Protein AF-0000000075205882 (afdb_homodimer)

Solvent-accessible surface area (backbone atoms only — not comparable to full-atom values): 38126 Å² total; per-residue (Å²): 104,59,48,80,76,69,78,82,84,51,56,82,89,38,65,53,25,56,23,41,48,49,22,54,55,38,31,71,62,32,75,57,68,87,66,86,68,63,68,81,47,63,43,62,39,57,35,61,68,44,24,36,32,30,22,16,23,34,49,38,39,42,52,74,45,40,73,38,72,63,11,28,53,48,49,22,50,55,50,48,69,36,69,78,36,65,67,54,45,30,46,50,22,45,53,52,52,51,46,51,42,52,47,35,34,62,79,61,59,52,35,69,39,44,64,72,66,60,75,77,71,81,66,74,66,68,54,47,55,50,44,53,58,38,67,62,39,82,79,64,51,77,60,59,59,47,48,65,58,35,36,50,51,35,27,38,23,42,63,39,16,18,65,71,59,56,31,29,23,40,62,40,44,76,71,61,76,47,82,80,57,93,86,46,34,44,36,54,48,34,74,38,49,70,48,37,68,60,39,53,49,56,54,58,68,33,51,74,69,48,29,62,57,60,45,45,54,32,61,42,69,55,26,61,48,57,68,62,33,39,75,92,32,47,62,31,51,45,29,33,41,28,28,35,51,53,48,50,55,39,43,39,66,40,28,34,35,40,36,72,40,85,56,90,89,44,54,29,25,38,55,44,36,63,57,74,87,39,37,66,35,59,61,31,54,62,59,43,72,66,61,56,55,30,95,79,54,73,59,63,61,52,37,64,66,57,33,32,44,50,25,31,44,28,48,26,28,40,34,20,38,46,44,61,54,48,54,48,50,49,50,52,42,50,56,39,32,49,57,48,82,77,75,52,44,68,48,45,57,46,38,70,72,43,54,68,76,79,70,75,79,122,106,58,49,80,76,71,77,83,86,50,56,83,89,38,64,52,26,56,24,41,50,47,22,53,56,38,30,72,62,32,75,57,67,86,67,85,69,66,70,82,47,64,42,63,40,56,35,60,68,44,24,37,32,29,23,16,22,34,49,39,39,42,53,74,44,38,73,36,71,66,10,28,52,48,49,21,50,55,49,47,69,36,70,78,37,65,68,53,45,30,47,50,24,43,52,50,52,51,46,51,42,51,44,35,33,61,78,61,60,49,35,69,38,46,60,72,66,60,75,74,71,76,61,72,67,66,52,46,56,50,43,52,57,40,65,62,34,81,78,59,51,75,60,57,55,46,47,65,58,36,36,52,50,33,27,38,24,41,63,40,17,18,65,71,61,56,30,29,23,40,61,42,42,75,70,61,76,46,83,79,58,93,87,46,34,43,36,55,48,30,76,38,50,71,48,40,69,62,39,54,49,56,53,57,68,31,51,74,68,49,30,63,58,59,44,45,53,32,61,41,68,55,28,60,47,58,67,62,32,40,89,79,32,46,62,32,51,46,29,30,42,28,30,37,50,54,48,50,55,40,41,38,66,38,29,33,34,40,36,73,40,84,56,90,87,44,54,30,25,38,55,44,36,62,58,73,88,38,36,67,36,58,62,31,55,61,61,42,72,66,64,57,54,31,94,78,56,76,60,62,62,52,36,66,66,58,33,32,44,52,26,30,44,27,47,26,28,40,34,19,38,46,44,60,54,50,51,49,51,50,50,52,43,50,57,39,33,52,54,51,81,77,75,52,49,67,48,46,58,46,36,70,72,42,53,67,76,80,68,74,80,123

pLDDT: mean 72.5, std 24.79, range [21.05, 98.06]

Structure (mmCIF, N/CA/C/O backbone):
data_AF-0000000075205882-model_v1
#
loop_
_entity.id
_entity.type
_entity.pdbx_description
1 polymer 'HNH nuclease domain-containing protein'
#
loop_
_atom_site.group_PDB
_atom_site.id
_atom_site.type_symbol
_atom_site.label_atom_id
_atom_site.label_alt_id
_atom_site.label_comp_id
_atom_site.label_asym_id
_atom_site.label_entity_id
_atom_site.label_seq_id
_atom_site.pdbx_PDB_ins_code
_atom_site.Cartn_x
_atom_site.Cartn_y
_atom_site.Cartn_z
_atom_site.occupancy
_atom_site.B_iso_or_equiv
_atom_site.auth_seq_id
_atom_site.auth_comp_id
_atom_site.auth_asym_id
_atom_site.auth_atom_id
_atom_site.pdbx_PDB_model_num
ATOM 1 N N . MET A 1 1 ? -10.578 14.781 16.219 1 72.88 1 MET A N 1
ATOM 2 C CA . MET A 1 1 ? -11.742 15.641 16.406 1 72.88 1 MET A CA 1
ATOM 3 C C . MET A 1 1 ? -11.312 17.094 16.609 1 72.88 1 MET A C 1
ATOM 5 O O . MET A 1 1 ? -10.281 17.359 17.219 1 72.88 1 MET A O 1
ATOM 9 N N . PRO A 1 2 ? -12.109 17.953 16.047 1 89.06 2 PRO A N 1
ATOM 10 C CA . PRO A 1 2 ? -11.789 19.375 16.234 1 89.06 2 PRO A CA 1
ATOM 11 C C . PRO A 1 2 ? -11.852 19.797 17.703 1 89.06 2 PRO A C 1
ATOM 13 O O . PRO A 1 2 ? -12.68 19.281 18.469 1 89.06 2 PRO A O 1
ATOM 16 N N . LEU A 1 3 ? -10.961 20.625 18.172 1 91.44 3 LEU A N 1
ATOM 17 C CA . LEU A 1 3 ? -10.883 21.141 19.531 1 91.44 3 LEU A CA 1
ATOM 18 C C . LEU A 1 3 ? -10.977 22.672 19.531 1 91.44 3 LEU A C 1
ATOM 20 O O . LEU A 1 3 ? -10.383 23.328 18.672 1 91.44 3 LEU A O 1
ATOM 24 N N . PRO A 1 4 ? -11.805 23.109 20.438 1 94.5 4 PRO A N 1
ATOM 25 C CA . PRO A 1 4 ? -11.812 24.562 20.562 1 94.5 4 PRO A CA 1
ATOM 26 C C . PRO A 1 4 ? -10.438 25.141 20.922 1 94.5 4 PRO A C 1
ATOM 28 O O . PRO A 1 4 ? -9.609 24.438 21.5 1 94.5 4 PRO A O 1
ATOM 31 N N . LEU A 1 5 ? -10.266 26.375 20.5 1 96.75 5 LEU A N 1
ATOM 32 C CA . LEU A 1 5 ? -9.008 27.031 20.844 1 96.75 5 LEU A CA 1
ATOM 33 C C . LEU A 1 5 ? -8.859 27.172 22.359 1 96.75 5 LEU A C 1
ATOM 35 O O . LEU A 1 5 ? -9.82 27.484 23.047 1 96.75 5 LEU A O 1
ATOM 39 N N . PRO A 1 6 ? -7.719 26.891 22.844 1 96.56 6 PRO A N 1
ATOM 40 C CA . PRO A 1 6 ? -7.477 27.141 24.266 1 96.56 6 PRO A CA 1
ATOM 41 C C . PRO A 1 6 ? -7.391 28.641 24.594 1 96.56 6 PRO A C 1
ATOM 43 O O . PRO A 1 6 ? -7.434 29.469 23.688 1 96.56 6 PRO A O 1
ATOM 46 N N . LEU A 1 7 ? -7.281 28.828 25.906 1 96 7 LEU A N 1
ATOM 47 C CA . LEU A 1 7 ? -7.023 30.203 26.312 1 96 7 LEU A CA 1
ATOM 48 C C . LEU A 1 7 ? -5.738 30.734 25.703 1 96 7 LEU A C 1
ATOM 50 O O . LEU A 1 7 ? -4.816 29.953 25.406 1 96 7 LEU A O 1
ATOM 54 N N . ASN A 1 8 ? -5.734 32.031 25.484 1 97.06 8 ASN A N 1
ATOM 55 C CA . ASN A 1 8 ? -4.605 32.656 24.797 1 97.06 8 ASN A CA 1
ATOM 56 C C . ASN A 1 8 ? -3.283 32.312 25.484 1 97.06 8 ASN A C 1
ATOM 58 O O . ASN A 1 8 ? -3.035 32.75 26.609 1 97.06 8 ASN A O 1
ATOM 62 N N . PRO A 1 9 ? -2.5 31.609 24.828 1 96.38 9 PRO A N 1
ATOM 63 C CA . PRO A 1 9 ? -1.259 31.156 25.469 1 96.38 9 PRO A CA 1
ATOM 64 C C . PRO A 1 9 ? -0.11 32.156 25.281 1 96.38 9 PRO A C 1
ATOM 66 O O . PRO A 1 9 ? 0.995 31.906 25.781 1 96.38 9 PRO A O 1
ATOM 69 N N . PHE A 1 10 ? -0.316 33.25 24.625 1 96.56 10 PHE A N 1
ATOM 70 C CA . PHE A 1 10 ? 0.759 34.188 24.281 1 96.56 10 PHE A CA 1
ATOM 71 C C . PHE A 1 10 ? 0.823 35.312 25.297 1 96.56 10 PHE A C 1
ATOM 73 O O . PHE A 1 10 ? -0.162 35.625 25.984 1 96.56 10 PHE A O 1
ATOM 80 N N . LEU A 1 11 ? 1.965 36 25.312 1 95.62 11 LEU A N 1
ATOM 81 C CA . LEU A 1 11 ? 2.17 37.125 26.219 1 95.62 11 LEU A CA 1
ATOM 82 C C . LEU A 1 11 ? 1.335 38.312 25.812 1 95.62 11 LEU A C 1
ATOM 84 O O . LEU A 1 11 ? 1.297 38.656 24.625 1 95.62 11 LEU A O 1
ATOM 88 N N . PRO A 1 12 ? 0.708 38.938 26.75 1 94.38 12 PRO A N 1
ATOM 89 C CA . PRO A 1 12 ? -0.195 40.062 26.438 1 94.38 12 PRO A CA 1
ATOM 90 C C . PRO A 1 12 ? 0.497 41.188 25.672 1 94.38 12 PRO A C 1
ATOM 92 O O . PRO A 1 12 ? -0.15 41.906 24.891 1 94.38 12 PRO A O 1
ATOM 95 N N . SER A 1 13 ? 1.735 41.375 25.781 1 93.06 13 SER A N 1
ATOM 96 C CA . SER A 1 13 ? 2.453 42.469 25.125 1 93.06 13 SER A CA 1
ATOM 97 C C . SER A 1 13 ? 2.895 42.062 23.719 1 93.06 13 SER A C 1
ATOM 99 O O . SER A 1 13 ? 3.396 42.906 22.969 1 93.06 13 SER A O 1
ATOM 101 N N . SER A 1 14 ? 2.562 40.812 23.344 1 94.44 14 SER A N 1
ATOM 102 C CA . SER A 1 14 ? 3.07 40.344 22.062 1 94.44 14 SER A CA 1
ATOM 103 C C . SER A 1 14 ? 2.041 40.531 20.953 1 94.44 14 SER A C 1
ATOM 105 O O . SER A 1 14 ? 0.839 40.594 21.219 1 94.44 14 SER A O 1
ATOM 107 N N . ASP A 1 15 ? 2.553 40.625 19.703 1 94.44 15 ASP A N 1
ATOM 108 C CA . ASP A 1 15 ? 1.686 40.688 18.531 1 94.44 15 ASP A CA 1
ATOM 109 C C . ASP A 1 15 ? 0.871 39.406 18.375 1 94.44 15 ASP A C 1
ATOM 111 O O . ASP A 1 15 ? -0.263 39.438 17.906 1 94.44 15 ASP A O 1
ATOM 115 N N . GLU A 1 16 ? 1.414 38.344 18.812 1 96.31 16 GLU A N 1
ATOM 116 C CA . GLU A 1 16 ? 0.74 37.062 18.75 1 96.31 16 GLU A CA 1
ATOM 117 C C . GLU A 1 16 ? -0.491 37.031 19.641 1 96.31 16 GLU A C 1
ATOM 119 O O . GLU A 1 16 ? -1.497 36.406 19.312 1 96.31 16 GLU A O 1
ATOM 124 N N . TYR A 1 17 ? -0.351 37.75 20.734 1 97.38 17 TYR A N 1
ATOM 125 C CA . TYR A 1 17 ? -1.474 37.812 21.672 1 97.38 17 TYR A CA 1
ATOM 126 C C . TYR A 1 17 ? -2.678 38.469 21.016 1 97.38 17 TYR A C 1
ATOM 128 O O . TYR A 1 17 ? -3.805 38 21.141 1 97.38 17 TYR A O 1
ATOM 136 N N . VAL A 1 18 ? -2.439 39.562 20.375 1 96.62 18 VAL A N 1
ATOM 137 C CA . VAL A 1 18 ? -3.498 40.312 19.734 1 96.62 18 VAL A CA 1
ATOM 138 C C . VAL A 1 18 ? -4.109 39.5 18.594 1 96.62 18 VAL A C 1
ATOM 140 O O . VAL A 1 18 ? -5.336 39.438 18.469 1 96.62 18 VAL A O 1
ATOM 143 N N . ALA A 1 19 ? -3.25 38.906 17.812 1 97.12 19 ALA A N 1
ATOM 144 C CA . ALA A 1 19 ? -3.709 38.094 16.688 1 97.12 19 ALA 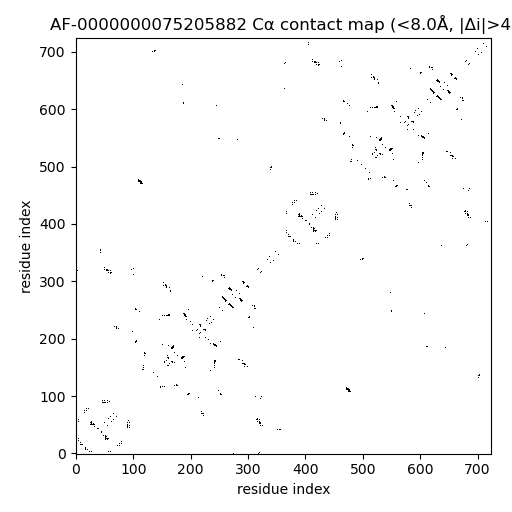A CA 1
ATOM 145 C C . ALA A 1 19 ? -4.562 36.938 17.188 1 97.12 19 ALA A C 1
ATOM 147 O O . ALA A 1 19 ? -5.633 36.656 16.625 1 97.12 19 ALA A O 1
ATOM 148 N N . TYR A 1 20 ? -4.105 36.281 18.219 1 97.75 20 TYR A N 1
ATOM 149 C CA . TYR A 1 20 ? -4.816 35.125 18.766 1 97.75 20 TYR A CA 1
ATOM 150 C C . TYR A 1 20 ? -6.164 35.531 19.344 1 97.75 20 TYR A C 1
ATOM 152 O O . TYR A 1 20 ? -7.145 34.812 19.234 1 97.75 20 TYR A O 1
ATOM 160 N N . THR A 1 21 ? -6.188 36.656 19.953 1 97.25 21 THR A N 1
ATOM 161 C CA . THR A 1 21 ? -7.449 37.156 20.469 1 97.25 21 THR A CA 1
ATOM 162 C C . THR A 1 21 ? -8.461 37.375 19.344 1 97.25 21 THR A C 1
ATOM 164 O O . THR A 1 21 ? -9.656 37.125 19.531 1 97.25 21 THR A O 1
ATOM 167 N N . SER A 1 22 ? -7.977 37.844 18.234 1 96.56 22 SER A N 1
ATOM 168 C CA . SER A 1 22 ? -8.844 37.969 17.078 1 96.56 22 SER A CA 1
ATOM 169 C C . SER A 1 22 ? -9.43 36.625 16.672 1 96.56 22 SER A C 1
ATOM 171 O O . SER A 1 22 ? -10.594 36.531 16.266 1 96.56 22 SER A O 1
ATOM 173 N N . CYS A 1 23 ? -8.625 35.594 16.75 1 97.06 23 CYS A N 1
ATOM 174 C CA . CYS A 1 23 ? -9.094 34.25 16.422 1 97.06 23 CYS A CA 1
ATOM 175 C C . CYS A 1 23 ? -10.148 33.781 17.422 1 97.06 23 CYS A C 1
ATOM 177 O O . CYS A 1 23 ? -11.156 33.219 17.031 1 97.06 23 CYS A O 1
ATOM 179 N N . LEU A 1 24 ? -9.891 34.062 18.688 1 97.06 24 LEU A N 1
ATOM 180 C CA . LEU A 1 24 ? -10.867 33.688 19.719 1 97.06 24 LEU A CA 1
ATOM 181 C C . LEU A 1 24 ? -12.195 34.406 19.469 1 97.06 24 LEU A C 1
ATOM 183 O O . LEU A 1 24 ? -13.258 33.812 19.641 1 97.06 24 LEU A O 1
ATOM 187 N N . ASN A 1 25 ? -12.117 35.625 19.125 1 95.69 25 ASN A N 1
ATOM 188 C CA . ASN A 1 25 ? -13.328 36.375 18.812 1 95.69 25 ASN A CA 1
ATOM 189 C C . ASN A 1 25 ? -14.078 35.781 17.641 1 95.69 25 ASN A C 1
ATOM 191 O O . ASN A 1 25 ? -15.312 35.688 17.672 1 95.69 25 ASN A O 1
ATOM 195 N N . LEU A 1 26 ? -13.328 35.438 16.625 1 94.81 26 LEU A N 1
ATOM 196 C CA . LEU A 1 26 ? -13.945 34.812 15.461 1 94.81 26 LEU A CA 1
ATOM 197 C C . LEU A 1 26 ? -14.609 33.5 15.836 1 94.81 26 LEU A C 1
ATOM 199 O O . LEU A 1 26 ? -15.695 33.188 15.352 1 94.81 26 LEU A O 1
ATOM 203 N N . GLU A 1 27 ? -13.969 32.688 16.641 1 95.38 27 GLU A N 1
ATOM 204 C CA . GLU A 1 27 ? -14.5 31.391 17.031 1 95.38 27 GLU A CA 1
ATOM 205 C C . GLU A 1 27 ? -15.82 31.531 17.766 1 95.38 27 GLU A C 1
ATOM 207 O O . GLU A 1 27 ? -16.703 30.672 17.641 1 95.38 27 GLU A O 1
ATOM 212 N N . SER A 1 28 ? -15.953 32.594 18.5 1 93.25 28 SER A N 1
ATOM 213 C CA . SER A 1 28 ? -17.141 32.812 19.312 1 93.25 28 SER A CA 1
ATOM 214 C C . SER A 1 28 ? -18.375 33.062 18.453 1 93.25 28 SER A C 1
ATOM 216 O O . SER A 1 28 ? -19.5 32.969 18.938 1 93.25 28 SER A O 1
ATOM 218 N N . LEU A 1 29 ? -18.141 33.344 17.141 1 90.25 29 LEU A N 1
ATOM 219 C CA . LEU A 1 29 ? -19.25 33.562 16.234 1 90.25 29 LEU A CA 1
ATOM 220 C C . LEU A 1 29 ? -19.969 32.281 15.906 1 90.25 29 LEU A C 1
ATOM 222 O O . LEU A 1 29 ? -21.109 32.281 15.422 1 90.25 29 LEU A O 1
ATOM 226 N N . GLY A 1 30 ? -19.375 31.188 16.125 1 78.38 30 GLY A N 1
ATOM 227 C CA . GLY A 1 30 ? -20.078 29.922 16.062 1 78.38 30 GLY A CA 1
ATOM 228 C C . GLY A 1 30 ? -19.922 29.234 14.719 1 78.38 30 GLY A C 1
ATOM 229 O O . GLY A 1 30 ? -18.859 29.281 14.102 1 78.38 30 GLY A O 1
ATOM 230 N N . SER A 1 31 ? -21.078 28.516 14.289 1 74.19 31 SER A N 1
ATOM 231 C CA . SER A 1 31 ? -21 27.516 13.242 1 74.19 31 SER A CA 1
ATOM 232 C C . SER A 1 31 ? -21.453 28.078 11.898 1 74.19 31 SER A C 1
ATOM 234 O O . SER A 1 31 ? -21.203 27.469 10.852 1 74.19 31 SER A O 1
ATOM 236 N N . SER A 1 32 ? -22.109 29.25 11.828 1 75.38 32 SER A N 1
ATOM 237 C CA . SER A 1 32 ? -22.609 29.703 10.531 1 75.38 32 SER A CA 1
ATOM 238 C C . SER A 1 32 ? -22.344 31.188 10.32 1 75.38 32 SER A C 1
ATOM 240 O O . SER A 1 32 ? -22.297 31.953 11.289 1 75.38 32 SER A O 1
ATOM 242 N N . TRP A 1 33 ? -21.969 31.359 9.094 1 75.88 33 TRP A N 1
ATOM 243 C CA . TRP A 1 33 ? -21.781 32.75 8.703 1 75.88 33 TRP A CA 1
ATOM 244 C C . TRP A 1 33 ? -23.125 33.469 8.617 1 75.88 33 TRP A C 1
ATOM 246 O O . TRP A 1 33 ? -24.125 32.906 8.227 1 75.88 33 TRP A O 1
ATOM 256 N N . SER A 1 34 ? -23.359 34.5 9.242 1 63.06 34 SER A N 1
ATOM 257 C CA . SER A 1 34 ? -24.594 35.281 9.125 1 63.06 34 SER A CA 1
ATOM 258 C C . SER A 1 34 ? -24.812 35.75 7.691 1 63.06 34 SER A C 1
ATOM 260 O O . SER A 1 34 ? -25.922 36.156 7.328 1 63.06 34 SER A O 1
ATOM 262 N N . MET A 1 35 ? -23.812 35.781 6.902 1 57.06 35 MET A N 1
ATOM 263 C CA . MET A 1 35 ? -23.984 36.406 5.602 1 57.06 35 MET A CA 1
ATOM 264 C C . MET A 1 35 ? -24.484 35.406 4.566 1 57.06 35 MET A C 1
ATOM 266 O O . MET A 1 35 ? -24.125 34.25 4.609 1 57.06 35 MET A O 1
ATOM 270 N N . VAL A 1 36 ? -25.625 35.719 3.816 1 48.69 36 VAL A N 1
ATOM 271 C CA . VAL A 1 36 ? -26.156 35.031 2.643 1 48.69 36 VAL A CA 1
ATOM 272 C C . VAL A 1 36 ? -25.094 34.969 1.55 1 48.69 36 VAL A C 1
ATOM 274 O O . VAL A 1 36 ? -24.641 36.031 1.064 1 48.69 36 VAL A O 1
ATOM 277 N N . VAL A 1 37 ? -24.328 34.062 1.55 1 53.22 37 VAL A N 1
ATOM 278 C CA . VAL A 1 37 ? -23.312 33.938 0.503 1 53.22 37 VAL A CA 1
ATOM 279 C C . VAL A 1 37 ? -23.984 33.469 -0.792 1 53.22 37 VAL A C 1
ATOM 281 O O . VAL A 1 37 ? -24.766 32.531 -0.788 1 53.22 37 VAL A O 1
ATOM 284 N N . ASP A 1 38 ? -24.031 34.344 -1.741 1 49.66 38 ASP A N 1
ATOM 285 C CA . ASP A 1 38 ? -24.484 33.906 -3.055 1 49.66 38 ASP A CA 1
ATOM 286 C C . ASP A 1 38 ? -23.641 32.75 -3.574 1 49.66 38 ASP A C 1
ATOM 288 O O . ASP A 1 38 ? -22.422 32.875 -3.709 1 49.66 38 ASP A O 1
ATOM 292 N N . GLU A 1 39 ? -24.188 31.734 -3.514 1 48.47 39 GLU A N 1
ATOM 293 C CA . GLU A 1 39 ? -23.609 30.438 -3.84 1 48.47 39 GLU A CA 1
ATOM 294 C C . GLU A 1 39 ? -22.969 30.453 -5.219 1 48.47 39 GLU A C 1
ATOM 296 O O . GLU A 1 39 ? -22.141 29.578 -5.531 1 48.47 39 GLU A O 1
ATOM 301 N N . LYS A 1 40 ? -23.359 31.438 -6.008 1 48.12 40 LYS A N 1
ATOM 302 C CA . LYS A 1 40 ? -22.906 31.344 -7.391 1 48.12 40 LYS A CA 1
ATOM 303 C C . LYS A 1 40 ? -21.438 31.703 -7.512 1 48.12 40 LYS A C 1
ATOM 305 O O . LYS A 1 40 ? -20.812 31.5 -8.562 1 48.12 40 LYS A O 1
ATOM 310 N N . GLU A 1 41 ? -20.906 32.5 -6.598 1 43.81 41 GLU A N 1
ATOM 311 C CA . GLU A 1 41 ? -19.5 32.844 -6.762 1 43.81 41 GLU A CA 1
ATOM 312 C C . GLU A 1 41 ? -18.594 31.797 -6.133 1 43.81 41 GLU A C 1
ATOM 314 O O . GLU A 1 41 ? -18.531 31.688 -4.906 1 43.81 41 GLU A O 1
ATOM 319 N N . SER A 1 42 ? -17.953 30.969 -6.824 1 50.03 42 SER A N 1
ATOM 320 C CA . SER A 1 42 ? -17.359 29.656 -6.625 1 50.03 42 SER A CA 1
ATOM 321 C C . SER A 1 42 ? -16.234 29.703 -5.594 1 50.03 42 SER A C 1
ATOM 323 O O . SER A 1 42 ? -16.172 28.875 -4.691 1 50.03 42 SER A O 1
ATOM 325 N N . SER A 1 43 ? -15.375 30.844 -5.672 1 47 43 SER A N 1
ATOM 326 C CA . SER A 1 43 ? -14.242 30.891 -4.754 1 47 43 SER A CA 1
ATOM 327 C C . SER A 1 43 ? -14.68 31.312 -3.355 1 47 43 SER A C 1
ATOM 329 O O . SER A 1 43 ? -14.203 30.766 -2.357 1 47 43 SER A O 1
ATOM 331 N N . ARG A 1 44 ? -15.586 32.344 -3.357 1 53.88 44 ARG A N 1
ATOM 332 C CA . ARG A 1 44 ? -16.141 32.812 -2.086 1 53.88 44 ARG A CA 1
ATOM 333 C C . ARG A 1 44 ? -16.953 31.719 -1.41 1 53.88 44 ARG A C 1
ATOM 335 O O . ARG A 1 44 ? -16.906 31.578 -0.188 1 53.88 44 ARG A O 1
ATOM 342 N N . ALA A 1 45 ? -17.531 31.016 -2.25 1 58.94 45 ALA A N 1
ATOM 343 C CA . ALA A 1 45 ? -18.359 29.938 -1.725 1 58.94 45 ALA A CA 1
ATOM 344 C C . ALA A 1 45 ? -17.484 28.875 -1.033 1 58.94 45 ALA A C 1
ATOM 346 O O . ALA A 1 45 ? -17.875 28.344 0.005 1 58.94 45 ALA A O 1
ATOM 347 N N . ALA A 1 46 ? -16.312 28.719 -1.519 1 60.22 46 ALA A N 1
ATOM 348 C CA . ALA A 1 46 ? -15.422 27.703 -0.938 1 60.22 46 ALA A CA 1
ATOM 349 C C . ALA A 1 46 ? -14.914 28.141 0.431 1 60.22 46 ALA A C 1
ATOM 351 O O . ALA A 1 46 ? -14.812 27.328 1.354 1 60.22 46 ALA A O 1
ATOM 352 N N . MET A 1 47 ? -14.695 29.484 0.488 1 64.06 47 MET A N 1
ATOM 353 C CA . MET A 1 47 ? -14.188 30.031 1.74 1 64.06 47 MET A CA 1
ATOM 354 C C . MET A 1 47 ? -15.227 29.906 2.85 1 64.06 47 MET A C 1
ATOM 356 O O . MET A 1 47 ? -14.883 29.625 3.998 1 64.06 47 MET A O 1
ATOM 360 N N . PHE A 1 48 ? -16.375 29.984 2.361 1 65.12 48 PHE A N 1
ATOM 361 C CA . PHE A 1 48 ? -17.422 30.031 3.369 1 65.12 48 PHE A CA 1
ATOM 362 C C . PHE A 1 48 ? -17.922 28.641 3.705 1 65.12 48 PHE A C 1
ATOM 364 O O . PHE A 1 48 ? -18.812 28.469 4.539 1 65.12 48 PHE A O 1
ATOM 371 N N . ARG A 1 49 ? -17.234 27.781 3.145 1 74.25 49 ARG A N 1
ATOM 372 C CA . ARG A 1 49 ? -17.516 26.406 3.578 1 74.25 49 ARG A CA 1
ATOM 373 C C . ARG A 1 49 ? -16.922 26.141 4.961 1 74.25 49 ARG A C 1
ATOM 375 O O . ARG A 1 49 ? -17.375 25.234 5.668 1 74.25 49 ARG A O 1
ATOM 382 N N . PHE A 1 50 ? -15.992 27.078 5.262 1 82.12 50 PHE A N 1
ATOM 383 C CA . PHE A 1 50 ? -15.461 27.016 6.621 1 82.12 50 PHE A CA 1
ATOM 384 C C . PHE A 1 50 ? -16.297 27.875 7.562 1 82.12 50 PHE A C 1
ATOM 386 O O . PHE A 1 50 ? -16.438 29.094 7.352 1 82.12 50 PHE A O 1
ATOM 393 N N . SER A 1 51 ? -16.859 27.25 8.523 1 88.56 51 SER A N 1
ATOM 394 C CA . SER A 1 51 ? -17.547 28.031 9.555 1 88.56 51 SER A CA 1
ATOM 395 C C . SER A 1 51 ? -16.609 28.984 10.25 1 88.56 51 SER A C 1
ATOM 397 O O . SER A 1 51 ? -15.383 28.828 10.188 1 88.56 51 SER A O 1
ATOM 399 N N . PRO A 1 52 ? -17.156 29.969 10.836 1 92.12 52 PRO A N 1
ATOM 400 C CA . PRO A 1 52 ? -16.297 30.875 11.602 1 92.12 52 PRO A CA 1
ATOM 401 C C . PRO A 1 52 ? -15.43 30.125 12.625 1 92.12 52 PRO A C 1
ATOM 403 O O . PRO A 1 52 ? -14.258 30.469 12.812 1 92.12 52 PRO A O 1
ATOM 406 N N . GLY A 1 53 ? -16.047 29.125 13.242 1 93.94 53 GLY A N 1
ATOM 407 C CA . GLY A 1 53 ? -15.297 28.328 14.195 1 93.94 53 GLY A CA 1
ATOM 408 C C . GLY A 1 53 ? -14.109 27.609 13.578 1 93.94 53 GLY A C 1
ATOM 409 O O . GLY A 1 53 ? -13.008 27.641 14.133 1 93.94 53 GLY A O 1
ATOM 410 N N . VAL A 1 54 ? -14.312 27.047 12.461 1 93.62 54 VAL A N 1
ATOM 411 C CA . VAL A 1 54 ? -13.258 26.312 11.773 1 93.62 54 VAL A CA 1
ATOM 412 C C . VAL A 1 54 ? -12.18 27.281 11.305 1 93.62 54 VAL A C 1
ATOM 414 O O . VAL A 1 54 ? -10.984 27.031 11.477 1 93.62 54 VAL A O 1
ATOM 417 N N . ALA A 1 55 ? -12.602 28.375 10.75 1 91.62 55 ALA A N 1
ATOM 418 C CA . ALA A 1 55 ? -11.656 29.375 10.273 1 91.62 55 ALA A CA 1
ATOM 419 C C . ALA A 1 55 ? -10.789 29.906 11.422 1 91.62 55 ALA A C 1
ATOM 421 O O . ALA A 1 55 ? -9.57 30.031 11.281 1 91.62 55 ALA A O 1
ATOM 422 N N . ALA A 1 56 ? -11.43 30.172 12.477 1 95.81 56 ALA A N 1
ATOM 423 C CA . ALA A 1 56 ? -10.734 30.656 13.664 1 95.81 56 ALA A CA 1
ATOM 424 C C . ALA A 1 56 ? -9.711 29.625 14.156 1 95.81 56 ALA A C 1
ATOM 426 O O . ALA A 1 56 ? -8.57 29.984 14.477 1 95.81 56 ALA A O 1
ATOM 427 N N . ARG A 1 57 ? -10.117 28.453 14.188 1 96.06 57 ARG A N 1
ATOM 428 C CA . ARG A 1 57 ? -9.266 27.391 14.711 1 96.06 57 ARG A CA 1
ATOM 429 C C . ARG A 1 57 ? -8.07 27.141 13.797 1 96.06 57 ARG A C 1
ATOM 431 O O . ARG A 1 57 ? -6.98 26.797 14.266 1 96.06 57 ARG A O 1
ATOM 438 N N . VAL A 1 58 ? -8.297 27.219 12.523 1 93.12 58 VAL A N 1
ATOM 439 C CA . VAL A 1 58 ? -7.18 27.078 11.602 1 93.12 58 VAL A CA 1
ATOM 440 C C . VAL A 1 58 ? -6.094 28.109 11.938 1 93.12 58 VAL A C 1
ATOM 442 O O . VAL A 1 58 ? -4.934 27.75 12.133 1 93.12 58 VAL A O 1
ATOM 445 N N . LEU A 1 59 ? -6.484 29.344 12.039 1 94 59 LEU A N 1
ATOM 446 C CA . LEU A 1 59 ? -5.527 30.422 12.281 1 94 59 LEU A CA 1
ATOM 447 C C . LEU A 1 59 ? -4.957 30.328 13.695 1 94 59 LEU A C 1
ATOM 449 O O . LEU A 1 59 ? -3.748 30.484 13.891 1 94 59 LEU A O 1
ATOM 453 N N . GLY A 1 60 ? -5.801 30.062 14.656 1 97.06 60 GLY A N 1
ATOM 454 C CA . GLY A 1 60 ? -5.344 29.953 16.031 1 97.06 60 GLY A CA 1
ATOM 455 C C . GLY A 1 60 ? -4.355 28.828 16.25 1 97.06 60 GLY A C 1
ATOM 456 O O . GLY A 1 60 ? -3.303 29.031 16.859 1 97.06 60 GLY A O 1
ATOM 457 N N . HIS A 1 61 ? -4.715 27.688 15.773 1 96.12 61 HIS A N 1
ATOM 458 C CA . HIS A 1 61 ? -3.805 26.547 15.906 1 96.12 61 HIS A CA 1
ATOM 459 C C . HIS A 1 61 ? -2.539 26.766 15.086 1 96.12 61 HIS A C 1
ATOM 461 O O . HIS A 1 61 ? -1.461 26.297 15.469 1 96.12 61 HIS A O 1
ATOM 467 N N . ALA A 1 62 ? -2.668 27.422 13.93 1 93.38 62 ALA A N 1
ATOM 468 C CA . ALA A 1 62 ? -1.481 27.719 13.133 1 93.38 62 ALA A CA 1
ATOM 469 C C . ALA A 1 62 ? -0.507 28.609 13.914 1 93.38 62 ALA A C 1
ATOM 471 O O . ALA A 1 62 ? 0.71 28.484 13.75 1 93.38 62 ALA A O 1
ATOM 472 N N . LEU A 1 63 ? -1.024 29.438 14.719 1 94.75 63 LEU A N 1
ATOM 473 C CA . LEU A 1 63 ? -0.168 30.266 15.578 1 94.75 63 LEU A CA 1
ATOM 474 C C . LEU A 1 63 ? 0.502 29.406 16.641 1 94.75 63 LEU A C 1
ATOM 476 O O . LEU A 1 63 ? 1.702 29.547 16.891 1 94.75 63 LEU A O 1
ATOM 480 N N . ILE A 1 64 ? -0.231 28.531 17.234 1 95.44 64 ILE A N 1
ATOM 481 C CA . ILE A 1 64 ? 0.257 27.719 18.344 1 95.44 64 ILE A CA 1
ATOM 482 C C . ILE A 1 64 ? 1.308 26.734 17.828 1 95.44 64 ILE A C 1
ATOM 484 O O . ILE A 1 64 ? 2.348 26.547 18.469 1 95.44 64 ILE A O 1
ATOM 488 N N . TYR A 1 65 ? 1.035 26.188 16.703 1 92.31 65 TYR A N 1
ATOM 489 C CA . TYR A 1 65 ? 1.867 25.078 16.234 1 92.31 65 TYR A CA 1
ATOM 490 C C . TYR A 1 65 ? 2.744 25.516 15.062 1 92.31 65 TYR A C 1
ATOM 492 O O . TYR A 1 65 ? 3.141 24.688 14.234 1 92.31 65 TYR A O 1
ATOM 500 N N . SER A 1 66 ? 2.947 26.75 14.953 1 88.81 66 SER A N 1
ATOM 501 C CA . SER A 1 66 ? 3.83 27.234 13.898 1 88.81 66 SER A CA 1
ATOM 502 C C . SER A 1 66 ? 5.188 26.547 13.953 1 88.81 66 SER A C 1
ATOM 504 O O . SER A 1 66 ? 5.773 26.391 15.023 1 88.81 66 SER A O 1
ATOM 506 N N . PRO A 1 67 ? 5.676 26.125 12.773 1 81 67 PRO A N 1
ATOM 507 C CA . PRO A 1 67 ? 6.945 25.391 12.758 1 81 67 PRO A CA 1
ATOM 508 C C . PRO A 1 67 ? 8.148 26.312 13.016 1 81 67 PRO A C 1
ATOM 510 O O . PRO A 1 67 ? 9.242 25.812 13.312 1 81 67 PRO A O 1
ATOM 513 N N . SER A 1 68 ? 8.008 27.625 12.859 1 81.25 68 SER A N 1
ATOM 514 C CA . SER A 1 68 ? 9.109 28.562 13.078 1 81.25 68 SER A CA 1
ATOM 515 C C . SER A 1 68 ? 8.633 29.844 13.734 1 81.25 68 SER A C 1
ATOM 517 O O . SER A 1 68 ? 7.461 30.203 13.617 1 81.25 68 SER A O 1
ATOM 519 N N . THR A 1 69 ? 9.594 30.469 14.352 1 85.31 69 THR A N 1
ATOM 520 C CA . THR A 1 69 ? 9.289 31.75 14.984 1 85.31 69 THR A CA 1
ATOM 521 C C . THR A 1 69 ? 8.961 32.812 13.938 1 85.31 69 THR A C 1
ATOM 523 O O . THR A 1 69 ? 8.062 33.625 14.133 1 85.31 69 THR A O 1
ATOM 526 N N . LYS A 1 70 ? 9.664 32.75 12.906 1 81.94 70 LYS A N 1
ATOM 527 C CA . LYS A 1 70 ? 9.43 33.719 11.836 1 81.94 70 LYS A CA 1
ATOM 528 C C . LYS A 1 70 ? 8.055 33.531 11.211 1 81.94 70 LYS A C 1
ATOM 530 O O . LYS A 1 70 ? 7.34 34.5 10.945 1 81.94 70 LYS A O 1
ATOM 535 N N . GLY A 1 71 ? 7.719 32.312 10.992 1 82.56 71 GLY A N 1
ATOM 536 C CA . GLY A 1 71 ? 6.402 32.031 10.453 1 82.56 71 GLY A CA 1
ATOM 537 C C . GLY A 1 71 ? 5.27 32.469 11.359 1 82.56 71 GLY A C 1
ATOM 538 O O . GLY A 1 71 ? 4.254 32.969 10.883 1 82.56 71 GLY A O 1
ATOM 539 N N . LYS A 1 72 ? 5.508 32.312 12.562 1 90.38 72 LYS A N 1
ATOM 540 C CA . LYS A 1 72 ? 4.516 32.719 13.555 1 90.38 72 LYS A CA 1
ATOM 541 C C . LYS A 1 72 ? 4.305 34.25 13.523 1 90.38 72 LYS A C 1
ATOM 543 O O . LYS A 1 72 ? 3.166 34.719 13.539 1 90.38 72 LYS A O 1
ATOM 548 N N . ALA A 1 73 ? 5.387 34.906 13.5 1 88.88 73 ALA A N 1
ATOM 549 C CA . ALA A 1 73 ? 5.328 36.375 13.477 1 88.88 73 ALA A CA 1
ATOM 550 C C . ALA A 1 73 ? 4.633 36.875 12.219 1 88.88 73 ALA A C 1
ATOM 552 O O . ALA A 1 73 ? 3.824 37.781 12.273 1 88.88 73 ALA A O 1
ATOM 553 N N . CYS A 1 74 ? 4.938 36.219 11.164 1 83.5 74 CYS A N 1
ATOM 554 C CA . CYS A 1 74 ? 4.332 36.594 9.891 1 83.5 74 CYS A CA 1
ATOM 555 C C . CYS A 1 74 ? 2.822 36.375 9.922 1 83.5 74 CYS A C 1
ATOM 557 O O . CYS A 1 74 ? 2.057 37.25 9.5 1 83.5 74 CYS A O 1
ATOM 559 N N . LEU A 1 75 ? 2.416 35.281 10.43 1 88.75 75 LEU A N 1
ATOM 560 C CA . LEU A 1 75 ? 0.992 34.969 10.516 1 88.75 75 LEU A CA 1
ATOM 561 C C . LEU A 1 75 ? 0.284 35.938 11.445 1 88.75 75 LEU A C 1
ATOM 563 O O . LEU A 1 75 ? -0.817 36.406 11.148 1 88.75 75 LEU A O 1
ATOM 567 N N . ALA A 1 76 ? 0.917 36.219 12.539 1 93.5 76 ALA A N 1
ATOM 568 C CA . ALA A 1 76 ? 0.338 37.156 13.477 1 93.5 76 ALA A CA 1
ATOM 569 C C . ALA A 1 76 ? 0.112 38.531 12.82 1 93.5 76 ALA A C 1
ATOM 571 O O . ALA A 1 76 ? -0.93 39.156 13.016 1 93.5 76 ALA A O 1
ATOM 572 N N . GLU A 1 77 ? 1.058 38.906 12.078 1 88.69 77 GLU A N 1
ATOM 573 C CA . GLU A 1 77 ? 0.949 40.156 11.367 1 88.69 77 GLU A CA 1
ATOM 574 C C . GLU A 1 77 ? -0.199 40.156 10.367 1 88.69 77 GLU A C 1
ATOM 576 O O . GLU A 1 77 ? -0.947 41.125 10.25 1 88.69 77 GLU A O 1
ATOM 581 N N . GLU A 1 78 ? -0.322 39.094 9.641 1 86 78 GLU A N 1
ATOM 582 C CA . GLU A 1 78 ? -1.383 38.969 8.641 1 86 78 GLU A CA 1
ATOM 583 C C . GLU A 1 78 ? -2.76 38.969 9.305 1 86 78 GLU A C 1
ATOM 585 O O . GLU A 1 78 ? -3.699 39.562 8.797 1 86 78 GLU A O 1
ATOM 590 N N . ILE A 1 79 ? -2.883 38.281 10.383 1 91.12 79 ILE A N 1
ATOM 591 C CA . ILE A 1 79 ? -4.148 38.25 11.109 1 91.12 79 ILE A CA 1
ATOM 592 C C . ILE A 1 79 ? -4.496 39.656 11.609 1 91.12 79 ILE A C 1
ATOM 594 O O . ILE A 1 79 ? -5.637 40.094 11.469 1 91.12 79 ILE A O 1
ATOM 598 N N . SER A 1 80 ? -3.531 40.312 12.141 1 92 80 SER A N 1
ATOM 599 C CA . SER A 1 80 ? -3.744 41.656 12.664 1 92 80 SER A CA 1
ATOM 600 C C . SER A 1 80 ? -4.129 42.625 11.547 1 92 80 SER A C 1
ATOM 602 O O . SER A 1 80 ? -4.918 43.531 11.773 1 92 80 SER A O 1
ATOM 604 N N . SER A 1 81 ? -3.559 42.375 10.438 1 86.56 81 SER A N 1
ATOM 605 C CA . SER A 1 81 ? -3.828 43.25 9.305 1 86.56 81 SER A CA 1
ATOM 606 C C . SER A 1 81 ? -5.273 43.156 8.836 1 86.56 81 SER A C 1
ATOM 608 O O . SER A 1 81 ? -5.781 44.031 8.133 1 86.56 81 SER A O 1
ATOM 610 N N . CYS A 1 82 ? -5.906 42.031 9.219 1 87.5 82 CYS A N 1
ATOM 611 C CA . CYS A 1 82 ? -7.312 41.875 8.891 1 87.5 82 CYS A CA 1
ATOM 612 C C . CYS A 1 82 ? -8.188 42.781 9.734 1 87.5 82 CYS A C 1
ATOM 614 O O . CYS A 1 82 ? -9.367 42.969 9.438 1 87.5 82 CYS A O 1
ATOM 616 N N . ASN A 1 83 ? -7.703 43.406 10.742 1 88.94 83 ASN A N 1
ATOM 617 C CA . ASN A 1 83 ? -8.359 44.375 11.594 1 88.94 83 ASN A CA 1
ATOM 618 C C . ASN A 1 83 ? -9.711 43.875 12.094 1 88.94 83 ASN A C 1
ATOM 620 O O . ASN A 1 83 ? -10.703 44.594 12.047 1 88.94 83 ASN A O 1
ATOM 624 N N . GLY A 1 84 ? -9.758 42.656 12.391 1 86.94 84 GLY A N 1
ATOM 625 C CA . GLY A 1 84 ? -10.961 42.094 12.992 1 86.94 84 GLY A CA 1
ATOM 626 C C . GLY A 1 84 ? -12.055 41.812 11.984 1 86.94 84 GLY A C 1
ATOM 627 O O . GLY A 1 84 ? -13.18 41.469 12.359 1 86.94 84 GLY A O 1
ATOM 628 N N . ASP A 1 85 ? -11.766 41.938 10.703 1 86.5 85 ASP A N 1
ATOM 629 C CA . ASP A 1 85 ? -12.742 41.625 9.664 1 86.5 85 ASP A CA 1
ATOM 630 C C . ASP A 1 85 ? -12.914 40.125 9.492 1 86.5 85 ASP A C 1
ATOM 632 O O . ASP A 1 85 ? -11.992 39.438 9.055 1 86.5 85 ASP A O 1
ATOM 636 N N . ASN A 1 86 ? -14.117 39.688 9.719 1 86.12 86 ASN A N 1
ATOM 637 C CA . ASN A 1 86 ? -14.398 38.25 9.734 1 86.12 86 ASN A CA 1
ATOM 638 C C . ASN A 1 86 ? -14.234 37.625 8.344 1 86.12 86 ASN A C 1
ATOM 640 O O . ASN A 1 86 ? -13.789 36.5 8.219 1 86.12 86 ASN A O 1
ATOM 644 N N . GLU A 1 87 ? -14.594 38.281 7.348 1 79 87 GLU A N 1
ATOM 645 C CA . GLU A 1 87 ? -14.484 37.75 5.984 1 79 87 GLU A CA 1
ATOM 646 C C . GLU A 1 87 ? -13.023 37.625 5.57 1 79 87 GLU A C 1
ATOM 648 O O . GLU A 1 87 ? -12.641 36.625 4.922 1 79 87 GLU A O 1
ATOM 653 N N . LEU A 1 88 ? -12.266 38.625 5.945 1 81.19 88 LEU A N 1
ATOM 654 C CA . LEU A 1 88 ? -10.844 38.562 5.617 1 81.19 88 LEU A CA 1
ATOM 655 C C . LEU A 1 88 ? -10.156 37.438 6.387 1 81.19 88 LEU A C 1
ATOM 657 O O . LEU A 1 88 ? -9.289 36.75 5.84 1 81.19 88 LEU A O 1
ATOM 661 N N . LEU A 1 89 ? -10.578 37.312 7.637 1 86.75 89 LEU A N 1
ATOM 662 C CA . LEU A 1 89 ? -10.016 36.219 8.438 1 86.75 89 LEU A CA 1
ATOM 663 C C . LEU A 1 89 ? -10.383 34.844 7.844 1 86.75 89 LEU A C 1
ATOM 665 O O . LEU A 1 89 ? -9.555 33.938 7.805 1 86.75 89 LEU A O 1
ATOM 669 N N . ALA A 1 90 ? -11.594 34.75 7.398 1 82.94 90 ALA A N 1
ATOM 670 C CA . ALA A 1 90 ? -12.039 33.531 6.75 1 82.94 90 ALA A CA 1
ATOM 671 C C . ALA A 1 90 ? -11.227 33.25 5.492 1 82.94 90 ALA A C 1
ATOM 673 O O . ALA A 1 90 ? -10.82 32.094 5.25 1 82.94 90 ALA A O 1
ATOM 674 N N . GLY A 1 91 ? -11.039 34.25 4.75 1 76.5 91 GLY A N 1
ATOM 675 C CA . GLY A 1 91 ? -10.219 34.094 3.557 1 76.5 91 GLY A CA 1
ATOM 676 C C . GLY A 1 91 ? -8.789 33.688 3.857 1 76.5 91 GLY A C 1
ATOM 677 O O . GLY A 1 91 ? -8.227 32.844 3.172 1 76.5 91 GLY A O 1
ATOM 678 N N . LEU A 1 92 ? -8.234 34.312 4.84 1 79.88 92 LEU A N 1
ATOM 679 C CA . LEU A 1 92 ? -6.875 33.969 5.258 1 79.88 92 LEU A CA 1
ATOM 680 C C . LEU A 1 92 ? -6.789 32.531 5.699 1 79.88 92 LEU A C 1
ATOM 682 O O . LEU A 1 92 ? -5.867 31.812 5.305 1 79.88 92 LEU A O 1
ATOM 686 N N . SER A 1 93 ? -7.738 32.156 6.492 1 85.44 93 SER A N 1
ATOM 687 C CA . SER A 1 93 ? -7.801 30.781 6.961 1 85.44 93 SER A CA 1
ATOM 688 C C . SER A 1 93 ? -7.852 29.797 5.789 1 85.44 93 SER A C 1
ATOM 690 O O . SER A 1 93 ? -7.164 28.781 5.797 1 85.44 93 SER A O 1
ATOM 692 N N . TYR A 1 94 ? -8.633 30.078 4.895 1 76 94 TYR A N 1
ATOM 693 C CA . TYR A 1 94 ? -8.781 29.234 3.707 1 76 94 TYR A CA 1
ATOM 694 C C . TYR A 1 94 ? -7.461 29.125 2.957 1 76 94 TYR A C 1
ATOM 696 O O . TYR A 1 94 ? -7.066 28.016 2.549 1 76 94 TYR A O 1
ATOM 704 N N . LEU A 1 95 ? -6.836 30.156 2.809 1 72 95 LEU A N 1
ATOM 705 C CA . LEU A 1 95 ? -5.566 30.172 2.092 1 72 95 LEU A CA 1
ATOM 706 C C . LEU A 1 95 ? -4.531 29.312 2.818 1 72 95 LEU A C 1
ATOM 708 O O . LEU A 1 95 ? -3.812 28.531 2.189 1 72 95 LEU A O 1
ATOM 712 N N . TYR A 1 96 ? -4.512 29.453 4.055 1 76.75 96 TYR A N 1
ATOM 713 C CA . TYR A 1 96 ? -3.506 28.75 4.832 1 76.75 96 TYR A CA 1
ATOM 714 C C . TYR A 1 96 ? -3.777 27.25 4.828 1 76.75 96 TYR A C 1
ATOM 716 O O . TYR A 1 96 ? -2.867 26.438 4.605 1 76.75 96 TYR A O 1
ATOM 724 N N . ILE A 1 97 ? -4.98 26.875 5.031 1 77.88 97 ILE A N 1
ATOM 725 C CA . ILE A 1 97 ? -5.281 25.453 5.121 1 77.88 97 ILE A CA 1
ATOM 726 C C . ILE A 1 97 ? -5.125 24.797 3.746 1 77.88 97 ILE A C 1
ATOM 728 O O . ILE A 1 97 ? -4.629 23.688 3.637 1 77.88 97 ILE A O 1
ATOM 732 N N . MET A 1 98 ? -5.465 25.438 2.781 1 69.44 98 MET A N 1
ATOM 733 C CA . MET A 1 98 ? -5.336 24.875 1.437 1 69.44 98 MET A CA 1
ATOM 734 C C . MET A 1 98 ? -3.869 24.734 1.049 1 69.44 98 MET A C 1
ATOM 736 O O . MET A 1 98 ? -3.486 23.734 0.439 1 69.44 98 MET A O 1
ATOM 740 N N . ALA A 1 99 ? -3.133 25.656 1.42 1 68.12 99 ALA A N 1
ATOM 741 C CA . ALA A 1 99 ? -1.7 25.578 1.145 1 68.12 99 ALA A CA 1
ATOM 742 C C . ALA A 1 99 ? -1.066 24.406 1.888 1 68.12 99 ALA A C 1
ATOM 744 O O . ALA A 1 99 ? -0.262 23.656 1.318 1 68.12 99 ALA A O 1
ATOM 745 N N . MET A 1 100 ? -1.446 24.281 3.051 1 71.38 100 MET A N 1
ATOM 746 C CA . MET A 1 100 ? -0.891 23.219 3.879 1 71.38 100 MET A CA 1
ATOM 747 C C . MET A 1 100 ? -1.304 21.844 3.35 1 71.38 100 MET A C 1
ATOM 749 O O . MET A 1 100 ? -0.487 20.922 3.297 1 71.38 100 MET A O 1
ATOM 753 N N . MET A 1 101 ? -2.469 21.719 2.965 1 69.06 101 MET A N 1
ATOM 754 C CA . MET A 1 101 ? -2.988 20.438 2.52 1 69.06 101 MET A CA 1
ATOM 755 C C . MET A 1 101 ? -2.443 20.078 1.142 1 69.06 101 MET A C 1
ATOM 757 O O . MET A 1 101 ? -2.209 18.891 0.849 1 69.06 101 MET A O 1
ATOM 761 N N . ARG A 1 102 ? -2.213 20.984 0.41 1 63.38 102 ARG A N 1
ATOM 762 C CA . ARG A 1 102 ? -1.713 20.75 -0.942 1 63.38 102 ARG A CA 1
ATOM 763 C C . ARG A 1 102 ? -0.279 20.234 -0.915 1 63.38 102 ARG A C 1
ATOM 765 O O . ARG A 1 102 ? 0.132 19.484 -1.804 1 63.38 102 ARG A O 1
ATOM 772 N N . ILE A 1 103 ? 0.355 20.641 0.03 1 65.56 103 ILE A N 1
ATOM 773 C CA . ILE A 1 103 ? 1.757 20.25 0.117 1 65.56 103 ILE A CA 1
ATOM 774 C C . ILE A 1 103 ? 1.854 18.75 0.442 1 65.56 103 ILE A C 1
ATOM 776 O O . ILE A 1 103 ? 2.752 18.062 -0.046 1 65.56 103 ILE A O 1
ATOM 780 N N . PHE A 1 104 ? 0.915 18.297 1.12 1 67.12 104 PHE A N 1
ATOM 781 C CA . PHE A 1 104 ? 1.082 16.922 1.58 1 67.12 104 PHE A CA 1
ATOM 782 C C . PHE A 1 104 ? 0.004 16.016 0.992 1 67.12 104 PHE A C 1
ATOM 784 O O . PHE A 1 104 ? 0.208 14.805 0.847 1 67.12 104 PHE A O 1
ATOM 791 N N . LYS A 1 105 ? -1.207 16.484 0.918 1 55.75 105 LYS A N 1
ATOM 792 C CA . LYS A 1 105 ? -2.307 15.609 0.511 1 55.75 105 LYS A CA 1
ATOM 793 C C . LYS A 1 105 ? -2.396 15.516 -1.009 1 55.75 105 LYS A C 1
ATOM 795 O O . LYS A 1 105 ? -2.477 16.531 -1.697 1 55.75 105 LYS A O 1
ATOM 800 N N . ASN A 1 106 ? -1.818 14.484 -1.572 1 46.75 106 ASN A N 1
ATOM 801 C CA . ASN A 1 106 ? -2.088 14.234 -2.984 1 46.75 106 ASN A CA 1
ATOM 802 C C . ASN A 1 106 ? -3.586 14.125 -3.258 1 46.75 106 ASN A C 1
ATOM 804 O O . ASN A 1 106 ? -4.258 13.25 -2.701 1 46.75 106 ASN A O 1
ATOM 808 N N . PRO A 1 107 ? -4.078 15.312 -3.719 1 41.25 107 PRO A N 1
ATOM 809 C CA . PRO A 1 107 ? -5.512 15.18 -3.998 1 41.25 107 PRO A CA 1
ATOM 810 C C . PRO A 1 107 ? -5.844 13.891 -4.75 1 41.25 107 PRO A C 1
ATOM 812 O O . PRO A 1 107 ? -7.008 13.492 -4.805 1 41.25 107 PRO A O 1
ATOM 815 N N . LYS A 1 108 ? -4.883 13.648 -5.668 1 38.12 108 LYS A N 1
ATOM 816 C CA . LYS A 1 108 ? -5.215 12.484 -6.477 1 38.12 108 LYS A CA 1
ATOM 817 C C . LYS A 1 108 ? -5.234 11.211 -5.629 1 38.12 108 LYS A C 1
ATOM 819 O O . LYS A 1 108 ? -4.246 10.891 -4.965 1 38.12 108 LYS A O 1
ATOM 824 N N . GLY A 1 109 ? -6.055 11.258 -4.66 1 36.03 109 GLY A N 1
ATOM 825 C CA . GLY A 1 109 ? -6.277 10 -3.955 1 36.03 109 GLY A CA 1
ATOM 826 C C . GLY A 1 109 ? -5.551 8.828 -4.582 1 36.03 109 GLY A C 1
ATOM 827 O O . GLY A 1 109 ? -5.891 7.672 -4.328 1 36.03 109 GLY A O 1
ATOM 828 N N . GLU A 1 110 ? -4.867 9.109 -5.66 1 33.78 110 GLU A N 1
ATOM 829 C CA . GLU A 1 110 ? -4.262 7.992 -6.383 1 33.78 110 GLU A CA 1
ATOM 830 C C . GLU A 1 110 ? -3.045 7.449 -5.641 1 33.78 110 GLU A C 1
ATOM 832 O O . GLU A 1 110 ? -2.164 8.211 -5.242 1 33.78 110 GLU A O 1
ATOM 837 N N . ILE A 1 111 ? -3.16 6.621 -4.754 1 31.31 111 ILE A N 1
ATOM 838 C CA . ILE A 1 111 ? -2.008 5.918 -4.199 1 31.31 111 ILE A CA 1
ATOM 839 C C . ILE A 1 111 ? -0.911 5.812 -5.258 1 31.31 111 ILE A C 1
ATOM 841 O O . ILE A 1 111 ? -1.149 5.316 -6.359 1 31.31 111 ILE A O 1
ATOM 845 N N . PRO A 1 112 ? 0.094 6.566 -5.164 1 30.53 112 PRO A N 1
ATOM 846 C CA . PRO A 1 112 ? 1.18 6.328 -6.117 1 30.53 112 PRO A CA 1
ATOM 847 C C . PRO A 1 112 ? 1.369 4.848 -6.441 1 30.53 112 PRO A C 1
ATOM 849 O O . PRO A 1 112 ? 1.062 3.986 -5.609 1 30.53 112 PRO A O 1
ATOM 852 N N . THR A 1 113 ? 1.274 4.449 -7.609 1 28.48 113 THR A N 1
ATOM 853 C CA . THR A 1 113 ? 1.749 3.139 -8.039 1 28.48 113 THR A CA 1
ATOM 854 C C . THR A 1 113 ? 3.033 2.762 -7.305 1 28.48 113 THR A C 1
ATOM 856 O O . THR A 1 113 ? 3.979 3.551 -7.25 1 28.48 113 THR A O 1
ATOM 859 N N . PRO A 1 114 ? 2.979 1.93 -6.332 1 28.03 114 PRO A N 1
ATOM 860 C CA . PRO A 1 114 ? 4.246 1.585 -5.688 1 28.03 114 PRO A CA 1
ATOM 861 C C . PRO A 1 114 ? 5.426 1.597 -6.656 1 28.03 114 PRO A C 1
ATOM 863 O O . PRO A 1 114 ? 5.328 1.054 -7.758 1 28.03 114 PRO A O 1
ATOM 866 N N . THR A 1 115 ? 6.23 2.555 -6.676 1 27.72 115 THR A N 1
ATOM 867 C CA . THR A 1 115 ? 7.531 2.428 -7.32 1 27.72 115 THR A CA 1
ATOM 868 C C . THR A 1 115 ? 8.148 1.065 -7.023 1 27.72 115 THR A C 1
ATOM 870 O O . THR A 1 115 ? 7.785 0.412 -6.043 1 27.72 115 THR A O 1
ATOM 873 N N . SER A 1 116 ? 9.25 0.707 -7.758 1 27.92 116 SER A N 1
ATOM 874 C CA . SER A 1 116 ? 10.133 -0.447 -7.898 1 27.92 116 SER A CA 1
ATOM 875 C C . SER A 1 116 ? 10.602 -0.95 -6.535 1 27.92 116 SER A C 1
ATOM 877 O O . SER A 1 116 ? 10.961 -0.155 -5.664 1 27.92 116 SER A O 1
ATOM 879 N N . VAL A 1 117 ? 9.969 -1.949 -6.137 1 28.5 117 VAL A N 1
ATOM 880 C CA . VAL A 1 117 ? 10.672 -2.734 -5.129 1 28.5 117 VAL A CA 1
ATOM 881 C C . VAL A 1 117 ? 12.172 -2.678 -5.387 1 28.5 117 VAL A C 1
ATOM 883 O O . VAL A 1 117 ? 12.625 -2.867 -6.523 1 28.5 117 VAL A O 1
ATOM 886 N N . HIS A 1 118 ? 12.883 -1.967 -4.543 1 28.92 1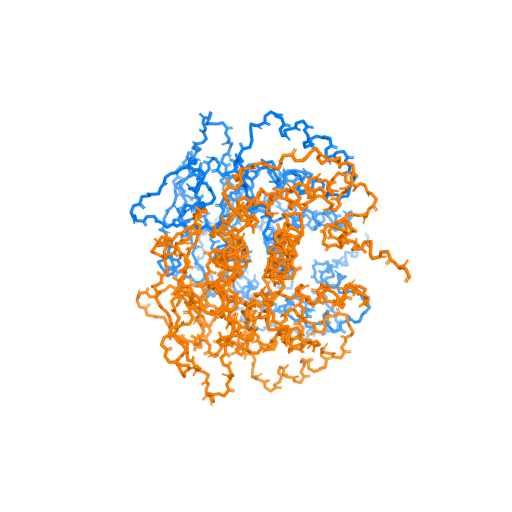18 HIS A N 1
ATOM 887 C CA . HIS A 1 118 ? 14.336 -1.859 -4.574 1 28.92 118 HIS A CA 1
ATOM 888 C C . HIS A 1 118 ? 14.992 -3.236 -4.602 1 28.92 118 HIS A C 1
ATOM 890 O O . HIS A 1 118 ? 14.844 -4.016 -3.656 1 28.92 118 HIS A O 1
ATOM 896 N N . SER A 1 119 ? 15.039 -3.902 -5.762 1 26.06 119 SER A N 1
ATOM 897 C CA . SER A 1 119 ? 15.961 -5.031 -5.758 1 26.06 119 SER A CA 1
ATOM 898 C C . SER A 1 119 ? 17.375 -4.582 -5.43 1 26.06 119 SER A C 1
ATOM 900 O O . SER A 1 119 ? 17.906 -3.66 -6.059 1 26.06 119 SER A O 1
ATOM 902 N N . PRO A 1 120 ? 18.016 -4.914 -4.301 1 26.91 120 PRO A N 1
ATOM 903 C CA . PRO A 1 120 ? 19.391 -4.641 -3.902 1 26.91 120 PRO A CA 1
ATOM 904 C C . PRO A 1 120 ? 20.406 -5.121 -4.934 1 26.91 120 PRO A C 1
ATOM 906 O O . PRO A 1 120 ? 21.609 -5.164 -4.652 1 26.91 120 PRO A O 1
ATOM 909 N N . GLN A 1 121 ? 20.25 -5.93 -5.82 1 26.06 121 GLN A N 1
ATOM 910 C CA . GLN A 1 121 ? 21.5 -6.617 -6.156 1 26.06 121 GLN A CA 1
ATOM 911 C C . GLN A 1 121 ? 22.578 -5.625 -6.582 1 26.06 121 GLN A C 1
ATOM 913 O O . GLN A 1 121 ? 23.75 -5.77 -6.207 1 26.06 121 GLN A O 1
ATOM 918 N N . SER A 1 122 ? 22.781 -5.277 -7.988 1 26.81 122 SER A N 1
ATOM 919 C CA . SER A 1 122 ? 24.125 -5.09 -8.539 1 26.81 122 SER A CA 1
ATOM 920 C C . SER A 1 122 ? 24.812 -3.891 -7.898 1 26.81 122 SER A C 1
ATOM 922 O O . SER A 1 122 ? 24.156 -3.018 -7.324 1 26.81 122 SER A O 1
ATOM 924 N N . SER A 1 123 ? 26.234 -3.877 -7.891 1 26.66 123 SER A N 1
ATOM 925 C CA . SER A 1 123 ? 27.188 -2.832 -7.562 1 26.66 123 SER A CA 1
ATOM 926 C C . SER A 1 123 ? 26.703 -1.462 -8.016 1 26.66 123 SER A C 1
ATOM 928 O O . SER A 1 123 ? 26.031 -1.348 -9.039 1 26.66 123 SER A O 1
ATOM 930 N N . LEU A 1 124 ? 26.703 -0.455 -7.141 1 27.88 124 LEU A N 1
ATOM 931 C CA . LEU A 1 124 ? 26.484 0.982 -7.266 1 27.88 124 LEU A CA 1
ATOM 932 C C . LEU A 1 124 ? 26.984 1.49 -8.617 1 27.88 124 LEU A C 1
ATOM 934 O O . LEU A 1 124 ? 26.375 2.375 -9.219 1 27.88 124 LEU A O 1
ATOM 938 N N . GLN A 1 125 ? 28.25 1.135 -8.961 1 26.45 125 GLN A N 1
ATOM 939 C CA . GLN A 1 125 ? 29 1.754 -10.047 1 26.45 125 GLN A CA 1
ATOM 940 C C . GLN A 1 125 ? 28.359 1.461 -11.398 1 26.45 125 GLN A C 1
ATOM 942 O O . GLN A 1 125 ? 28.234 2.354 -12.242 1 26.45 125 GLN A O 1
ATOM 947 N N . ALA A 1 126 ? 28.203 0.184 -11.742 1 27.89 126 ALA A N 1
ATOM 948 C CA . ALA A 1 126 ? 27.797 -0.118 -13.117 1 27.89 126 ALA A CA 1
ATOM 949 C C . ALA A 1 126 ? 26.359 0.29 -13.359 1 27.89 126 ALA A C 1
ATOM 951 O O . ALA A 1 126 ? 25.984 0.649 -14.484 1 27.89 126 ALA A O 1
ATOM 952 N N . THR A 1 127 ? 25.531 0.324 -12.367 1 28.75 127 THR A N 1
ATOM 953 C CA . THR A 1 127 ? 24.141 0.738 -12.5 1 28.75 127 THR A CA 1
ATOM 954 C C . THR A 1 127 ? 24.031 2.258 -12.586 1 28.75 127 THR A C 1
ATOM 956 O O . THR A 1 127 ? 23.047 2.789 -13.109 1 28.75 127 THR A O 1
ATOM 959 N N . ALA A 1 128 ? 24.953 3.012 -12.094 1 28.33 128 ALA A N 1
ATOM 960 C CA . ALA A 1 128 ? 25.031 4.461 -12.266 1 28.33 128 ALA A CA 1
ATOM 961 C C . ALA A 1 128 ? 25.219 4.836 -13.734 1 28.33 128 ALA A C 1
ATOM 963 O O . ALA A 1 128 ? 24.594 5.777 -14.227 1 28.33 128 ALA A O 1
ATOM 964 N N . ASP A 1 129 ? 26.203 4.211 -14.328 1 28.64 129 ASP A N 1
ATOM 965 C CA . ASP A 1 129 ? 26.5 4.547 -15.711 1 28.64 129 ASP A CA 1
ATOM 966 C C . ASP A 1 129 ? 25.344 4.203 -16.625 1 28.64 129 ASP A C 1
ATOM 968 O O . ASP A 1 129 ? 25.016 4.961 -17.547 1 28.64 129 ASP A O 1
ATOM 972 N N . ASP A 1 130 ? 24.781 3.057 -16.422 1 28.41 130 ASP A N 1
ATOM 973 C CA . ASP A 1 130 ? 23.688 2.643 -17.297 1 28.41 130 ASP A CA 1
ATOM 974 C C . ASP A 1 130 ? 22.406 3.414 -16.984 1 28.41 130 ASP A C 1
ATOM 976 O O . ASP A 1 130 ? 21.641 3.736 -17.891 1 28.41 130 ASP A O 1
ATOM 980 N N . ILE A 1 131 ? 22.172 3.789 -15.766 1 30.22 131 ILE A N 1
ATOM 981 C CA . ILE A 1 131 ? 21.141 4.77 -15.438 1 30.22 131 ILE A CA 1
ATOM 982 C C . ILE A 1 131 ? 21.453 6.098 -16.125 1 30.22 131 ILE A C 1
ATOM 984 O O . ILE A 1 131 ? 20.562 6.75 -16.672 1 30.22 131 ILE A O 1
ATOM 988 N N . ALA A 1 132 ? 22.641 6.523 -16.188 1 29.55 132 ALA A N 1
ATOM 989 C CA . ALA A 1 132 ? 23.016 7.715 -16.938 1 29.55 132 ALA A CA 1
ATOM 990 C C . ALA A 1 132 ? 22.594 7.602 -18.406 1 29.55 132 ALA A C 1
ATOM 992 O O . ALA A 1 132 ? 22.078 8.562 -18.984 1 29.55 132 ALA A O 1
ATOM 993 N N . ALA A 1 133 ? 22.891 6.484 -19.016 1 30.12 133 ALA A N 1
ATOM 994 C CA . ALA A 1 133 ? 22.516 6.32 -20.422 1 30.12 133 ALA A CA 1
ATOM 995 C C . ALA A 1 133 ? 21 6.238 -20.578 1 30.12 133 ALA A C 1
ATOM 997 O O . ALA A 1 133 ? 20.453 6.742 -21.547 1 30.12 133 ALA A O 1
ATOM 998 N N . LEU A 1 134 ? 20.375 5.555 -19.641 1 29.86 134 LEU A N 1
ATOM 999 C CA . LEU A 1 134 ? 18.922 5.449 -19.656 1 29.86 134 LEU A CA 1
ATOM 1000 C C . LEU A 1 134 ? 18.281 6.777 -19.25 1 29.86 134 LEU A C 1
ATOM 1002 O O . LEU A 1 134 ? 17.188 7.098 -19.719 1 29.86 134 LEU A O 1
ATOM 1006 N N . LEU A 1 135 ? 18.859 7.539 -18.422 1 30.27 135 LEU A N 1
ATOM 1007 C CA . LEU A 1 135 ? 18.469 8.914 -18.141 1 30.27 135 LEU A CA 1
ATOM 1008 C C . LEU A 1 135 ? 18.562 9.781 -19.391 1 30.27 135 LEU A C 1
ATOM 1010 O O . LEU A 1 135 ? 18.062 10.906 -19.406 1 30.27 135 LEU A O 1
ATOM 1014 N N . SER A 1 136 ? 19.297 9.375 -20.328 1 28.19 136 SER A N 1
ATOM 1015 C CA . SER A 1 136 ? 19.328 10.195 -21.531 1 28.19 136 SER A CA 1
ATOM 1016 C C . SER A 1 136 ? 18.047 10.031 -22.359 1 28.19 136 SER A C 1
ATOM 1018 O O . SER A 1 136 ? 17.875 10.703 -23.375 1 28.19 136 SER A O 1
ATOM 1020 N N . GLN A 1 137 ? 17.484 8.789 -22.297 1 30.27 137 GLN A N 1
ATOM 1021 C CA . GLN A 1 137 ? 16.328 8.789 -23.203 1 30.27 137 GLN A CA 1
ATOM 1022 C C . GLN A 1 137 ? 15.141 9.516 -22.578 1 30.27 137 GLN A C 1
ATOM 1024 O O . GLN A 1 137 ? 14.914 9.422 -21.375 1 30.27 137 GLN A O 1
ATOM 1029 N N . PRO A 1 138 ? 14.391 10.422 -23.25 1 31.11 138 PRO A N 1
ATOM 1030 C CA . PRO A 1 138 ? 13.477 11.508 -22.891 1 31.11 138 PRO A CA 1
ATOM 1031 C C . PRO A 1 138 ? 12.305 11.031 -22.031 1 31.11 138 PRO A C 1
ATOM 1033 O O . PRO A 1 138 ? 11.758 11.797 -21.25 1 31.11 138 PRO A O 1
ATOM 1036 N N . THR A 1 139 ? 11.578 9.82 -22.234 1 33.91 139 THR A N 1
ATOM 1037 C CA . THR A 1 139 ? 10.195 9.703 -21.781 1 33.91 139 THR A CA 1
ATOM 1038 C C . THR A 1 139 ? 10.133 9.117 -20.375 1 33.91 139 THR A C 1
ATOM 1040 O O . THR A 1 139 ? 9.055 8.953 -19.797 1 33.91 139 THR A O 1
ATOM 1043 N N . ALA A 1 140 ? 10.797 8.133 -19.859 1 37.72 140 ALA A N 1
ATOM 1044 C CA . ALA A 1 140 ? 10.82 7.855 -18.422 1 37.72 140 ALA A CA 1
ATOM 1045 C C . ALA A 1 140 ? 11.094 9.125 -17.625 1 37.72 140 ALA A C 1
ATOM 1047 O O .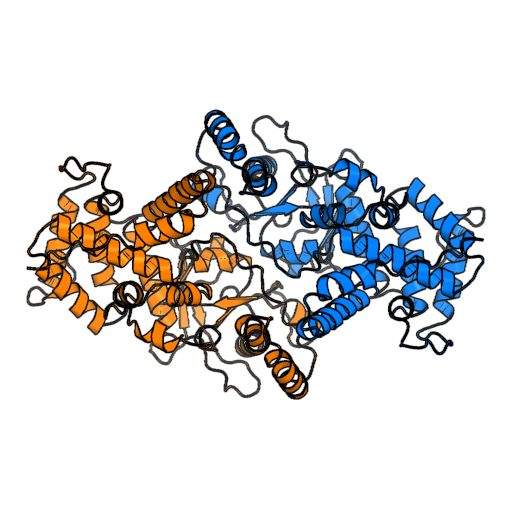 ALA A 1 140 ? 12.117 9.781 -17.828 1 37.72 140 ALA A O 1
ATOM 1048 N N . SER A 1 141 ? 10.047 9.797 -17.047 1 42.53 141 SER A N 1
ATOM 1049 C CA . SER A 1 141 ? 10.266 11.109 -16.453 1 42.53 141 SER A CA 1
ATOM 1050 C C . SER A 1 141 ? 11.484 11.109 -15.539 1 42.53 141 SER A C 1
ATOM 1052 O O . SER A 1 141 ? 11.883 10.062 -15.031 1 42.53 141 SER A O 1
ATOM 1054 N N . SER A 1 142 ? 12.461 11.938 -15.727 1 48.56 142 SER A N 1
ATOM 1055 C CA . SER A 1 142 ? 13.562 12.289 -14.828 1 48.56 142 SER A CA 1
ATOM 1056 C C . SER A 1 142 ? 13.234 11.914 -13.391 1 48.56 142 SER A C 1
ATOM 1058 O O . SER A 1 142 ? 14.117 11.469 -12.648 1 48.56 142 SER A O 1
ATOM 1060 N N . SER A 1 143 ? 11.977 11.688 -13.188 1 52.44 143 SER A N 1
ATOM 1061 C CA . SER A 1 143 ? 11.531 11.422 -11.828 1 52.44 143 SER A CA 1
ATOM 1062 C C . SER A 1 143 ? 11.617 9.93 -11.5 1 52.44 143 SER A C 1
ATOM 1064 O O . SER A 1 143 ? 12.055 9.555 -10.414 1 52.44 143 SER A O 1
ATOM 1066 N N . ASP A 1 144 ? 11.328 9.109 -12.398 1 55.5 144 ASP A N 1
ATOM 1067 C CA . ASP A 1 144 ? 11.352 7.668 -12.156 1 55.5 144 ASP A CA 1
ATOM 1068 C C . ASP A 1 144 ? 12.781 7.152 -12.031 1 55.5 144 ASP A C 1
ATOM 1070 O O . ASP A 1 144 ? 13.062 6.277 -11.211 1 55.5 144 ASP A O 1
ATOM 1074 N N . ALA A 1 145 ? 13.625 7.684 -12.766 1 54.56 145 ALA A N 1
ATOM 1075 C CA . ALA A 1 145 ? 15.031 7.289 -12.711 1 54.56 145 ALA A CA 1
ATOM 1076 C C . ALA A 1 145 ? 15.648 7.641 -11.359 1 54.56 145 ALA A C 1
ATOM 1078 O O . ALA A 1 145 ? 16.406 6.852 -10.789 1 54.56 145 ALA A O 1
ATOM 1079 N N . LYS A 1 146 ? 15.289 8.734 -10.961 1 58 146 LYS A N 1
ATOM 1080 C CA . LYS A 1 146 ? 15.828 9.172 -9.672 1 58 146 LYS A CA 1
ATOM 1081 C C . LYS A 1 146 ? 15.281 8.312 -8.531 1 58 146 LYS A C 1
ATOM 1083 O O . LYS A 1 146 ? 16.016 7.961 -7.609 1 58 146 LYS A O 1
ATOM 1088 N N . LYS A 1 147 ? 14.141 7.938 -8.688 1 64.12 147 LYS A N 1
ATOM 1089 C CA . LYS A 1 147 ? 13.555 7.047 -7.688 1 64.12 147 LYS A CA 1
ATOM 1090 C C . LYS A 1 147 ? 14.305 5.719 -7.629 1 64.12 147 LYS A C 1
ATOM 1092 O O . LYS A 1 147 ? 14.5 5.16 -6.547 1 64.12 147 LYS A O 1
ATOM 1097 N N . LEU A 1 148 ? 14.758 5.398 -8.75 1 64.38 148 LEU A N 1
ATOM 1098 C CA . LEU A 1 148 ? 15.438 4.113 -8.844 1 64.38 148 LEU A CA 1
ATOM 1099 C C . LEU A 1 148 ? 16.797 4.164 -8.133 1 64.38 148 LEU A C 1
ATOM 1101 O O . LEU A 1 148 ? 17.266 3.152 -7.605 1 64.38 148 LEU A O 1
ATOM 1105 N N . VAL A 1 149 ? 17.266 5.367 -8.078 1 67.25 149 VAL A N 1
ATOM 1106 C CA . VAL A 1 149 ? 18.578 5.516 -7.445 1 67.25 149 VAL A CA 1
ATOM 1107 C C . VAL A 1 149 ? 18.406 5.801 -5.953 1 67.25 149 VAL A C 1
ATOM 1109 O O . VAL A 1 149 ? 19.172 5.301 -5.125 1 67.25 149 VAL A O 1
ATOM 1112 N N . GLU A 1 150 ? 17.422 6.426 -5.641 1 77.12 150 GLU A N 1
ATOM 1113 C CA . GLU A 1 150 ? 17.25 6.91 -4.273 1 77.12 150 GLU A CA 1
ATOM 1114 C C . GLU A 1 150 ? 16.625 5.84 -3.379 1 77.12 150 GLU A C 1
ATOM 1116 O O . GLU A 1 150 ? 16.922 5.781 -2.182 1 77.12 150 GLU A O 1
ATOM 1121 N N . ALA A 1 151 ? 15.945 4.992 -3.918 1 84.62 151 ALA A N 1
ATOM 1122 C CA . ALA A 1 151 ? 15.227 3.998 -3.121 1 84.62 151 ALA A CA 1
ATOM 1123 C C . ALA A 1 151 ? 16.203 3.045 -2.432 1 84.62 151 ALA A C 1
ATOM 1125 O O . ALA A 1 151 ? 16.125 2.836 -1.219 1 84.62 151 ALA A O 1
ATOM 1126 N N . PRO A 1 152 ? 17.172 2.588 -3.158 1 85.62 152 PRO A N 1
ATOM 1127 C CA . PRO A 1 152 ? 18.125 1.717 -2.471 1 85.62 152 PRO A CA 1
ATOM 1128 C C . PRO A 1 152 ? 18.938 2.453 -1.404 1 85.62 152 PRO A C 1
ATOM 1130 O O . PRO A 1 152 ? 19.297 1.866 -0.379 1 85.62 152 PRO A O 1
ATOM 1133 N N . GLN A 1 153 ? 19.203 3.695 -1.646 1 88.19 153 GLN A N 1
ATOM 1134 C CA . GLN A 1 153 ? 19.938 4.484 -0.669 1 88.19 153 GLN A CA 1
ATOM 1135 C C . GLN A 1 153 ? 19.125 4.695 0.603 1 88.19 153 GLN A C 1
ATOM 1137 O O . GLN A 1 153 ? 19.641 4.566 1.711 1 88.19 153 GLN A O 1
ATOM 1142 N N . ALA A 1 154 ? 17.922 5.012 0.404 1 93.75 154 ALA A N 1
ATOM 1143 C CA . ALA A 1 154 ? 17.047 5.195 1.558 1 93.75 154 ALA A CA 1
ATOM 1144 C C . ALA A 1 154 ? 16.906 3.895 2.346 1 93.75 154 ALA A C 1
ATOM 1146 O O . ALA A 1 154 ? 16.891 3.91 3.58 1 93.75 154 ALA A O 1
ATOM 1147 N N . LEU A 1 155 ? 16.812 2.879 1.611 1 94.12 155 LEU A N 1
ATOM 1148 C CA . LEU A 1 155 ? 16.688 1.571 2.244 1 94.12 155 LEU A CA 1
ATOM 1149 C C . LEU A 1 155 ? 17.906 1.261 3.102 1 94.12 155 LEU A C 1
ATOM 1151 O O . LEU A 1 155 ? 17.781 0.835 4.25 1 94.12 155 LEU A O 1
ATOM 1155 N N . ALA A 1 156 ? 19.016 1.479 2.57 1 94.62 156 ALA A N 1
ATOM 1156 C CA . ALA A 1 156 ? 20.25 1.238 3.312 1 94.62 156 ALA A CA 1
ATOM 1157 C C . ALA A 1 156 ? 20.375 2.182 4.508 1 94.62 156 ALA A C 1
ATOM 1159 O O . ALA A 1 156 ? 20.734 1.759 5.605 1 94.62 156 ALA A O 1
ATOM 1160 N N . ARG A 1 157 ? 20.062 3.383 4.281 1 96.19 157 ARG A N 1
ATOM 1161 C CA . ARG A 1 157 ? 20.109 4.387 5.34 1 96.19 157 ARG A CA 1
ATOM 1162 C C . ARG A 1 157 ? 19.188 3.992 6.5 1 96.19 157 ARG A C 1
ATOM 1164 O O . ARG A 1 157 ? 19.562 4.129 7.664 1 96.19 157 ARG A O 1
ATOM 1171 N N . ASP A 1 158 ? 18.047 3.461 6.145 1 97.31 158 ASP A N 1
ATOM 1172 C CA . ASP A 1 158 ? 17.016 3.17 7.125 1 97.31 158 ASP A CA 1
ATOM 1173 C C . ASP A 1 158 ? 17.125 1.735 7.633 1 97.31 158 ASP A C 1
ATOM 1175 O O . ASP A 1 158 ? 16.141 1.167 8.117 1 97.31 158 ASP A O 1
ATOM 1179 N N . ASN A 1 159 ? 18.203 1.112 7.43 1 97 159 ASN A N 1
ATOM 1180 C CA . ASN A 1 159 ? 18.516 -0.228 7.91 1 97 159 ASN A CA 1
ATOM 1181 C C . ASN A 1 159 ? 17.562 -1.271 7.332 1 97 159 ASN A C 1
ATOM 1183 O O . ASN A 1 159 ? 17.188 -2.219 8.023 1 97 159 ASN A O 1
ATOM 1187 N N . TYR A 1 160 ? 17.031 -0.997 6.156 1 96.31 160 TYR A N 1
ATOM 1188 C CA . TYR A 1 160 ? 16.172 -1.9 5.402 1 96.31 160 TYR A CA 1
ATOM 1189 C C . TYR A 1 160 ? 14.859 -2.139 6.133 1 96.31 160 TYR A C 1
ATOM 1191 O O . TYR A 1 160 ? 14.336 -3.256 6.141 1 96.31 160 TYR A O 1
ATOM 1199 N N . ARG A 1 161 ? 14.445 -1.088 6.789 1 97.56 161 ARG A N 1
ATOM 1200 C CA . ARG A 1 161 ? 13.234 -1.183 7.594 1 97.56 161 ARG A CA 1
ATOM 1201 C C . ARG A 1 161 ? 12.328 0.022 7.359 1 97.56 161 ARG A C 1
ATOM 1203 O O . ARG A 1 161 ? 12.805 1.108 7.023 1 97.56 161 ARG A O 1
ATOM 1210 N N . CYS A 1 162 ? 11.047 -0.238 7.438 1 97.56 162 CYS A N 1
ATOM 1211 C CA . CYS A 1 162 ? 10.133 0.891 7.566 1 97.56 162 CYS A CA 1
ATOM 1212 C C . CYS A 1 162 ? 10.5 1.76 8.766 1 97.56 162 CYS A C 1
ATOM 1214 O O . CYS A 1 162 ? 10.602 1.265 9.883 1 97.56 162 CYS A O 1
ATOM 1216 N N . ILE A 1 163 ? 10.586 3.023 8.594 1 97.75 163 ILE A N 1
ATOM 1217 C CA . ILE A 1 163 ? 11.086 3.859 9.68 1 97.75 163 ILE A CA 1
ATOM 1218 C C . ILE A 1 163 ? 10.016 4.008 10.758 1 97.75 163 ILE A C 1
ATOM 1220 O O . ILE A 1 163 ? 10.312 4.387 11.891 1 97.75 163 ILE A O 1
ATOM 1224 N N . LEU A 1 164 ? 8.773 3.764 10.438 1 97.56 164 LEU A N 1
ATOM 1225 C CA . LEU A 1 164 ? 7.672 3.939 11.375 1 97.56 164 LEU A CA 1
ATOM 1226 C C . LEU A 1 164 ? 7.477 2.688 12.227 1 97.56 164 LEU A C 1
ATOM 1228 O O . LEU A 1 164 ? 7.492 2.756 13.453 1 97.56 164 LEU A O 1
ATOM 1232 N N . SER A 1 165 ? 7.352 1.578 11.586 1 96.25 165 SER A N 1
ATOM 1233 C CA . SER A 1 165 ? 6.98 0.357 12.297 1 96.25 165 SER A CA 1
ATOM 1234 C C . SER A 1 165 ? 8.211 -0.458 12.68 1 96.25 165 SER A C 1
ATOM 1236 O O . SER A 1 165 ? 8.148 -1.304 13.57 1 96.25 165 SER A O 1
ATOM 1238 N N . GLY A 1 166 ? 9.281 -0.281 11.914 1 96.5 166 GLY A N 1
ATOM 1239 C CA . GLY A 1 166 ? 10.461 -1.109 12.117 1 96.5 166 GLY A CA 1
ATOM 1240 C C . GLY A 1 166 ? 10.391 -2.436 11.383 1 96.5 166 GLY A C 1
ATOM 1241 O O . GLY A 1 166 ? 11.312 -3.248 11.477 1 96.5 166 GLY A O 1
ATOM 1242 N N . ASN A 1 167 ? 9.344 -2.701 10.656 1 96.56 167 ASN A N 1
ATOM 1243 C CA . ASN A 1 167 ? 9.242 -3.941 9.891 1 96.56 167 ASN A CA 1
ATOM 1244 C C . ASN A 1 167 ? 10.328 -4.031 8.82 1 96.56 167 ASN A C 1
ATOM 1246 O O . ASN A 1 167 ? 10.656 -3.033 8.18 1 96.56 167 ASN A O 1
ATOM 1250 N N . VAL A 1 168 ? 10.75 -5.199 8.57 1 97.62 168 VAL A N 1
ATOM 1251 C CA . VAL A 1 168 ? 11.906 -5.434 7.715 1 97.62 168 VAL A CA 1
ATOM 1252 C C . VAL A 1 168 ? 11.453 -5.57 6.262 1 97.62 168 VAL A C 1
ATOM 1254 O O . VAL A 1 168 ? 10.453 -6.238 5.977 1 97.62 168 VAL A O 1
ATOM 1257 N N . ASP A 1 169 ? 12.164 -4.934 5.391 1 96.31 169 ASP A N 1
ATOM 1258 C CA . ASP A 1 169 ? 11.898 -5.051 3.959 1 96.31 169 ASP A CA 1
ATOM 1259 C C . ASP A 1 169 ? 12.07 -6.492 3.484 1 96.31 169 ASP A C 1
ATOM 1261 O O . ASP A 1 169 ? 13.141 -7.078 3.635 1 96.31 169 ASP A O 1
ATOM 1265 N N . THR A 1 170 ? 11.094 -6.988 2.887 1 93.94 170 THR A N 1
ATOM 1266 C CA . THR A 1 170 ? 11.047 -8.398 2.508 1 93.94 170 THR A CA 1
ATOM 1267 C C . THR A 1 170 ? 12.172 -8.734 1.538 1 93.94 170 THR A C 1
ATOM 1269 O O . THR A 1 170 ? 12.867 -9.734 1.715 1 93.94 170 THR A O 1
ATOM 1272 N N . ASN A 1 171 ? 12.336 -7.934 0.53 1 89.19 171 ASN A N 1
ATOM 1273 C CA . ASN A 1 171 ? 13.352 -8.211 -0.482 1 89.19 171 ASN A CA 1
ATOM 1274 C C . ASN A 1 171 ? 14.758 -8.18 0.107 1 89.19 171 ASN A C 1
ATOM 1276 O O . ASN A 1 171 ? 15.602 -9 -0.244 1 89.19 171 ASN A O 1
ATOM 1280 N N . SER A 1 172 ? 15.008 -7.258 0.993 1 92.44 172 SER A N 1
ATOM 1281 C CA . SER A 1 172 ? 16.312 -7.168 1.649 1 92.44 172 SER A CA 1
ATOM 1282 C C . SER A 1 172 ? 16.578 -8.391 2.514 1 92.44 172 SER A C 1
ATOM 1284 O O . SER A 1 172 ? 17.703 -8.883 2.566 1 92.44 172 SER A O 1
ATOM 1286 N N . PHE A 1 173 ? 15.602 -8.859 3.166 1 95.25 173 PHE A N 1
ATOM 1287 C CA . PHE A 1 173 ? 15.719 -10.07 3.971 1 95.25 173 PHE A CA 1
ATOM 1288 C C . PHE A 1 173 ? 15.992 -11.281 3.09 1 95.25 173 PHE A C 1
ATOM 1290 O O . PHE A 1 173 ? 16.922 -12.047 3.354 1 95.25 173 PHE A O 1
ATOM 1297 N N . ASP A 1 174 ? 15.227 -11.367 2.035 1 89.19 174 ASP A N 1
ATOM 1298 C CA . ASP A 1 174 ? 15.312 -12.523 1.151 1 89.19 174 ASP A CA 1
ATOM 1299 C C . ASP A 1 174 ? 16.688 -12.594 0.47 1 89.19 174 ASP A C 1
ATOM 1301 O O . ASP A 1 174 ? 17.188 -13.68 0.193 1 89.19 174 ASP A O 1
ATOM 1305 N N . THR A 1 175 ? 17.25 -11.445 0.228 1 88.06 175 THR A N 1
ATOM 1306 C CA . THR A 1 175 ? 18.516 -11.406 -0.498 1 88.06 175 THR A CA 1
ATOM 1307 C C . THR A 1 175 ? 19.688 -11.398 0.47 1 88.06 175 THR A C 1
ATOM 1309 O O . THR A 1 175 ? 20.844 -11.32 0.048 1 88.06 175 THR A O 1
ATOM 1312 N N . GLY A 1 176 ? 19.422 -11.359 1.716 1 91.81 176 GLY A N 1
ATOM 1313 C CA . GLY A 1 176 ? 20.469 -11.5 2.715 1 91.81 176 GLY A CA 1
ATOM 1314 C C . GLY A 1 176 ? 21.109 -10.18 3.092 1 91.81 176 GLY A C 1
ATOM 1315 O O . GLY A 1 176 ? 22.172 -10.156 3.732 1 91.81 176 GLY A O 1
ATOM 1316 N N . LEU A 1 177 ? 20.516 -9.117 2.711 1 92.25 177 LEU A N 1
ATOM 1317 C CA . LEU A 1 177 ? 21.078 -7.812 3.025 1 92.25 177 LEU A CA 1
ATOM 1318 C C . LEU A 1 177 ? 20.859 -7.461 4.492 1 92.25 177 LEU A C 1
ATOM 1320 O O . LEU A 1 177 ? 21.531 -6.582 5.035 1 92.25 177 LEU A O 1
ATOM 1324 N N . THR A 1 178 ? 19.906 -8.055 5.043 1 94.31 178 THR A N 1
ATOM 1325 C CA . THR A 1 178 ? 19.609 -7.84 6.457 1 94.31 178 THR A CA 1
ATOM 1326 C C . THR A 1 178 ? 19.016 -9.102 7.082 1 94.31 178 THR A C 1
ATOM 1328 O O . THR A 1 178 ? 18.812 -10.109 6.395 1 94.31 178 THR A O 1
ATOM 1331 N N . THR A 1 179 ? 18.844 -9.039 8.398 1 94.31 179 THR A N 1
ATOM 1332 C CA . THR A 1 179 ? 18.266 -10.156 9.133 1 94.31 179 THR A CA 1
ATOM 1333 C C . THR A 1 179 ? 16.984 -9.727 9.867 1 94.31 179 THR A C 1
ATOM 1335 O O . THR A 1 179 ? 16.688 -8.531 9.938 1 94.31 179 THR A O 1
ATOM 1338 N N . VAL A 1 180 ? 16.266 -10.773 10.156 1 92.62 180 VAL A N 1
ATOM 1339 C CA . VAL A 1 180 ? 15.039 -10.531 10.898 1 92.62 180 VAL A CA 1
ATOM 1340 C C . VAL A 1 180 ? 15.117 -11.211 12.258 1 92.62 180 VAL A C 1
ATOM 1342 O O . VAL A 1 180 ? 15.523 -12.375 12.367 1 92.62 180 VAL A O 1
ATOM 1345 N N . ASN A 1 181 ? 14.758 -10.461 13.25 1 89.44 181 ASN A N 1
ATOM 1346 C CA . ASN A 1 181 ? 14.695 -11.062 14.578 1 89.44 181 ASN A CA 1
ATOM 1347 C C . ASN A 1 181 ? 13.32 -11.672 14.852 1 89.44 181 ASN A C 1
ATOM 1349 O O . ASN A 1 181 ? 12.398 -11.516 14.047 1 89.44 181 ASN A O 1
ATOM 1353 N N . GLU A 1 182 ? 13.109 -12.328 15.953 1 85.5 182 GLU A N 1
ATOM 1354 C CA . GLU A 1 182 ? 11.922 -13.117 16.281 1 85.5 182 GLU A CA 1
ATOM 1355 C C . GLU A 1 182 ? 10.688 -12.227 16.406 1 85.5 182 GLU A C 1
ATOM 1357 O O . GLU A 1 182 ? 9.578 -12.664 16.109 1 85.5 182 GLU A O 1
ATOM 1362 N N . THR A 1 183 ? 10.883 -11.016 16.766 1 86.19 183 THR A N 1
ATOM 1363 C CA . THR A 1 183 ? 9.734 -10.156 17.047 1 86.19 183 THR A CA 1
ATOM 1364 C C . THR A 1 183 ? 9.438 -9.25 15.852 1 86.19 183 THR A C 1
ATOM 1366 O O . THR A 1 183 ? 8.391 -8.594 15.805 1 86.19 183 THR A O 1
ATOM 1369 N N . GLU A 1 184 ? 10.367 -9.305 14.93 1 91.69 184 GLU A N 1
ATOM 1370 C CA . GLU A 1 184 ? 10.203 -8.406 13.789 1 91.69 184 GLU A CA 1
ATOM 1371 C C . GLU A 1 184 ? 9.344 -9.047 12.703 1 91.69 184 GLU A C 1
ATOM 1373 O O . GLU A 1 184 ? 9.32 -10.273 12.562 1 91.69 184 GLU A O 1
ATOM 1378 N N . LYS A 1 185 ? 8.672 -8.203 12.055 1 95.5 185 LYS A N 1
ATOM 1379 C CA . LYS A 1 185 ? 7.859 -8.641 10.914 1 95.5 185 LYS A CA 1
ATOM 1380 C C . LYS A 1 185 ? 8.484 -8.195 9.594 1 95.5 185 LYS A C 1
ATOM 1382 O O . LYS A 1 185 ? 9.352 -7.316 9.578 1 95.5 185 LYS A O 1
ATOM 1387 N N . ILE A 1 186 ? 8.055 -8.852 8.539 1 96.06 186 ILE A N 1
ATOM 1388 C CA . ILE A 1 186 ? 8.547 -8.477 7.219 1 96.06 186 ILE A CA 1
ATOM 1389 C C . ILE A 1 186 ? 7.422 -7.84 6.41 1 96.06 186 ILE A C 1
ATOM 1391 O O . ILE A 1 186 ? 6.246 -8.133 6.637 1 96.06 186 ILE A O 1
ATOM 1395 N N . THR A 1 187 ? 7.75 -6.949 5.562 1 95.38 187 THR A N 1
ATOM 1396 C CA . THR A 1 187 ? 6.812 -6.254 4.691 1 95.38 187 THR A CA 1
ATOM 1397 C C . THR A 1 187 ? 7.523 -5.703 3.457 1 95.38 187 THR A C 1
ATOM 1399 O O . THR A 1 187 ? 8.734 -5.48 3.48 1 95.38 187 THR A O 1
ATOM 1402 N N . ASP A 1 188 ? 6.711 -5.598 2.391 1 91.88 188 ASP A N 1
ATOM 1403 C CA . ASP A 1 188 ? 7.246 -4.805 1.288 1 91.88 188 ASP A CA 1
ATOM 1404 C C . ASP A 1 188 ? 7.348 -3.328 1.669 1 91.88 188 ASP A C 1
ATOM 1406 O O . ASP A 1 188 ? 6.469 -2.799 2.352 1 91.88 188 ASP A O 1
ATOM 1410 N N . THR A 1 189 ? 8.484 -2.781 1.296 1 93.25 189 THR A N 1
ATOM 1411 C CA . THR A 1 189 ? 8.609 -1.355 1.575 1 93.25 189 THR A CA 1
ATOM 1412 C C . THR A 1 189 ? 8.672 -0.555 0.277 1 93.25 189 THR A C 1
ATOM 1414 O O . THR A 1 189 ? 8.805 -1.129 -0.806 1 93.25 189 THR A O 1
ATOM 1417 N N . GLN A 1 190 ? 8.461 0.726 0.407 1 89.12 190 GLN A N 1
ATOM 1418 C CA . GLN A 1 190 ? 8.539 1.67 -0.703 1 89.12 190 GLN A CA 1
ATOM 1419 C C . GLN A 1 190 ? 9.172 2.986 -0.263 1 89.12 190 GLN A C 1
ATOM 1421 O O . GLN A 1 190 ? 9.328 3.238 0.934 1 89.12 190 GLN A O 1
ATOM 1426 N N . LEU A 1 191 ? 9.57 3.674 -1.33 1 89.12 191 LEU A N 1
ATOM 1427 C CA . LEU A 1 191 ? 10.125 5 -1.063 1 89.12 191 LEU A CA 1
ATOM 1428 C C . LEU A 1 191 ? 9.008 6.004 -0.781 1 89.12 191 LEU A C 1
ATOM 1430 O O . LEU A 1 191 ? 8.148 6.238 -1.635 1 89.12 191 LEU A O 1
ATOM 1434 N N . GLY A 1 192 ? 8.992 6.469 0.419 1 89.88 192 GLY A N 1
ATOM 1435 C CA . GLY A 1 192 ? 8.07 7.531 0.781 1 89.88 192 GLY A CA 1
ATOM 1436 C C . GLY A 1 192 ? 8.688 8.914 0.698 1 89.88 192 GLY A C 1
ATOM 1437 O O . GLY A 1 192 ? 9.914 9.055 0.704 1 89.88 192 GLY A O 1
ATOM 1438 N N . HIS A 1 193 ? 7.848 9.859 0.568 1 87.81 193 HIS A N 1
ATOM 1439 C CA . HIS A 1 193 ? 8.25 11.266 0.559 1 87.81 193 HIS A CA 1
ATOM 1440 C C . HIS A 1 193 ? 7.52 12.055 1.636 1 87.81 193 HIS A C 1
ATOM 1442 O O . HIS A 1 193 ? 6.332 11.836 1.876 1 87.81 193 HIS A O 1
ATOM 1448 N N . ILE A 1 194 ? 8.273 12.875 2.232 1 89 194 ILE A N 1
ATOM 1449 C CA . ILE A 1 194 ? 7.602 13.781 3.156 1 89 194 ILE A CA 1
ATOM 1450 C C . ILE A 1 194 ? 6.699 14.734 2.377 1 89 194 ILE A C 1
ATOM 1452 O O . ILE A 1 194 ? 5.508 14.852 2.666 1 89 194 ILE A O 1
ATOM 1456 N N . PHE A 1 195 ? 7.355 15.359 1.412 1 79.31 195 PHE A N 1
ATOM 1457 C CA . PHE A 1 195 ? 6.598 16.156 0.455 1 79.31 195 PHE A CA 1
ATOM 1458 C C . PHE A 1 195 ? 6.367 15.383 -0.836 1 79.31 195 PHE A C 1
ATOM 1460 O O . PHE A 1 195 ? 7.316 14.883 -1.443 1 79.31 195 PHE A O 1
ATOM 1467 N N . ASP A 1 196 ? 5.09 15.195 -1.17 1 70.12 196 ASP A N 1
ATOM 1468 C CA . ASP A 1 196 ? 4.715 14.336 -2.285 1 70.12 196 ASP A CA 1
ATOM 1469 C C . ASP A 1 196 ? 5.285 14.859 -3.602 1 70.12 196 ASP A C 1
ATOM 1471 O O . ASP A 1 196 ? 5.527 16.062 -3.744 1 70.12 196 ASP A O 1
ATOM 1475 N N . GLU A 1 197 ? 5.543 13.93 -4.535 1 60.78 197 GLU A N 1
ATOM 1476 C CA . GLU A 1 197 ? 6.109 14.227 -5.848 1 60.78 197 GLU A CA 1
ATOM 1477 C C . GLU A 1 197 ? 5.215 15.18 -6.637 1 60.78 197 GLU A C 1
ATOM 1479 O O . GLU A 1 197 ? 5.699 15.961 -7.453 1 60.78 197 GLU A O 1
ATOM 1484 N N . LEU A 1 198 ? 4.008 14.969 -6.387 1 52.19 198 LEU A N 1
ATOM 1485 C CA . LEU A 1 198 ? 3.057 15.758 -7.16 1 52.19 198 LEU A CA 1
ATOM 1486 C C . LEU A 1 198 ? 3.176 17.25 -6.824 1 52.19 198 LEU A C 1
ATOM 1488 O O . LEU A 1 198 ? 2.664 18.094 -7.559 1 52.19 198 LEU A O 1
ATOM 1492 N N . MET A 1 199 ? 3.783 17.406 -5.637 1 50.78 199 MET A N 1
ATOM 1493 C CA . MET A 1 199 ? 4.016 18.812 -5.305 1 50.78 199 MET A CA 1
ATOM 1494 C C . MET A 1 199 ? 4.812 19.5 -6.406 1 50.78 199 MET A C 1
ATOM 1496 O O . MET A 1 199 ? 4.602 20.688 -6.676 1 50.78 199 MET A O 1
ATOM 1500 N N . SER A 1 200 ? 5.582 18.578 -7.035 1 47.25 200 SER A N 1
ATOM 1501 C CA . SER A 1 200 ? 6.398 19.172 -8.086 1 47.25 200 SER A CA 1
ATOM 1502 C C . SER A 1 200 ? 5.527 19.719 -9.219 1 47.25 200 SER A C 1
ATOM 1504 O O . SER A 1 200 ? 5.82 20.766 -9.789 1 47.25 200 SER A O 1
ATOM 1506 N N . ASP A 1 201 ? 4.484 18.844 -9.523 1 45.19 201 ASP A N 1
ATOM 1507 C CA . ASP A 1 201 ? 3.619 19.297 -10.609 1 45.19 201 ASP A CA 1
ATOM 1508 C C . ASP A 1 201 ? 2.822 20.531 -10.195 1 45.19 201 ASP A C 1
ATOM 1510 O O . ASP A 1 201 ? 2.498 21.375 -11.031 1 45.19 201 ASP A O 1
ATOM 1514 N N . CYS A 1 202 ? 2.383 20.422 -9.047 1 41.12 202 CYS A N 1
ATOM 1515 C CA . CYS A 1 202 ? 1.653 21.578 -8.547 1 41.12 202 CYS A CA 1
ATOM 1516 C C . CYS A 1 202 ? 2.527 22.828 -8.578 1 41.12 202 CYS A C 1
ATOM 1518 O O . CYS A 1 202 ? 2.035 23.922 -8.836 1 41.12 202 CYS A O 1
ATOM 1520 N N . ILE A 1 203 ? 3.721 22.516 -8.289 1 41.97 203 ILE A N 1
ATOM 1521 C CA . ILE A 1 203 ? 4.629 23.656 -8.305 1 41.97 203 ILE A CA 1
ATOM 1522 C C . ILE A 1 203 ? 4.812 24.156 -9.734 1 41.97 203 ILE A C 1
ATOM 1524 O O . ILE A 1 203 ? 4.863 25.359 -9.977 1 41.97 203 ILE A O 1
ATOM 1528 N N . VAL A 1 204 ? 4.828 23.125 -10.664 1 37.19 204 VAL A N 1
ATOM 1529 C CA . VAL A 1 204 ? 5.141 23.531 -12.031 1 37.19 204 VAL A CA 1
ATOM 1530 C C . VAL A 1 204 ? 3.902 24.141 -12.672 1 37.19 204 VAL A C 1
ATOM 1532 O O . VAL A 1 204 ? 4.008 25.141 -13.406 1 37.19 204 VAL A O 1
ATOM 1535 N N . GLY A 1 205 ? 2.906 23.375 -12.68 1 36.16 205 GLY A N 1
ATOM 1536 C CA . GLY A 1 205 ? 1.784 23.891 -13.445 1 36.16 205 GLY A CA 1
ATOM 1537 C C . GLY A 1 205 ? 1.213 25.172 -12.875 1 36.16 205 GLY A C 1
ATOM 1538 O O . GLY A 1 205 ? 0.19 25.672 -13.359 1 36.16 205 GLY A O 1
ATOM 1539 N N . MET A 1 206 ? 1.445 25.438 -11.719 1 33.75 206 MET A N 1
ATOM 1540 C CA . MET A 1 206 ? 0.939 26.734 -11.281 1 33.75 206 MET A CA 1
ATOM 1541 C C . MET A 1 206 ? 1.534 27.875 -12.117 1 33.75 206 MET A C 1
ATOM 1543 O O . MET A 1 206 ? 2.754 27.953 -12.273 1 33.75 206 MET A O 1
ATOM 1547 N N . THR A 1 207 ? 0.804 28.312 -13.031 1 33.25 207 THR A N 1
ATOM 1548 C CA . THR A 1 207 ? 1.207 29.516 -13.758 1 33.25 207 THR A CA 1
ATOM 1549 C C . THR A 1 207 ? 2.025 30.438 -12.859 1 33.25 207 THR A C 1
ATOM 1551 O O . THR A 1 207 ? 1.963 30.344 -11.633 1 33.25 207 THR A O 1
ATOM 1554 N N . ASP A 1 208 ? 2.82 31.344 -13.516 1 36.34 208 ASP A N 1
ATOM 1555 C CA . ASP A 1 208 ? 3.727 32.344 -12.938 1 36.34 208 ASP A CA 1
ATOM 1556 C C . ASP A 1 208 ? 3.096 33.031 -11.727 1 36.34 208 ASP A C 1
ATOM 1558 O O . ASP A 1 208 ? 3.744 33.188 -10.688 1 36.34 208 ASP A O 1
ATOM 1562 N N . ALA A 1 209 ? 2.006 33.625 -11.898 1 36.12 209 ALA A N 1
ATOM 1563 C CA . ALA A 1 209 ? 1.364 34.469 -10.891 1 36.12 209 ALA A CA 1
ATOM 1564 C C . ALA A 1 209 ? 0.82 33.625 -9.742 1 36.12 209 ALA A C 1
ATOM 1566 O O . ALA A 1 209 ? 0.918 34 -8.578 1 36.12 209 ALA A O 1
ATOM 1567 N N . ALA A 1 210 ? 0.211 32.5 -10.023 1 35.31 210 ALA A N 1
ATOM 1568 C CA . ALA A 1 210 ? -0.31 31.562 -9.023 1 35.31 210 ALA A CA 1
ATOM 1569 C C . ALA A 1 210 ? 0.824 30.828 -8.32 1 35.31 210 ALA A C 1
ATOM 1571 O O . ALA A 1 210 ? 0.733 30.516 -7.133 1 35.31 210 ALA A O 1
ATOM 1572 N N . HIS A 1 211 ? 1.802 30.422 -9 1 40.41 211 HIS A N 1
ATOM 1573 C CA . HIS A 1 211 ? 3.068 30.016 -8.414 1 40.41 211 HIS A CA 1
ATOM 1574 C C . HIS A 1 211 ? 3.533 30.984 -7.34 1 40.41 211 HIS A C 1
ATOM 1576 O O . HIS A 1 211 ? 3.975 30.578 -6.266 1 40.41 211 HIS A O 1
ATOM 1582 N N . GLU A 1 212 ? 3.502 32.219 -7.836 1 38.53 212 GLU A N 1
ATOM 1583 C CA . GLU A 1 212 ? 3.949 33.25 -6.938 1 38.53 212 GLU A CA 1
ATOM 1584 C C . GLU A 1 212 ? 3.098 33.312 -5.676 1 38.53 212 GLU A C 1
ATOM 1586 O O . GLU A 1 212 ? 3.611 33.562 -4.582 1 38.53 212 GLU A O 1
ATOM 1591 N N . LYS A 1 213 ? 1.859 33.125 -5.906 1 38.12 213 LYS A N 1
ATOM 1592 C CA . LYS A 1 213 ? 0.94 33.219 -4.773 1 38.12 213 LYS A CA 1
ATOM 1593 C C . LYS A 1 213 ? 0.732 31.859 -4.125 1 38.12 213 LYS A C 1
ATOM 1595 O O . LYS A 1 213 ? 0.544 31.766 -2.908 1 38.12 213 LYS A O 1
ATOM 1600 N N . ALA A 1 214 ? 0.556 30.828 -4.91 1 39.94 214 ALA A N 1
ATOM 1601 C CA . ALA A 1 214 ? 0.384 29.469 -4.422 1 39.94 214 ALA A CA 1
ATOM 1602 C C . ALA A 1 214 ? 1.624 28.984 -3.668 1 39.94 214 ALA A C 1
ATOM 1604 O O . ALA A 1 214 ? 1.541 28.094 -2.824 1 39.94 214 ALA A O 1
ATOM 1605 N N . CYS A 1 215 ? 2.742 29.203 -4.402 1 39.38 215 CYS A N 1
ATOM 1606 C CA . CYS A 1 215 ? 3.902 28.969 -3.545 1 39.38 215 CYS A CA 1
ATOM 1607 C C . CYS A 1 215 ? 3.697 29.609 -2.174 1 39.38 215 CYS A C 1
ATOM 1609 O O . CYS A 1 215 ? 3.918 30.812 -1.999 1 39.38 215 CYS A O 1
ATOM 1611 N N . LEU A 1 216 ? 2.637 29.391 -1.659 1 39.78 216 LEU A N 1
ATOM 1612 C CA . LEU A 1 216 ? 2.615 29.766 -0.25 1 39.78 216 LEU A CA 1
ATOM 1613 C C . LEU A 1 216 ? 4.031 29.844 0.315 1 39.78 216 LEU A C 1
ATOM 1615 O O . LEU A 1 216 ? 4.477 28.906 0.998 1 39.78 216 LEU A O 1
ATOM 1619 N N . SER A 1 217 ? 4.922 30.141 -0.546 1 43.16 217 SER A N 1
ATOM 1620 C CA . SER A 1 217 ? 6.137 30.625 0.09 1 43.16 217 SER A CA 1
ATOM 1621 C C . SER A 1 217 ? 5.82 31.438 1.343 1 43.16 217 SER A C 1
ATOM 1623 O O . SER A 1 217 ? 5.871 32.656 1.32 1 43.16 217 SER A O 1
ATOM 1625 N N . SER A 1 218 ? 4.746 31.109 1.961 1 51.53 218 SER A N 1
ATOM 1626 C CA . SER A 1 218 ? 4.453 31.922 3.139 1 51.53 218 SER A CA 1
ATOM 1627 C C . SER A 1 218 ? 5.488 31.688 4.234 1 51.53 218 SER A C 1
ATOM 1629 O O . SER A 1 218 ? 5.922 30.562 4.465 1 51.53 218 SER A O 1
ATOM 1631 N N . PRO A 1 219 ? 6.16 32.75 4.434 1 55.38 219 PRO A N 1
ATOM 1632 C CA . PRO A 1 219 ? 7.043 32.75 5.605 1 55.38 219 PRO A CA 1
ATOM 1633 C C . PRO A 1 219 ? 6.551 31.781 6.699 1 55.38 219 PRO A C 1
ATOM 1635 O O . PRO A 1 219 ? 7.344 31.344 7.531 1 55.38 219 PRO A O 1
ATOM 1638 N N . TYR A 1 220 ? 5.344 31.625 6.551 1 59.34 220 TYR A N 1
ATOM 1639 C CA . TYR A 1 220 ? 4.82 30.734 7.586 1 59.34 220 TYR A CA 1
ATOM 1640 C C . TYR A 1 220 ? 5.297 29.312 7.379 1 59.34 220 TYR A C 1
ATOM 1642 O O . TYR A 1 220 ? 5.73 28.641 8.328 1 59.34 220 TYR A O 1
ATOM 1650 N N . ILE A 1 221 ? 4.973 28.703 6.117 1 56.88 221 ILE A N 1
ATOM 1651 C CA . ILE A 1 221 ? 5.34 27.312 5.852 1 56.88 221 ILE A CA 1
ATOM 1652 C C . ILE A 1 221 ? 6.805 27.25 5.43 1 56.88 221 ILE A C 1
ATOM 1654 O O . ILE A 1 221 ? 7.379 26.156 5.332 1 56.88 221 ILE A O 1
ATOM 1658 N N . TYR A 1 222 ? 7.684 28.047 5.938 1 50.22 222 TYR A N 1
ATOM 1659 C CA . TYR A 1 222 ? 9.062 28.094 5.465 1 50.22 222 TYR A CA 1
ATOM 1660 C C . TYR A 1 222 ? 9.18 27.484 4.074 1 50.22 222 TYR A C 1
ATOM 1662 O O . TYR A 1 222 ? 9.492 26.297 3.932 1 50.22 222 TYR A O 1
ATOM 1670 N N . ILE A 1 223 ? 8.508 27.953 2.957 1 49.47 223 ILE A N 1
ATOM 1671 C CA . ILE A 1 223 ? 8.383 27.797 1.512 1 49.47 223 ILE A CA 1
ATOM 1672 C C . ILE A 1 223 ? 9.734 27.438 0.912 1 49.47 223 ILE A C 1
ATOM 1674 O O . ILE A 1 223 ? 9.805 26.812 -0.156 1 49.47 223 ILE A O 1
ATOM 1678 N N . SER A 1 224 ? 10.727 27.734 1.628 1 55.44 224 SER A N 1
ATOM 1679 C CA . SER A 1 224 ? 12.039 27.375 1.11 1 55.44 224 SER A CA 1
ATOM 1680 C C . SER A 1 224 ? 12.102 25.891 0.754 1 55.44 224 SER A C 1
ATOM 1682 O O . SER A 1 224 ? 12.992 25.453 0.022 1 55.44 224 SER A O 1
ATOM 1684 N N . VAL A 1 225 ? 10.992 25.328 1.089 1 58.34 225 VAL A N 1
ATOM 1685 C CA . VAL A 1 225 ? 11 23.906 0.812 1 58.34 225 VAL A CA 1
ATOM 1686 C C . VAL A 1 225 ? 10.75 23.656 -0.675 1 58.34 225 VAL A C 1
ATOM 1688 O O . VAL A 1 225 ? 11.391 22.797 -1.287 1 58.34 225 VAL A O 1
ATOM 1691 N N . VAL A 1 226 ? 9.914 24.531 -1.208 1 55.59 226 VAL A N 1
ATOM 1692 C CA . VAL A 1 226 ? 9.648 24.391 -2.635 1 55.59 226 VAL A CA 1
ATOM 1693 C C . VAL A 1 226 ? 10.93 24.641 -3.43 1 55.59 226 VAL A C 1
ATOM 1695 O O . VAL A 1 226 ? 11.211 23.953 -4.402 1 55.59 226 VAL A O 1
ATOM 1698 N N . GLU A 1 227 ? 11.555 25.641 -2.887 1 59.91 227 GLU A N 1
ATOM 1699 C CA . GLU A 1 227 ? 12.828 25.938 -3.535 1 59.91 227 GLU A CA 1
ATOM 1700 C C . GLU A 1 227 ? 13.859 24.844 -3.262 1 59.91 227 GLU A C 1
ATOM 1702 O O . GLU A 1 227 ? 14.641 24.484 -4.145 1 59.91 227 GLU A O 1
ATOM 1707 N N . GLU A 1 228 ? 13.68 24.438 -2.059 1 68.19 228 GLU A N 1
ATOM 1708 C CA . GLU A 1 228 ? 14.641 23.406 -1.656 1 68.19 228 GLU A CA 1
ATOM 1709 C C . GLU A 1 228 ? 14.398 22.109 -2.41 1 68.19 228 GLU A C 1
ATOM 1711 O O . GLU A 1 228 ? 15.336 21.344 -2.668 1 68.19 228 GLU A O 1
ATOM 1716 N N . LEU A 1 229 ? 13.102 21.969 -2.732 1 68.94 229 LEU A N 1
ATOM 1717 C CA . LEU A 1 229 ? 12.758 20.688 -3.307 1 68.94 229 LEU A CA 1
ATOM 1718 C C . LEU A 1 229 ? 12.492 20.797 -4.805 1 68.94 229 LEU A C 1
ATOM 1720 O O . LEU A 1 229 ? 11.977 19.875 -5.426 1 68.94 229 LEU A O 1
ATOM 1724 N N . ASN A 1 230 ? 12.844 22.016 -5.172 1 59.31 230 ASN A N 1
ATOM 1725 C CA . ASN A 1 230 ? 12.617 22.25 -6.594 1 59.31 230 ASN A CA 1
ATOM 1726 C C . ASN A 1 230 ? 13.484 21.344 -7.457 1 59.31 230 ASN A C 1
ATOM 1728 O O . ASN A 1 230 ? 14.578 20.938 -7.047 1 59.31 230 ASN A O 1
ATOM 1732 N N . GLN A 1 231 ? 13.023 21.125 -8.531 1 52.81 231 GLN A N 1
ATOM 1733 C CA . GLN A 1 231 ? 13.805 20.422 -9.547 1 52.81 231 GLN A CA 1
ATOM 1734 C C . GLN A 1 231 ? 14.398 19.141 -8.984 1 52.81 231 GLN A C 1
ATOM 1736 O O . GLN A 1 231 ? 15.305 19.172 -8.148 1 52.81 231 GLN A O 1
ATOM 1741 N N . ASN A 1 232 ? 14.258 17.984 -9.438 1 58.81 232 ASN A N 1
ATOM 1742 C CA . ASN A 1 232 ? 14.836 16.656 -9.242 1 58.81 232 ASN A CA 1
ATOM 1743 C C . ASN A 1 232 ? 15.18 16.406 -7.781 1 58.81 232 ASN A C 1
ATOM 1745 O O . ASN A 1 232 ? 15.641 15.312 -7.426 1 58.81 232 ASN A O 1
ATOM 1749 N N . LYS A 1 233 ? 14.844 17.594 -6.809 1 72.25 233 LYS A N 1
ATOM 1750 C CA . LYS A 1 233 ? 15.266 17.391 -5.43 1 72.25 233 LYS A CA 1
ATOM 1751 C C . LYS A 1 233 ? 14.141 16.781 -4.59 1 72.25 233 LYS A C 1
ATOM 1753 O O . LYS A 1 233 ? 14.305 16.578 -3.387 1 72.25 233 LYS A O 1
ATOM 1758 N N . ILE A 1 234 ? 13.102 16.547 -5.172 1 77.94 234 ILE A N 1
ATOM 1759 C CA . ILE A 1 234 ? 11.977 15.938 -4.461 1 77.94 234 ILE A CA 1
ATOM 1760 C C . ILE A 1 234 ? 12.367 14.539 -3.973 1 77.94 234 ILE A C 1
ATOM 1762 O O . ILE A 1 234 ? 11.82 14.055 -2.98 1 77.94 234 ILE A O 1
ATOM 1766 N N . HIS A 1 235 ? 13.414 14.031 -4.57 1 81.38 235 HIS A N 1
ATOM 1767 C CA . HIS A 1 235 ? 13.812 12.664 -4.246 1 81.38 235 HIS A CA 1
ATOM 1768 C C . HIS A 1 235 ? 15.094 12.641 -3.422 1 81.38 235 HIS A C 1
ATOM 1770 O O . HIS A 1 235 ? 15.719 11.594 -3.268 1 81.38 235 HIS A O 1
ATOM 1776 N N . CYS A 1 236 ? 15.391 13.812 -2.928 1 84.69 236 CYS A N 1
ATOM 1777 C CA . CYS A 1 236 ? 16.609 13.844 -2.123 1 84.69 236 CYS A CA 1
ATOM 1778 C C . CYS A 1 236 ? 16.406 13.086 -0.813 1 84.69 236 CYS A C 1
ATOM 1780 O O . CYS A 1 236 ? 15.281 12.82 -0.406 1 84.69 236 CYS A O 1
ATOM 1782 N N . ALA A 1 237 ? 17.531 12.758 -0.163 1 89.88 237 ALA A N 1
ATOM 1783 C CA . ALA A 1 237 ? 17.531 11.938 1.046 1 89.88 237 ALA A CA 1
ATOM 1784 C C . ALA A 1 237 ? 16.766 12.633 2.176 1 89.88 237 ALA A C 1
ATOM 1786 O O . ALA A 1 237 ? 16.141 11.969 3 1 89.88 237 ALA A O 1
ATOM 1787 N N . GLN A 1 238 ? 16.781 13.914 2.16 1 91.31 238 GLN A N 1
ATOM 1788 C CA . GLN A 1 238 ? 16.156 14.68 3.232 1 91.31 238 GLN A CA 1
ATOM 1789 C C . GLN A 1 238 ? 14.633 14.648 3.117 1 91.31 238 GLN A C 1
ATOM 1791 O O . GLN A 1 238 ? 13.93 14.977 4.074 1 91.31 238 GLN A O 1
ATOM 1796 N N . ASN A 1 239 ? 14.141 14.25 1.913 1 90.06 239 ASN A N 1
ATOM 1797 C CA . ASN A 1 239 ? 12.703 14.234 1.688 1 90.06 239 ASN A CA 1
ATOM 1798 C C . ASN A 1 239 ? 12.172 12.812 1.536 1 90.06 239 ASN A C 1
ATOM 1800 O O . ASN A 1 239 ? 10.984 12.617 1.254 1 90.06 239 ASN A O 1
ATOM 1804 N N . THR A 1 240 ? 13.023 11.883 1.644 1 91.94 240 THR A N 1
ATOM 1805 C CA . THR A 1 240 ? 12.586 10.516 1.39 1 91.94 240 THR A CA 1
ATOM 1806 C C . THR A 1 240 ? 12.859 9.625 2.6 1 91.94 240 THR A C 1
ATOM 1808 O O . THR A 1 240 ? 13.703 9.945 3.436 1 91.94 240 THR A O 1
ATOM 1811 N N . PHE A 1 241 ? 12.117 8.57 2.689 1 94.88 241 PHE A N 1
ATOM 1812 C CA . PHE A 1 241 ? 12.289 7.578 3.744 1 94.88 241 PHE A CA 1
ATOM 1813 C C . PHE A 1 241 ? 11.664 6.246 3.344 1 94.88 241 PHE A C 1
ATOM 1815 O O . PHE A 1 241 ? 10.867 6.188 2.406 1 94.88 241 PHE A O 1
ATOM 1822 N N . THR A 1 242 ? 12.094 5.207 3.998 1 96.12 242 THR A N 1
ATOM 1823 C CA . THR A 1 242 ? 11.555 3.877 3.732 1 96.12 242 THR A CA 1
ATOM 1824 C C . THR A 1 242 ? 10.281 3.639 4.543 1 96.12 242 THR A C 1
ATOM 1826 O O . THR A 1 242 ? 10.281 3.785 5.766 1 96.12 242 THR A O 1
ATOM 1829 N N . VAL A 1 243 ? 9.211 3.297 3.771 1 95.88 243 VAL A N 1
ATOM 1830 C CA . VAL A 1 243 ? 7.941 3.137 4.473 1 95.88 243 VAL A CA 1
ATOM 1831 C C . VAL A 1 243 ? 7.18 1.941 3.902 1 95.88 243 VAL A C 1
ATOM 1833 O O . VAL A 1 243 ? 7.309 1.625 2.719 1 95.88 243 VAL A O 1
ATOM 1836 N N . SER A 1 244 ? 6.469 1.286 4.844 1 94.94 244 SER A N 1
ATOM 1837 C CA . SER A 1 244 ? 5.574 0.221 4.402 1 94.94 244 SER A CA 1
ATOM 1838 C C . SER A 1 244 ? 4.305 0.789 3.775 1 94.94 244 SER A C 1
ATOM 1840 O O . SER A 1 244 ? 3.838 1.859 4.168 1 94.94 244 SER A O 1
ATOM 1842 N N . PRO A 1 245 ? 3.66 0.073 2.877 1 90.94 245 PRO A N 1
ATOM 1843 C CA . PRO A 1 245 ? 2.512 0.591 2.129 1 90.94 245 PRO A CA 1
ATOM 1844 C C . PRO A 1 245 ? 1.344 0.977 3.033 1 90.94 245 PRO A C 1
ATOM 1846 O O . PRO A 1 245 ? 0.609 1.92 2.73 1 90.94 245 PRO A O 1
ATOM 1849 N N . GLU A 1 246 ? 1.151 0.307 4.074 1 92.5 246 GLU A N 1
ATOM 1850 C CA . GLU A 1 246 ? -0.004 0.549 4.934 1 92.5 246 GLU A CA 1
ATOM 1851 C C . GLU A 1 246 ? 0.082 1.917 5.605 1 92.5 246 GLU A C 1
ATOM 1853 O O . GLU A 1 246 ? -0.924 2.443 6.082 1 92.5 246 GLU A O 1
ATOM 1858 N N . PHE A 1 247 ? 1.264 2.502 5.59 1 94.38 247 PHE A N 1
ATOM 1859 C CA . PHE A 1 247 ? 1.422 3.777 6.277 1 94.38 247 PHE A CA 1
ATOM 1860 C C . PHE A 1 247 ? 1.535 4.922 5.281 1 94.38 247 PHE A C 1
ATOM 1862 O O . PHE A 1 247 ? 1.504 6.094 5.664 1 94.38 247 PHE A O 1
ATOM 1869 N N . HIS A 1 248 ? 1.693 4.613 4.074 1 87.81 248 HIS A N 1
ATOM 1870 C CA . HIS A 1 248 ? 1.791 5.652 3.057 1 87.81 248 HIS A CA 1
ATOM 1871 C C . HIS A 1 248 ? 0.541 6.527 3.043 1 87.81 248 HIS A C 1
ATOM 1873 O O . HIS A 1 248 ? 0.638 7.758 3.023 1 87.81 248 HIS A O 1
ATOM 1879 N N . GLY A 1 249 ? -0.54 5.914 3.074 1 83.81 249 GLY A N 1
ATOM 1880 C CA . GLY A 1 249 ? -1.804 6.637 3.082 1 83.81 249 GLY A CA 1
ATOM 1881 C C . GLY A 1 249 ? -1.99 7.5 4.312 1 83.81 249 GLY A C 1
ATOM 1882 O O . GLY A 1 249 ? -2.105 8.727 4.207 1 83.81 249 GLY A O 1
ATOM 1883 N N . PRO A 1 250 ? -1.919 6.801 5.422 1 91.25 250 PRO A N 1
ATOM 1884 C CA . PRO A 1 250 ? -2.098 7.559 6.66 1 91.25 250 PRO A CA 1
ATOM 1885 C C . PRO A 1 250 ? -1.105 8.711 6.801 1 91.25 250 PRO A C 1
ATOM 1887 O O . PRO A 1 250 ? -1.462 9.781 7.301 1 91.25 250 PRO A O 1
ATOM 1890 N N . PHE A 1 251 ? 0.101 8.555 6.355 1 92.44 251 PHE A N 1
ATOM 1891 C CA . PHE A 1 251 ? 1.09 9.625 6.422 1 92.44 251 PHE A CA 1
ATOM 1892 C C . PHE A 1 251 ? 0.752 10.734 5.434 1 92.44 251 PHE A C 1
ATOM 1894 O O . PHE A 1 251 ? 0.784 11.914 5.785 1 92.44 251 PHE A O 1
ATOM 1901 N N . GLY A 1 252 ? 0.358 10.375 4.32 1 85.19 252 GLY A N 1
ATOM 1902 C CA . GLY A 1 252 ? 0.025 11.344 3.285 1 85.19 252 GLY A CA 1
ATOM 1903 C C . GLY A 1 252 ? -1.244 12.117 3.582 1 85.19 252 GLY A C 1
ATOM 1904 O O . GLY A 1 252 ? -1.394 13.258 3.148 1 85.19 252 GLY A O 1
ATOM 1905 N N . ARG A 1 253 ? -2.059 11.5 4.367 1 82.75 253 ARG A N 1
ATOM 1906 C CA . ARG A 1 253 ? -3.326 12.133 4.707 1 82.75 253 ARG A CA 1
ATOM 1907 C C . ARG A 1 253 ? -3.246 12.82 6.07 1 82.75 253 ARG A C 1
ATOM 1909 O O . ARG A 1 253 ? -4.27 13.195 6.645 1 82.75 253 ARG A O 1
ATOM 1916 N N . LEU A 1 254 ? -2.074 12.82 6.57 1 89.75 254 LEU A N 1
ATOM 1917 C CA . LEU A 1 254 ? -1.773 13.531 7.809 1 89.75 254 LEU A CA 1
ATOM 1918 C C . LEU A 1 254 ? -2.436 12.852 9 1 89.75 254 LEU A C 1
ATOM 1920 O O . LEU A 1 254 ? -2.744 13.508 10 1 89.75 254 LEU A O 1
ATOM 1924 N N . ARG A 1 255 ? -2.686 11.602 8.898 1 92.5 255 ARG A N 1
ATOM 1925 C CA . ARG A 1 255 ? -3.256 10.852 10.016 1 92.5 255 ARG A CA 1
ATOM 1926 C C . ARG A 1 255 ? -2.164 10.352 10.953 1 92.5 255 ARG A C 1
ATOM 1928 O O . ARG A 1 255 ? -2.445 9.953 12.078 1 92.5 255 ARG A O 1
ATOM 1935 N N . ILE A 1 256 ? -1.026 10.289 10.375 1 95.69 256 ILE A N 1
ATOM 1936 C CA . ILE A 1 256 ? 0.183 9.969 11.125 1 95.69 256 ILE A CA 1
ATOM 1937 C C . ILE A 1 256 ? 1.236 11.047 10.891 1 95.69 256 ILE A C 1
ATOM 1939 O O . ILE A 1 256 ? 1.423 11.508 9.766 1 95.69 256 ILE A O 1
ATOM 1943 N N . SER A 1 257 ? 1.844 11.508 11.914 1 96.06 257 SER A N 1
ATOM 1944 C CA . SER A 1 257 ? 2.908 12.492 11.773 1 96.06 257 SER A CA 1
ATOM 1945 C C . SER A 1 257 ? 4.047 12.227 12.75 1 96.06 257 SER A C 1
ATOM 1947 O O . SER A 1 257 ? 3.875 11.492 13.727 1 96.06 257 SER A O 1
ATOM 1949 N N . LEU A 1 258 ? 5.211 12.758 12.438 1 96.88 258 LEU A N 1
ATOM 1950 C CA . LEU A 1 258 ? 6.398 12.648 13.281 1 96.88 258 LEU A CA 1
ATOM 1951 C C . LEU A 1 258 ? 6.75 13.992 13.906 1 96.88 258 LEU A C 1
ATOM 1953 O O . LEU A 1 258 ? 7.188 14.914 13.203 1 96.88 258 LEU A O 1
ATOM 1957 N N . GLN A 1 259 ? 6.594 14.086 15.148 1 96.25 259 GLN A N 1
ATOM 1958 C CA . GLN A 1 259 ? 6.93 15.289 15.898 1 96.25 259 GLN A CA 1
ATOM 1959 C C . GLN A 1 259 ? 8.344 15.211 16.469 1 96.25 259 GLN A C 1
ATOM 1961 O O . GLN A 1 259 ? 8.633 14.352 17.297 1 96.25 259 GLN A O 1
ATOM 1966 N N . PRO A 1 260 ? 9.188 16.125 16.016 1 94.69 260 PRO A N 1
ATOM 1967 C CA . PRO A 1 260 ? 10.523 16.094 16.609 1 94.69 260 PRO A CA 1
ATOM 1968 C C . PRO A 1 260 ? 10.5 16.328 18.125 1 94.69 260 PRO A C 1
ATOM 1970 O O . PRO A 1 260 ? 9.766 17.203 18.609 1 94.69 260 PRO A O 1
ATOM 1973 N N . ILE A 1 261 ? 11.227 15.492 18.75 1 94.81 261 ILE A N 1
ATOM 1974 C CA . ILE A 1 261 ? 11.32 15.672 20.203 1 94.81 261 ILE A CA 1
ATOM 1975 C C . ILE A 1 261 ? 12.789 15.773 20.609 1 94.81 261 ILE A C 1
ATOM 1977 O O . ILE A 1 261 ? 13.664 15.234 19.938 1 94.81 261 ILE A O 1
ATOM 1981 N N . GLY A 1 262 ? 13.016 16.422 21.797 1 87.25 262 GLY A N 1
ATOM 1982 C CA . GLY A 1 262 ? 14.359 16.578 22.312 1 87.25 262 GLY A CA 1
ATOM 1983 C C . GLY A 1 262 ? 15.172 17.625 21.578 1 87.25 262 GLY A C 1
ATOM 1984 O O . GLY A 1 262 ? 14.617 18.531 20.984 1 87.25 262 GLY A O 1
ATOM 1985 N N . HIS A 1 263 ? 16.453 17.406 21.734 1 83.88 263 HIS A N 1
ATOM 1986 C CA . HIS A 1 263 ? 17.375 18.391 21.172 1 83.88 263 HIS A CA 1
ATOM 1987 C C . HIS A 1 263 ? 17.438 18.281 19.641 1 83.88 263 HIS A C 1
ATOM 1989 O O . HIS A 1 263 ? 17.188 17.219 19.078 1 83.88 263 HIS A O 1
ATOM 1995 N N . GLU A 1 264 ? 17.828 19.297 19.016 1 78.56 264 GLU A N 1
ATOM 1996 C CA . GLU A 1 264 ? 17.859 19.422 17.562 1 78.56 264 GLU A CA 1
ATOM 1997 C C . GLU A 1 264 ? 18.797 18.391 16.953 1 78.56 264 GLU A C 1
ATOM 1999 O O . GLU A 1 264 ? 18.625 18 15.797 1 78.56 264 GLU A O 1
ATOM 2004 N N . ASP A 1 265 ? 19.641 17.922 17.75 1 79.25 265 ASP A N 1
ATOM 2005 C CA . ASP A 1 265 ? 20.656 17.016 17.203 1 79.25 265 ASP A CA 1
ATOM 2006 C C . ASP A 1 265 ? 20.188 15.562 17.281 1 79.25 265 ASP A C 1
ATOM 2008 O O . ASP A 1 265 ? 20.859 14.656 16.781 1 79.25 265 ASP A O 1
ATOM 2012 N N . ARG A 1 266 ? 19.031 15.562 17.922 1 86.25 266 ARG A N 1
ATOM 2013 C CA . ARG A 1 266 ? 18.516 14.203 18.031 1 86.25 266 ARG A CA 1
ATOM 2014 C C . ARG A 1 266 ? 17.453 13.938 16.969 1 86.25 266 ARG A C 1
ATOM 2016 O O . ARG A 1 266 ? 16.641 14.805 16.672 1 86.25 266 ARG A O 1
ATOM 2023 N N . ASN A 1 267 ? 17.547 12.898 16.297 1 94.88 267 ASN A N 1
ATOM 2024 C CA . ASN A 1 267 ? 16.562 12.484 15.297 1 94.88 267 ASN A CA 1
ATOM 2025 C C . ASN A 1 267 ? 15.57 11.477 15.859 1 94.88 267 ASN A C 1
ATOM 2027 O O . ASN A 1 267 ? 15.422 10.383 15.32 1 94.88 267 ASN A O 1
ATOM 2031 N N . THR A 1 268 ? 14.969 11.977 16.953 1 97.19 268 THR A N 1
ATOM 2032 C CA . THR A 1 268 ? 13.914 11.211 17.609 1 97.19 268 THR A CA 1
ATOM 2033 C C . THR A 1 268 ? 12.562 11.906 17.453 1 97.19 268 THR A C 1
ATOM 2035 O O . THR A 1 268 ? 12.477 13.133 17.562 1 97.19 268 THR A O 1
ATOM 2038 N N . TYR A 1 269 ? 11.602 11.094 17.25 1 97.88 269 TYR A N 1
ATOM 2039 C CA . TYR A 1 269 ? 10.289 11.633 16.906 1 97.88 269 TYR A CA 1
ATOM 2040 C C . TYR A 1 269 ? 9.188 10.906 17.672 1 97.88 269 TYR A C 1
ATOM 2042 O O . TYR A 1 269 ? 9.234 9.688 17.828 1 97.88 269 TYR A O 1
ATOM 2050 N N . GLN A 1 270 ? 8.297 11.727 18.156 1 97.69 270 GLN A N 1
ATOM 2051 C CA . GLN A 1 270 ? 7.031 11.172 18.625 1 97.69 270 GLN A CA 1
ATOM 2052 C C . GLN A 1 270 ? 6.078 10.906 17.469 1 97.69 270 GLN A C 1
ATOM 2054 O O . GLN A 1 270 ? 5.863 11.773 16.609 1 97.69 270 GLN A O 1
ATOM 2059 N N . ILE A 1 271 ? 5.551 9.695 17.453 1 98 271 ILE A N 1
ATOM 2060 C CA . ILE A 1 271 ? 4.547 9.391 16.438 1 98 271 ILE A CA 1
ATOM 2061 C C . ILE A 1 271 ? 3.17 9.844 16.922 1 98 271 ILE A C 1
ATOM 2063 O O . ILE A 1 271 ? 2.689 9.383 17.969 1 98 271 ILE A O 1
ATOM 2067 N N . ASN A 1 272 ? 2.613 10.742 16.156 1 97.31 272 ASN A N 1
ATOM 2068 C CA . ASN A 1 272 ? 1.253 11.188 16.453 1 97.31 272 ASN A CA 1
ATOM 2069 C C . ASN A 1 272 ? 0.246 10.57 15.484 1 97.31 272 ASN A C 1
ATOM 2071 O O . ASN A 1 272 ? 0.555 10.367 14.312 1 97.31 272 ASN A O 1
ATOM 2075 N N . THR A 1 273 ? -0.875 10.25 16.047 1 96 273 THR A N 1
ATOM 2076 C CA . THR A 1 273 ? -1.97 9.734 15.227 1 96 273 THR A CA 1
ATOM 2077 C C . THR A 1 273 ? -3.205 10.617 15.352 1 96 273 THR A C 1
ATOM 2079 O O . THR A 1 273 ? -3.381 11.305 16.359 1 96 273 THR A O 1
ATOM 2082 N N . TYR A 1 274 ? -4.031 10.633 14.328 1 92.56 274 TYR A N 1
ATOM 2083 C CA . TYR A 1 274 ? -5.281 11.383 14.305 1 92.56 274 TYR A CA 1
ATOM 2084 C C . TYR A 1 274 ? -6.43 10.516 13.805 1 92.56 274 TYR A C 1
ATOM 2086 O O . TYR A 1 274 ? -6.492 10.188 12.617 1 92.56 274 TYR A O 1
ATOM 2094 N N . PRO A 1 275 ? -7.215 10.094 14.734 1 91.81 275 PRO A N 1
ATOM 2095 C CA . PRO A 1 275 ? -7.383 10.469 16.141 1 91.81 275 PRO A CA 1
ATOM 2096 C C . PRO A 1 275 ? -6.168 10.117 17 1 91.81 275 PRO A C 1
ATOM 2098 O O . PRO A 1 275 ? -5.355 9.281 16.609 1 91.81 275 PRO A O 1
ATOM 2101 N N . PRO A 1 276 ? -6.164 10.734 18.234 1 92.94 276 PRO A N 1
ATOM 2102 C CA . PRO A 1 276 ? -4.961 10.57 19.047 1 92.94 276 PRO A CA 1
ATOM 2103 C C . PRO A 1 276 ? -4.859 9.188 19.688 1 92.94 276 PRO A C 1
ATOM 2105 O O . PRO A 1 276 ? -5.879 8.531 19.906 1 92.94 276 PRO A O 1
ATOM 2108 N N . ASN A 1 277 ? -3.617 8.742 20 1 92.56 277 ASN A N 1
ATOM 2109 C CA . ASN A 1 277 ? -3.264 7.578 20.797 1 92.56 277 ASN A CA 1
ATOM 2110 C C . ASN A 1 277 ? -3.699 6.277 20.125 1 92.56 277 ASN A C 1
ATOM 2112 O O . ASN A 1 277 ? -4.238 5.383 20.781 1 92.56 277 ASN A O 1
ATOM 2116 N N . ARG A 1 278 ? -3.498 6.219 18.891 1 93.69 278 ARG A N 1
ATOM 2117 C CA . ARG A 1 278 ? -3.854 5.016 18.141 1 93.69 278 ARG A CA 1
ATOM 2118 C C . ARG A 1 278 ? -2.607 4.285 17.656 1 93.69 278 ARG A C 1
ATOM 2120 O O . ARG A 1 278 ? -2.691 3.42 16.781 1 93.69 278 ARG A O 1
ATOM 2127 N N . HIS A 1 279 ? -1.515 4.641 18.188 1 93.62 279 HIS A N 1
ATOM 2128 C CA . HIS A 1 279 ? -0.273 4.027 17.734 1 93.62 279 HIS A CA 1
ATOM 2129 C C . HIS A 1 279 ? -0.311 2.514 17.891 1 93.62 279 HIS A C 1
ATOM 2131 O O . HIS A 1 279 ? 0.045 1.777 16.969 1 93.62 279 HIS A O 1
ATOM 2137 N N . ALA A 1 280 ? -0.79 2.062 18.984 1 91.62 280 ALA A N 1
ATOM 2138 C CA . ALA A 1 280 ? -0.846 0.627 19.25 1 91.62 280 ALA A CA 1
ATOM 2139 C C . ALA A 1 280 ? -1.791 -0.072 18.281 1 91.62 280 ALA A C 1
ATOM 2141 O O . ALA A 1 280 ? -1.52 -1.19 17.844 1 91.62 280 ALA A O 1
ATOM 2142 N N . MET A 1 281 ? -2.836 0.62 17.984 1 94.06 281 MET A N 1
ATOM 2143 C CA . MET A 1 281 ? -3.811 0.05 17.062 1 94.06 281 MET A CA 1
ATOM 2144 C C . MET A 1 281 ? -3.221 -0.084 15.664 1 94.06 281 MET A C 1
ATOM 2146 O O . MET A 1 281 ? -3.602 -0.979 14.906 1 94.06 281 MET A O 1
ATOM 2150 N N . TYR A 1 282 ? -2.289 0.8 15.312 1 94.81 282 TYR A N 1
ATOM 2151 C CA . TYR A 1 282 ? -1.605 0.744 14.031 1 94.81 282 TYR A CA 1
ATOM 2152 C C . TYR A 1 282 ? -0.436 -0.232 14.07 1 94.81 282 TYR A C 1
ATOM 2154 O O . TYR A 1 282 ? 0.182 -0.518 13.047 1 94.81 282 TYR A O 1
ATOM 2162 N N . GLY A 1 283 ? -0.09 -0.754 15.258 1 93 283 GLY A N 1
ATOM 2163 C CA . GLY A 1 283 ? 1.115 -1.552 15.414 1 93 283 GLY A CA 1
ATOM 2164 C C . GLY A 1 283 ? 2.387 -0.724 15.391 1 93 283 GLY A C 1
ATOM 2165 O O . GLY A 1 283 ? 3.428 -1.188 14.922 1 93 283 GLY A O 1
ATOM 2166 N N . LEU A 1 284 ? 2.24 0.527 15.797 1 96.56 284 LEU A N 1
ATOM 2167 C CA . LEU A 1 284 ? 3.365 1.454 15.781 1 96.56 284 LEU A CA 1
ATOM 2168 C C . LEU A 1 284 ? 3.875 1.711 17.188 1 96.56 284 LEU A C 1
ATOM 2170 O O . LEU A 1 284 ? 3.102 1.674 18.156 1 96.56 284 LEU A O 1
ATOM 2174 N N . PRO A 1 285 ? 5.184 1.956 17.281 1 96.62 285 PRO A N 1
ATOM 2175 C CA . PRO A 1 285 ? 5.684 2.451 18.578 1 96.62 285 PRO A CA 1
ATOM 2176 C C . PRO A 1 285 ? 5.273 3.896 18.844 1 96.62 285 PRO A C 1
ATOM 2178 O O . PRO A 1 285 ? 4.738 4.57 17.953 1 96.62 285 PRO A O 1
ATOM 2181 N N . GLU A 1 286 ? 5.52 4.297 20.062 1 96.94 286 GLU A N 1
ATOM 2182 C CA . GLU A 1 286 ? 5.195 5.672 20.422 1 96.94 286 GLU A CA 1
ATOM 2183 C C . GLU A 1 286 ? 6.234 6.645 19.875 1 96.94 286 GLU A C 1
ATOM 2185 O O . GLU A 1 286 ? 5.91 7.797 19.578 1 96.94 286 GLU A O 1
ATOM 2190 N N . ARG A 1 287 ? 7.453 6.129 19.844 1 96.69 287 ARG A N 1
ATOM 2191 C CA . ARG A 1 287 ? 8.57 6.965 19.406 1 96.69 287 ARG A CA 1
ATOM 2192 C C . ARG A 1 287 ? 9.484 6.203 18.453 1 96.69 287 ARG A C 1
ATOM 2194 O O . ARG A 1 287 ? 9.531 4.973 18.484 1 96.69 287 ARG A O 1
ATOM 2201 N N . VAL A 1 288 ? 10.156 6.953 17.672 1 97.19 288 VAL A N 1
ATOM 2202 C CA . VAL A 1 288 ? 11.148 6.355 16.781 1 97.19 288 VAL A CA 1
ATOM 2203 C C . VAL A 1 288 ? 12.391 7.242 16.734 1 97.19 288 VAL A C 1
ATOM 2205 O O . VAL A 1 288 ? 12.297 8.469 16.828 1 97.19 288 VAL A O 1
ATOM 2208 N N . SER A 1 289 ? 13.516 6.641 16.609 1 97.06 289 SER A N 1
ATOM 2209 C CA . SER A 1 289 ? 14.789 7.328 16.406 1 97.06 289 SER A CA 1
ATOM 2210 C C . SER A 1 289 ? 15.422 6.918 15.078 1 97.06 289 SER A C 1
ATOM 2212 O O . SER A 1 289 ? 15.5 5.73 14.758 1 97.06 289 SER A O 1
ATOM 2214 N N . LEU A 1 290 ? 15.789 7.871 14.328 1 97.25 290 LEU A N 1
ATOM 2215 C CA . LEU A 1 290 ? 16.391 7.602 13.023 1 97.25 290 LEU A CA 1
ATOM 2216 C C . LEU A 1 290 ? 17.906 7.758 13.07 1 97.25 290 LEU A C 1
ATOM 2218 O O . LEU A 1 290 ? 18.406 8.711 13.656 1 97.25 290 LEU A O 1
ATOM 2222 N N . THR A 1 291 ? 18.594 6.809 12.547 1 95.19 291 THR A N 1
ATOM 2223 C CA . THR A 1 291 ? 20.047 6.82 12.391 1 95.19 291 THR A CA 1
ATOM 2224 C C . THR A 1 291 ? 20.438 6.281 11.023 1 95.19 291 THR A C 1
ATOM 2226 O O . THR A 1 291 ? 19.781 5.395 10.477 1 95.19 291 THR A O 1
ATOM 2229 N N . ASP A 1 292 ? 21.484 6.887 10.547 1 95.06 292 ASP A N 1
ATOM 2230 C CA . ASP A 1 292 ? 22 6.379 9.281 1 95.06 292 ASP A CA 1
ATOM 2231 C C . ASP A 1 292 ? 22.688 5.027 9.469 1 95.06 292 ASP A C 1
ATOM 2233 O O . ASP A 1 292 ? 23.766 4.949 10.047 1 95.06 292 ASP A O 1
ATOM 2237 N N . ALA A 1 293 ? 22.125 4.02 8.898 1 94 293 ALA A N 1
ATOM 2238 C CA . ALA A 1 293 ? 22.672 2.672 9.055 1 94 293 ALA A CA 1
ATOM 2239 C C . ALA A 1 293 ? 23.484 2.258 7.832 1 94 293 ALA A C 1
ATOM 2241 O O . ALA A 1 293 ? 23.906 1.106 7.727 1 94 293 ALA A O 1
ATOM 2242 N N . SER A 1 294 ? 23.609 3.16 6.922 1 91.12 294 SER A N 1
ATOM 2243 C CA . SER A 1 294 ? 24.375 2.816 5.723 1 91.12 294 SER A CA 1
ATOM 2244 C C . SER A 1 294 ? 25.828 2.52 6.059 1 91.12 294 SER A C 1
ATOM 2246 O O . SER A 1 294 ? 26.312 2.887 7.133 1 91.12 294 SER A O 1
ATOM 2248 N N . ALA A 1 295 ? 26.5 1.827 5.141 1 87.06 295 ALA A N 1
ATOM 2249 C CA . ALA A 1 295 ? 27.875 1.39 5.363 1 87.06 295 ALA A CA 1
ATOM 2250 C C . ALA A 1 295 ? 28.797 2.58 5.613 1 87.06 295 ALA A C 1
ATOM 2252 O O . ALA A 1 295 ? 29.672 2.521 6.473 1 87.06 295 ALA A O 1
ATOM 2253 N N . ASN A 1 296 ? 28.562 3.684 4.945 1 87 296 ASN A N 1
ATOM 2254 C CA . ASN A 1 296 ? 29.469 4.828 5.059 1 87 296 ASN A CA 1
ATOM 2255 C C . ASN A 1 296 ? 28.906 5.883 6.016 1 87 296 ASN A C 1
ATOM 2257 O O . ASN A 1 296 ? 29.609 6.832 6.371 1 87 296 ASN A O 1
ATOM 2261 N N . GLY A 1 297 ? 27.781 5.719 6.402 1 86.62 297 GLY A N 1
ATOM 2262 C CA . GLY A 1 297 ? 27.156 6.645 7.34 1 86.62 297 GLY A CA 1
ATOM 2263 C C . GLY A 1 297 ? 27.078 8.062 6.809 1 86.62 297 GLY A C 1
ATOM 2264 O O . GLY A 1 297 ? 27.25 9.023 7.562 1 86.62 297 GLY A O 1
ATOM 2265 N N . GLN A 1 298 ? 26.906 8.211 5.531 1 89.12 298 GLN A N 1
ATOM 2266 C CA . GLN A 1 298 ? 27.016 9.539 4.953 1 89.12 298 GLN A CA 1
ATOM 2267 C C . GLN A 1 298 ? 25.734 9.945 4.242 1 89.12 298 GLN A C 1
ATOM 2269 O O . GLN A 1 298 ? 25.688 10.977 3.562 1 89.12 298 GLN A O 1
ATOM 2274 N N . ILE A 1 299 ? 24.75 9.109 4.375 1 92.31 299 ILE A N 1
ATOM 2275 C CA . ILE A 1 299 ? 23.484 9.477 3.754 1 92.31 299 ILE A CA 1
ATOM 2276 C C . ILE A 1 299 ? 22.672 10.344 4.711 1 92.31 299 ILE A C 1
ATOM 2278 O O . ILE A 1 299 ? 22.375 9.93 5.832 1 92.31 299 ILE A O 1
ATOM 2282 N N . PRO A 1 300 ? 22.359 11.523 4.305 1 92.88 300 PRO A N 1
ATOM 2283 C CA . PRO A 1 300 ? 21.578 12.398 5.184 1 92.88 300 PRO A CA 1
ATOM 2284 C C . PRO A 1 300 ? 20.234 11.781 5.598 1 92.88 300 PRO A C 1
ATOM 2286 O O . PRO A 1 300 ? 19.594 11.094 4.797 1 92.88 300 PRO A O 1
ATOM 2289 N N . LEU A 1 301 ? 19.875 12.055 6.805 1 95.88 301 LEU A N 1
ATOM 2290 C CA . LEU A 1 301 ? 18.562 11.633 7.289 1 95.88 301 LEU A CA 1
ATOM 2291 C C . LEU A 1 301 ? 17.469 12.555 6.766 1 95.88 301 LEU A C 1
ATOM 2293 O O . LEU A 1 301 ? 17.766 13.664 6.305 1 95.88 301 LEU A O 1
ATOM 2297 N N . PRO A 1 302 ? 16.203 12.062 6.758 1 94.44 302 PRO A N 1
ATOM 2298 C CA . PRO A 1 302 ? 15.109 12.992 6.465 1 94.44 302 PRO A CA 1
ATOM 2299 C C . PRO A 1 302 ? 15.156 14.25 7.332 1 94.44 302 PRO A C 1
ATOM 2301 O O . PRO A 1 302 ? 15.484 14.172 8.516 1 94.44 302 PRO A O 1
ATOM 2304 N N . SER A 1 303 ? 14.805 15.305 6.734 1 90.88 303 SER A N 1
ATOM 2305 C CA . SER A 1 303 ? 14.945 16.594 7.414 1 90.88 303 SER A CA 1
ATOM 2306 C C . SER A 1 303 ? 14.008 16.688 8.609 1 90.88 303 SER A C 1
ATOM 2308 O O . SER A 1 303 ? 12.797 16.469 8.477 1 90.88 303 SER A O 1
ATOM 2310 N N . ARG A 1 304 ? 14.633 17.062 9.711 1 91.88 304 ARG A N 1
ATOM 2311 C CA . ARG A 1 304 ? 13.867 17.312 10.93 1 91.88 304 ARG A CA 1
ATOM 2312 C C . ARG A 1 304 ? 12.844 18.422 10.727 1 91.88 304 ARG A C 1
ATOM 2314 O O . ARG A 1 304 ? 11.711 18.328 11.203 1 91.88 304 ARG A O 1
ATOM 2321 N N . ARG A 1 305 ? 13.219 19.375 10.039 1 86.56 305 ARG A N 1
ATOM 2322 C CA . ARG A 1 305 ? 12.359 20.516 9.75 1 86.56 305 ARG A CA 1
ATOM 2323 C C . ARG A 1 305 ? 11.164 20.109 8.906 1 86.56 305 ARG A C 1
ATOM 2325 O O . ARG A 1 305 ? 10.047 20.594 9.109 1 86.56 305 ARG A O 1
ATOM 2332 N N . TYR A 1 306 ? 11.398 19.203 7.957 1 87 306 TYR A N 1
ATOM 2333 C CA . TYR A 1 306 ? 10.312 18.734 7.102 1 87 306 TYR A CA 1
ATOM 2334 C C . TYR A 1 306 ? 9.281 17.969 7.91 1 87 306 TYR A C 1
ATOM 2336 O O . TYR A 1 306 ? 8.07 18.172 7.738 1 87 306 TYR A O 1
ATOM 2344 N N . PHE A 1 307 ? 9.789 17.172 8.781 1 92.44 307 PHE A N 1
ATOM 2345 C CA . PHE A 1 307 ? 8.875 16.422 9.648 1 92.44 307 PHE A CA 1
ATOM 2346 C C . PHE A 1 307 ? 8.109 17.375 10.562 1 92.44 307 PHE A C 1
ATOM 2348 O O . PHE A 1 307 ? 6.918 17.172 10.812 1 92.44 307 PHE A O 1
ATOM 2355 N N . GLN A 1 308 ? 8.773 18.359 10.984 1 89.75 308 GLN A N 1
ATOM 2356 C CA . GLN A 1 308 ? 8.141 19.328 11.859 1 89.75 308 GLN A CA 1
ATOM 2357 C C . GLN A 1 308 ? 6.992 20.047 11.141 1 89.75 308 GLN A C 1
ATOM 2359 O O . GLN A 1 308 ? 5.93 20.266 11.727 1 89.75 308 GLN A O 1
ATOM 2364 N N . LEU A 1 309 ? 7.242 20.375 9.977 1 86.38 309 LEU A N 1
ATOM 2365 C CA . LEU A 1 309 ? 6.211 21.031 9.18 1 86.38 309 LEU A CA 1
ATOM 2366 C C . LEU A 1 309 ? 5.035 20.094 8.93 1 86.38 309 LEU A C 1
ATOM 2368 O O . LEU A 1 309 ? 3.875 20.5 9.055 1 86.38 309 LEU A O 1
ATOM 2372 N N . HIS A 1 310 ? 5.344 18.938 8.547 1 90.12 310 HIS A N 1
ATOM 2373 C CA . HIS A 1 310 ? 4.305 17.938 8.336 1 90.12 310 HIS A CA 1
ATOM 2374 C C . HIS A 1 310 ? 3.455 17.75 9.586 1 90.12 310 HIS A C 1
ATOM 2376 O O . HIS A 1 310 ? 2.227 17.703 9.508 1 90.12 310 HIS A O 1
ATOM 2382 N N . ASP A 1 311 ? 4.09 17.703 10.664 1 93.38 311 ASP A N 1
ATOM 2383 C CA . ASP A 1 311 ? 3.404 17.531 11.938 1 93.38 311 ASP A CA 1
ATOM 2384 C C . ASP A 1 311 ? 2.516 18.734 12.258 1 93.38 311 ASP A C 1
ATOM 2386 O O . ASP A 1 311 ? 1.386 18.562 12.719 1 93.38 311 ASP A O 1
ATOM 2390 N N . ALA A 1 312 ? 3.016 19.844 12.062 1 90.5 312 ALA A N 1
ATOM 2391 C CA . ALA A 1 312 ? 2.236 21.047 12.289 1 90.5 312 ALA A CA 1
ATOM 2392 C C . ALA A 1 312 ? 0.969 21.047 11.438 1 90.5 312 ALA A C 1
ATOM 2394 O O . ALA A 1 312 ? -0.118 21.359 11.93 1 90.5 312 ALA A O 1
ATOM 2395 N N . CYS A 1 313 ? 1.132 20.672 10.234 1 88.56 313 CYS A N 1
ATOM 2396 C CA . CYS A 1 313 ? -0.006 20.641 9.32 1 88.56 313 CYS A CA 1
ATOM 2397 C C . CYS A 1 313 ? -1.04 19.625 9.773 1 88.56 313 CYS A C 1
ATOM 2399 O O . CYS A 1 313 ? -2.244 19.875 9.688 1 88.56 313 CYS A O 1
ATOM 2401 N N . ALA A 1 314 ? -0.545 18.531 10.211 1 92.75 314 ALA A N 1
ATOM 2402 C CA . ALA A 1 314 ? -1.45 17.5 10.719 1 92.75 314 ALA A CA 1
ATOM 2403 C C . ALA A 1 314 ? -2.25 18 11.914 1 92.75 314 ALA A C 1
ATOM 2405 O O . ALA A 1 314 ? -3.475 17.859 11.953 1 92.75 314 ALA A O 1
ATOM 2406 N N . LYS A 1 315 ? -1.604 18.656 12.805 1 94 315 LYS A N 1
ATOM 2407 C CA . LYS A 1 315 ? -2.26 19.203 13.984 1 94 315 LYS A CA 1
ATOM 2408 C C . LYS A 1 315 ? -3.303 20.25 13.609 1 94 315 LYS A C 1
ATOM 2410 O O . LYS A 1 315 ? -4.449 20.188 14.055 1 94 315 LYS A O 1
ATOM 2415 N N . ILE A 1 316 ? -2.906 21.125 12.805 1 92.19 316 ILE A N 1
ATOM 2416 C CA . ILE A 1 316 ? -3.799 22.203 12.406 1 92.19 316 ILE A CA 1
ATOM 2417 C C . ILE A 1 316 ? -5.02 21.625 11.688 1 92.19 316 ILE A C 1
ATOM 2419 O O . ILE A 1 316 ? -6.156 22 11.992 1 92.19 316 ILE A O 1
ATOM 2423 N N . SER A 1 317 ? -4.754 20.75 10.789 1 90.62 317 SER A N 1
ATOM 2424 C CA . SER A 1 317 ? -5.82 20.156 9.992 1 90.62 317 SER A CA 1
ATOM 2425 C C . SER A 1 317 ? -6.832 19.438 10.875 1 90.62 317 SER A C 1
ATOM 2427 O O . SER A 1 317 ? -8.047 19.609 10.711 1 90.62 317 SER A O 1
ATOM 2429 N N . HIS A 1 318 ? -6.383 18.766 11.812 1 93 318 HIS A N 1
ATOM 2430 C CA . HIS A 1 318 ? -7.273 17.922 12.602 1 93 318 HIS A CA 1
ATOM 2431 C C . HIS A 1 318 ? -7.867 18.688 13.773 1 93 318 HIS A C 1
ATOM 2433 O O . HIS A 1 318 ? -9.062 18.578 14.055 1 93 318 HIS A O 1
ATOM 2439 N N . LEU A 1 319 ? -7.117 19.484 14.398 1 94.25 319 LEU A N 1
ATOM 2440 C CA . LEU A 1 319 ? -7.609 20.203 15.562 1 94.25 319 LEU A CA 1
ATOM 2441 C C . LEU A 1 319 ? -8.617 21.281 15.148 1 94.25 319 LEU A C 1
ATOM 2443 O O . LEU A 1 319 ? -9.523 21.609 15.914 1 94.25 319 LEU A O 1
ATOM 2447 N N . SER A 1 320 ? -8.461 21.797 13.992 1 94.12 320 SER A N 1
ATOM 2448 C CA . SER A 1 320 ? -9.383 22.828 13.516 1 94.12 320 SER A CA 1
ATOM 2449 C C . SER A 1 320 ? -10.648 22.219 12.93 1 94.12 320 SER A C 1
ATOM 2451 O O . SER A 1 320 ? -11.672 22.891 12.812 1 94.12 320 SER A O 1
ATOM 2453 N N . GLY A 1 321 ? -10.523 20.984 12.469 1 91.38 321 GLY A N 1
ATOM 2454 C CA . GLY A 1 321 ? -11.609 20.344 11.727 1 91.38 321 GLY A CA 1
ATOM 2455 C C . GLY A 1 321 ? -11.594 20.672 10.25 1 91.38 321 GLY A C 1
ATOM 2456 O O . GLY A 1 321 ? -12.453 20.203 9.5 1 91.38 321 GLY A O 1
ATOM 2457 N N . ALA A 1 322 ? -10.68 21.438 9.875 1 87.75 322 ALA A N 1
ATOM 2458 C CA . ALA A 1 322 ? -10.617 21.891 8.484 1 87.75 322 ALA A CA 1
ATOM 2459 C C . ALA A 1 322 ? -10.328 20.734 7.539 1 87.75 322 ALA A C 1
ATOM 2461 O O . ALA A 1 322 ? -10.781 20.734 6.391 1 87.75 322 ALA A O 1
ATOM 2462 N N . GLY A 1 323 ? -9.531 19.781 8.023 1 82.62 323 GLY A N 1
ATOM 2463 C CA . GLY A 1 323 ? -9.203 18.641 7.199 1 82.62 323 GLY A CA 1
ATOM 2464 C C . GLY A 1 323 ? -10.43 17.922 6.664 1 82.62 323 GLY A C 1
ATOM 2465 O O . GLY A 1 323 ? -10.477 17.562 5.488 1 82.62 323 GLY A O 1
ATOM 2466 N N . GLU A 1 324 ? -11.336 17.734 7.473 1 81.12 324 GLU A N 1
ATOM 2467 C CA . GLU A 1 324 ? -12.57 17.062 7.066 1 81.12 324 GLU A CA 1
ATOM 2468 C C . GLU A 1 324 ? -13.32 17.891 6.02 1 81.12 324 GLU A C 1
ATOM 2470 O O . GLU A 1 324 ? -13.906 17.328 5.086 1 81.12 324 GLU A O 1
ATOM 2475 N N . VAL A 1 325 ? -13.312 19.141 6.238 1 77.69 325 VAL A N 1
ATOM 2476 C CA . VAL A 1 325 ? -14 20.031 5.312 1 77.69 325 VAL A CA 1
ATOM 2477 C C . VAL A 1 325 ? -13.336 19.969 3.939 1 77.69 325 VAL A C 1
ATOM 2479 O O . VAL A 1 325 ? -14.023 19.891 2.916 1 77.69 325 VAL A O 1
ATOM 2482 N N . VAL A 1 326 ? -12.117 19.969 4.02 1 73.5 326 VAL A N 1
ATOM 2483 C CA . VAL A 1 326 ? -11.359 19.922 2.77 1 73.5 326 VAL A CA 1
ATOM 2484 C C . VAL A 1 326 ? -11.602 18.594 2.062 1 73.5 326 VAL A C 1
ATOM 2486 O O . VAL A 1 326 ? -11.789 18.562 0.843 1 73.5 326 VAL A O 1
ATOM 2489 N N . GLU A 1 327 ? -11.477 17.5 2.797 1 70.19 327 GLU A N 1
ATOM 2490 C CA . GLU A 1 327 ? -11.734 16.188 2.217 1 70.19 327 GLU A CA 1
ATOM 2491 C C . GLU A 1 327 ? -13.117 16.125 1.569 1 70.19 327 GLU A C 1
ATOM 2493 O O . GLU A 1 327 ? -13.281 15.547 0.498 1 70.19 327 GLU A O 1
ATOM 2498 N N . GLN A 1 328 ? -14.031 16.703 2.201 1 68.5 328 GLN A N 1
ATOM 2499 C CA . GLN A 1 328 ? -15.383 16.766 1.642 1 68.5 328 GLN A CA 1
ATOM 2500 C C . GLN A 1 328 ? -15.406 17.594 0.356 1 68.5 328 GLN A C 1
ATOM 2502 O O . GLN A 1 328 ? -16.094 17.234 -0.599 1 68.5 328 GLN A O 1
ATOM 2507 N N . LEU A 1 329 ? -14.742 18.641 0.423 1 63.09 329 LEU A N 1
ATOM 2508 C CA . LEU A 1 329 ? -14.641 19.484 -0.762 1 63.09 329 LEU A CA 1
ATOM 2509 C C . LEU A 1 329 ? -14.07 18.703 -1.94 1 63.09 329 LEU A C 1
ATOM 2511 O O . LEU A 1 329 ? -14.562 18.828 -3.064 1 63.09 329 LEU A O 1
ATOM 2515 N N . PHE A 1 330 ? -13.086 17.922 -1.657 1 60.38 330 PHE A N 1
ATOM 2516 C CA . PHE A 1 330 ? -12.453 17.141 -2.711 1 60.38 330 PHE A CA 1
ATOM 2517 C C . PHE A 1 330 ? -13.398 16.047 -3.209 1 60.38 330 PHE A C 1
ATOM 2519 O O . PHE A 1 330 ? -13.445 15.766 -4.41 1 60.38 330 PHE A O 1
ATOM 2526 N N . ARG A 1 331 ? -14.039 15.438 -2.332 1 59.38 331 ARG A N 1
ATOM 2527 C CA . ARG A 1 331 ? -15.031 14.43 -2.709 1 59.38 331 ARG A CA 1
ATOM 2528 C C . ARG A 1 331 ? -16.125 15.039 -3.584 1 59.38 331 ARG A C 1
ATOM 2530 O O . ARG A 1 331 ? -16.547 14.43 -4.566 1 59.38 331 ARG A O 1
ATOM 2537 N N . ASP A 1 332 ? -16.531 16.203 -3.143 1 56.47 332 ASP A N 1
ATOM 2538 C CA . ASP A 1 332 ? -17.562 16.906 -3.898 1 56.47 332 ASP A CA 1
ATOM 2539 C C . ASP A 1 332 ? -17.078 17.234 -5.309 1 56.47 332 ASP A C 1
ATOM 2541 O O . ASP A 1 332 ? -17.844 17.141 -6.27 1 56.47 332 ASP A O 1
ATOM 2545 N N . LEU A 1 333 ? -15.828 17.594 -5.359 1 51.81 333 LEU A N 1
ATOM 2546 C CA . LEU A 1 333 ? -15.227 17.938 -6.645 1 51.81 333 LEU A CA 1
ATOM 2547 C C . LEU A 1 333 ? -15.102 16.703 -7.535 1 51.81 333 LEU A C 1
ATOM 2549 O O . LEU A 1 333 ? -15.328 16.781 -8.742 1 51.81 333 LEU A O 1
ATOM 2553 N N . GLU A 1 334 ? -14.562 15.656 -6.891 1 50.25 334 GLU A N 1
ATOM 2554 C CA . GLU A 1 334 ? -14.469 14.406 -7.633 1 50.25 334 GLU A CA 1
ATOM 2555 C C . GLU A 1 334 ? -15.836 13.969 -8.156 1 50.25 334 GLU A C 1
ATOM 2557 O O . GLU A 1 334 ? -15.953 13.477 -9.273 1 50.25 334 GLU A O 1
ATOM 2562 N N . ASP A 1 335 ? -16.703 14.234 -7.281 1 48.34 335 ASP A N 1
ATOM 2563 C CA . ASP A 1 335 ? -18.062 13.906 -7.676 1 48.34 335 ASP A CA 1
ATOM 2564 C C . ASP A 1 335 ? -18.531 14.797 -8.828 1 48.34 335 ASP A C 1
ATOM 2566 O O . ASP A 1 335 ? -19.25 14.344 -9.719 1 48.34 335 ASP A O 1
ATOM 2570 N N . LEU A 1 336 ? -17.953 16.047 -8.648 1 42.97 336 LEU A N 1
ATOM 2571 C CA . LEU A 1 336 ? -18.281 16.984 -9.711 1 42.97 336 LEU A CA 1
ATOM 2572 C C . LEU A 1 336 ? -17.516 16.656 -10.984 1 42.97 336 LEU A C 1
ATOM 2574 O O . LEU A 1 336 ? -18.047 16.812 -12.086 1 42.97 336 LEU A O 1
ATOM 2578 N N . LYS A 1 337 ? -16.234 16.422 -10.836 1 43.06 337 LYS A N 1
ATOM 2579 C CA . LYS A 1 337 ? -15.422 16.062 -12 1 43.06 337 LYS A CA 1
ATOM 2580 C C . LYS A 1 337 ? -16.016 14.859 -12.734 1 43.06 337 LYS A C 1
ATOM 2582 O O . LYS A 1 337 ? -15.977 14.797 -13.961 1 43.06 337 LYS A O 1
ATOM 2587 N N . VAL A 1 338 ? -16.156 13.906 -11.969 1 40.97 338 VAL A N 1
ATOM 2588 C CA . VAL A 1 338 ? -16.828 12.773 -12.609 1 40.97 338 VAL A CA 1
ATOM 2589 C C . VAL A 1 338 ? -18.094 13.258 -13.328 1 40.97 338 VAL A C 1
ATOM 2591 O O . VAL A 1 338 ? -18.5 12.664 -14.32 1 40.97 338 VAL A O 1
ATOM 2594 N N . LEU A 1 339 ? -18.469 14.453 -12.844 1 35.91 339 LEU A N 1
ATOM 2595 C CA . LEU A 1 339 ? -19.656 15.016 -13.484 1 35.91 339 LEU A CA 1
ATOM 2596 C C . LEU A 1 339 ? -19.266 15.914 -14.656 1 35.91 339 LEU A C 1
ATOM 2598 O O . LEU A 1 339 ? -20.078 16.172 -15.547 1 35.91 339 LEU A O 1
ATOM 2602 N N . ALA A 1 340 ? -18.109 16.641 -14.469 1 34.72 340 ALA A N 1
ATOM 2603 C CA . ALA A 1 340 ? -17.812 17.609 -15.523 1 34.72 340 ALA A CA 1
ATOM 2604 C C . ALA A 1 340 ? -17.219 16.938 -16.75 1 34.72 340 ALA A C 1
ATOM 2606 O O . ALA A 1 340 ? -16.25 16.188 -16.625 1 34.72 340 ALA A O 1
ATOM 2607 N N . GLU A 1 341 ? -17.906 16.625 -17.812 1 34.53 341 GLU A N 1
ATOM 2608 C CA . GLU A 1 341 ? -17.594 16.125 -19.141 1 34.53 341 GLU A CA 1
ATOM 2609 C C . GLU A 1 341 ? -16.25 16.641 -19.625 1 34.53 341 GLU A C 1
ATOM 2611 O O . GLU A 1 341 ? -15.523 15.938 -20.328 1 34.53 341 GLU A O 1
ATOM 2616 N N . ASP A 1 342 ? -16.094 18 -19.797 1 31.56 342 ASP A N 1
ATOM 2617 C CA . ASP A 1 342 ? -15.156 18.75 -20.641 1 31.56 342 ASP A CA 1
ATOM 2618 C C . ASP A 1 342 ? -13.797 18.891 -19.953 1 31.56 342 ASP A C 1
ATOM 2620 O O . ASP A 1 342 ? -12.977 19.703 -20.375 1 31.56 342 ASP A O 1
ATOM 2624 N N . GLY A 1 343 ? -13.055 17.938 -19.547 1 34.41 343 GLY A N 1
ATOM 2625 C CA . GLY A 1 343 ? -11.664 18.016 -19.109 1 34.41 343 GLY A CA 1
ATOM 2626 C C . GLY A 1 343 ? -11.414 19.094 -18.078 1 34.41 343 GLY A C 1
ATOM 2627 O O . GLY A 1 343 ? -10.266 19.375 -17.734 1 34.41 343 GLY A O 1
ATOM 2628 N N . GLY A 1 344 ? -12.312 19.984 -17.797 1 32.19 344 GLY A N 1
ATOM 2629 C CA . GLY A 1 344 ? -12.266 21.203 -17 1 32.19 344 GLY A CA 1
ATOM 2630 C C . GLY A 1 344 ? -12.031 20.938 -15.516 1 32.19 344 GLY A C 1
ATOM 2631 O O . GLY A 1 344 ? -11.961 21.859 -14.719 1 32.19 344 GLY A O 1
ATOM 2632 N N . SER A 1 345 ? -12.07 19.781 -15.141 1 35.59 345 SER A N 1
ATOM 2633 C CA . SER A 1 345 ? -11.984 19.516 -13.703 1 35.59 345 SER A CA 1
ATOM 2634 C C . SER A 1 345 ? -10.578 19.766 -13.172 1 35.59 345 SER A C 1
ATOM 2636 O O . SER A 1 345 ? -10.383 19.906 -11.961 1 35.59 345 SER A O 1
ATOM 2638 N N . SER A 1 346 ? -9.578 19.531 -13.938 1 36.88 346 SER A N 1
ATOM 2639 C CA . SER A 1 346 ? -8.266 20.016 -13.539 1 36.88 346 SER A CA 1
ATOM 2640 C C . SER A 1 346 ? -8.312 21.484 -13.125 1 36.88 346 SER A C 1
ATOM 2642 O O . SER A 1 346 ? -7.617 21.891 -12.195 1 36.88 346 SER A O 1
ATOM 2644 N N . ASP A 1 347 ? -9.133 22.188 -13.875 1 34.19 347 ASP A N 1
ATOM 2645 C CA . ASP A 1 347 ? -9.266 23.641 -13.672 1 34.19 347 ASP A CA 1
ATOM 2646 C C . ASP A 1 347 ? -10 23.938 -12.367 1 34.19 347 ASP A C 1
ATOM 2648 O O . ASP A 1 347 ? -9.656 24.906 -11.672 1 34.19 347 ASP A O 1
ATOM 2652 N N . LEU A 1 348 ? -10.977 23.234 -12.094 1 33.97 348 LEU A N 1
ATOM 2653 C CA . LEU A 1 348 ? -11.742 23.531 -10.891 1 33.97 348 LEU A CA 1
ATOM 2654 C C . LEU A 1 348 ? -10.906 23.281 -9.641 1 33.97 348 LEU A C 1
ATOM 2656 O O . LEU A 1 348 ? -10.969 24.062 -8.68 1 33.97 348 LEU A O 1
ATOM 2660 N N . LEU A 1 349 ? -10.141 22.25 -9.664 1 35.84 349 LEU A N 1
ATOM 2661 C CA . LEU A 1 349 ? -9.188 22.094 -8.57 1 35.84 349 LEU A CA 1
ATOM 2662 C C . LEU A 1 349 ? -8.203 23.266 -8.531 1 35.84 349 LEU A C 1
ATOM 2664 O O . LEU A 1 349 ? -7.875 23.766 -7.457 1 35.84 349 LEU A O 1
ATOM 2668 N N . SER A 1 350 ? -7.785 23.594 -9.758 1 36.56 350 SER A N 1
ATOM 2669 C CA . SER A 1 350 ? -7 24.812 -9.859 1 36.56 350 SER A CA 1
ATOM 2670 C C . SER A 1 350 ? -7.801 26.031 -9.375 1 36.56 350 SER A C 1
ATOM 2672 O O . SER A 1 350 ? -7.262 26.906 -8.703 1 36.56 350 SER A O 1
ATOM 2674 N N . LEU A 1 351 ? -9.016 26.141 -9.789 1 34.59 351 LEU A N 1
ATOM 2675 C CA . LEU A 1 351 ? -9.875 27.25 -9.398 1 34.59 351 LEU A CA 1
ATOM 2676 C C . LEU A 1 351 ? -10.172 27.219 -7.906 1 34.59 351 LEU A C 1
ATOM 2678 O O . LEU A 1 351 ? -10.172 28.25 -7.242 1 34.59 351 LEU A O 1
ATOM 2682 N N . ALA A 1 352 ? -10.664 26.172 -7.391 1 35.69 352 ALA A N 1
ATOM 2683 C CA . ALA A 1 352 ? -10.93 26.047 -5.961 1 35.69 352 ALA A CA 1
ATOM 2684 C C . ALA A 1 352 ? -9.695 26.422 -5.141 1 35.69 352 ALA A C 1
ATOM 2686 O O . ALA A 1 352 ? -9.812 26.969 -4.039 1 35.69 352 ALA A O 1
ATOM 2687 N N . LEU A 1 353 ? -8.617 26.094 -5.617 1 36.16 353 LEU A N 1
ATOM 2688 C CA . LEU A 1 353 ? -7.34 26.469 -5.02 1 36.16 353 LEU A CA 1
ATOM 2689 C C . LEU A 1 353 ? -6.957 27.891 -5.395 1 36.16 353 LEU A C 1
ATOM 2691 O O . LEU A 1 353 ? -6.289 28.594 -4.625 1 36.16 353 LEU A O 1
ATOM 2695 N N . LEU A 1 354 ? -7.332 28.375 -6.676 1 32.91 354 LEU A N 1
ATOM 2696 C CA . LEU A 1 354 ? -6.941 29.688 -7.188 1 32.91 354 LEU A CA 1
ATOM 2697 C C . LEU A 1 354 ? -8.062 30.703 -6.984 1 32.91 354 LEU A C 1
ATOM 2699 O O . LEU A 1 354 ? -8.07 31.75 -7.625 1 32.91 354 LEU A O 1
ATOM 2703 N N . SER A 1 355 ? -9.078 30.625 -6.297 1 31.55 355 SER A N 1
ATOM 2704 C CA . SER A 1 355 ? -9.875 31.844 -6.379 1 31.55 355 SER A CA 1
ATOM 2705 C C . SER A 1 355 ? -8.992 33.094 -6.352 1 31.55 355 SER A C 1
ATOM 2707 O O . SER A 1 355 ? -8.195 33.25 -5.43 1 31.55 355 SER A O 1
ATOM 2709 N N . ARG A 1 356 ? -8.789 33.781 -7.461 1 30.39 356 ARG A N 1
ATOM 2710 C CA . ARG A 1 356 ? -8.195 35.062 -7.77 1 30.39 356 ARG A CA 1
ATOM 2711 C C . ARG A 1 356 ? -8.633 36.125 -6.766 1 30.39 356 ARG A C 1
ATOM 2713 O O . ARG A 1 356 ? -9.828 36.375 -6.594 1 30.39 356 ARG A O 1
ATOM 2720 N N . PRO A 1 357 ? -7.871 36.406 -5.793 1 28.7 357 PRO A N 1
ATOM 2721 C CA . PRO A 1 357 ? -8.273 37.719 -5.254 1 28.7 357 PRO A CA 1
ATOM 2722 C C . PRO A 1 357 ? -8.43 38.781 -6.34 1 28.7 357 PRO A C 1
ATOM 2724 O O . PRO A 1 357 ? -7.562 38.906 -7.207 1 28.7 357 PRO A O 1
ATOM 2727 N N . MET A 1 358 ? -9.578 39.062 -6.805 1 26.66 358 MET A N 1
ATOM 2728 C CA . MET A 1 358 ? -9.812 40.344 -7.492 1 26.66 358 MET A CA 1
ATOM 2729 C C . MET A 1 358 ? -9.055 41.469 -6.812 1 26.66 358 MET A C 1
ATOM 2731 O O . MET A 1 358 ? -9.492 41.969 -5.781 1 26.66 358 MET A O 1
ATOM 2735 N N . VAL A 1 359 ? -7.762 41.5 -6.691 1 27.19 359 VAL A N 1
ATOM 2736 C CA . VAL A 1 359 ? -7.156 42.781 -6.379 1 27.19 359 VAL A CA 1
ATOM 2737 C C . VAL A 1 359 ? -7.605 43.812 -7.398 1 27.19 359 VAL A C 1
ATOM 2739 O O . VAL A 1 359 ? -7.441 43.625 -8.602 1 27.19 359 VAL A O 1
ATOM 2742 N N . GLN A 1 360 ? -8.586 44.594 -7.059 1 23.88 360 GLN A N 1
ATOM 2743 C CA . GLN A 1 360 ? -8.852 45.906 -7.656 1 23.88 360 GLN A CA 1
ATOM 2744 C C . GLN A 1 360 ? -7.562 46.688 -7.84 1 23.88 360 GLN A C 1
ATOM 2746 O O . GLN A 1 360 ? -6.852 46.969 -6.871 1 23.88 360 GLN A O 1
ATOM 2751 N N . HIS A 1 361 ? -6.871 46.469 -8.906 1 22.7 361 HIS A N 1
ATOM 2752 C CA . HIS A 1 361 ? -5.988 47.562 -9.352 1 22.7 361 HIS A CA 1
ATOM 2753 C C . HIS A 1 361 ? -6.707 48.906 -9.336 1 22.7 361 HIS A C 1
ATOM 2755 O O . HIS A 1 361 ? -7.719 49.062 -10.023 1 22.7 361 HIS A O 1
ATOM 2761 N N . ASP A 1 362 ? -6.715 49.562 -8.148 1 21.05 362 ASP A N 1
ATOM 2762 C CA . ASP A 1 362 ? -6.625 51 -8.359 1 21.05 362 ASP A CA 1
ATOM 2763 C C . ASP A 1 362 ? -5.242 51.406 -8.875 1 21.05 362 ASP A C 1
ATOM 2765 O O . ASP A 1 362 ? -4.234 50.812 -8.469 1 21.05 362 ASP A O 1
ATOM 2769 N N . MET B 1 1 ? 12.023 -21.281 -3.092 1 72.62 1 MET B N 1
ATOM 2770 C CA . MET B 1 1 ? 13.125 -21.891 -3.834 1 72.62 1 MET B CA 1
ATOM 2771 C C . MET B 1 1 ? 12.609 -23.016 -4.742 1 72.62 1 MET B C 1
ATOM 2773 O O . MET B 1 1 ? 11.672 -23.734 -4.383 1 72.62 1 MET B O 1
ATOM 2777 N N . PRO B 1 2 ? 13.219 -23.078 -5.887 1 89.19 2 PRO B N 1
ATOM 2778 C CA . PRO B 1 2 ? 12.805 -24.156 -6.789 1 89.19 2 PRO B CA 1
ATOM 2779 C C . PRO B 1 2 ? 13.07 -25.531 -6.211 1 89.19 2 PRO B C 1
ATOM 2781 O O . PRO B 1 2 ? 14.055 -25.734 -5.5 1 89.19 2 PRO B O 1
ATOM 2784 N N . LEU B 1 3 ? 12.195 -26.469 -6.406 1 91.25 3 LEU B N 1
ATOM 2785 C CA . LEU B 1 3 ? 12.297 -27.844 -5.941 1 91.25 3 LEU B CA 1
ATOM 2786 C C . LEU B 1 3 ? 12.266 -28.812 -7.117 1 91.25 3 LEU B C 1
ATOM 2788 O O . LEU B 1 3 ? 11.484 -28.641 -8.055 1 91.25 3 LEU B O 1
ATOM 2792 N N . PRO B 1 4 ? 13.195 -29.734 -7.035 1 94.5 4 PRO B N 1
ATOM 2793 C CA . PRO B 1 4 ? 13.109 -30.766 -8.07 1 94.5 4 PRO B CA 1
ATOM 2794 C C . PRO B 1 4 ? 11.773 -31.5 -8.055 1 94.5 4 PRO B C 1
ATOM 2796 O O . PRO B 1 4 ? 11.109 -31.562 -7.02 1 94.5 4 PRO B O 1
ATOM 2799 N N . LEU B 1 5 ? 11.438 -32 -9.219 1 96.75 5 LEU B N 1
ATOM 2800 C CA . LEU B 1 5 ? 10.211 -32.781 -9.305 1 96.75 5 LEU B CA 1
ATOM 2801 C C . LEU B 1 5 ? 10.297 -34.031 -8.438 1 96.75 5 LEU B C 1
ATOM 2803 O O . LEU B 1 5 ? 11.336 -34.688 -8.406 1 96.75 5 LEU B O 1
ATOM 2807 N N . PRO B 1 6 ? 9.297 -34.312 -7.723 1 96.5 6 PRO B N 1
ATOM 2808 C CA . PRO B 1 6 ? 9.273 -35.594 -6.988 1 96.5 6 PRO B CA 1
ATOM 2809 C C . PRO B 1 6 ? 9.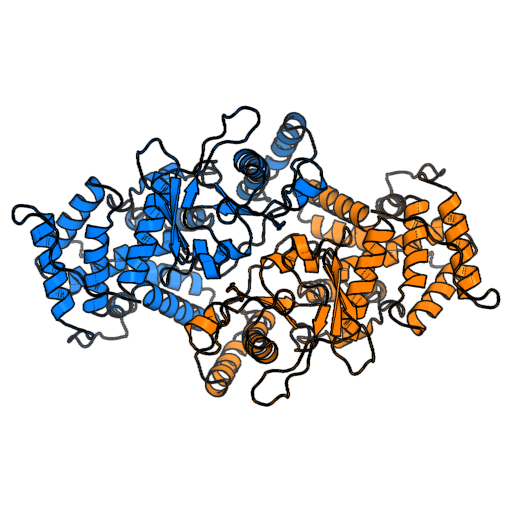125 -36.781 -7.906 1 96.5 6 PRO B C 1
ATOM 2811 O O . PRO B 1 6 ? 8.953 -36.625 -9.117 1 96.5 6 PRO B O 1
ATOM 2814 N N . LEU B 1 7 ? 9.211 -37.938 -7.215 1 95.94 7 LEU B N 1
ATOM 2815 C CA . LEU B 1 7 ? 8.914 -39.156 -7.961 1 95.94 7 LEU B CA 1
ATOM 2816 C C . LEU B 1 7 ? 7.504 -39.125 -8.539 1 95.94 7 LEU B C 1
ATOM 2818 O O . LEU B 1 7 ? 6.621 -38.469 -7.977 1 95.94 7 LEU B O 1
ATOM 2822 N N . ASN B 1 8 ? 7.363 -39.812 -9.68 1 97 8 ASN B N 1
ATOM 2823 C CA . ASN B 1 8 ? 6.09 -39.75 -10.391 1 97 8 ASN B CA 1
ATOM 2824 C C . ASN B 1 8 ? 4.93 -40.156 -9.484 1 97 8 ASN B C 1
ATOM 2826 O O . ASN B 1 8 ? 4.836 -41.312 -9.047 1 97 8 ASN B O 1
ATOM 2830 N N . PRO B 1 9 ? 4.102 -39.25 -9.219 1 96.31 9 PRO B N 1
ATOM 2831 C CA . PRO B 1 9 ? 3.021 -39.531 -8.266 1 96.31 9 PRO B CA 1
ATOM 2832 C C . PRO B 1 9 ? 1.783 -40.125 -8.938 1 96.31 9 PRO B C 1
ATOM 2834 O O . PRO B 1 9 ? 0.794 -40.438 -8.266 1 96.31 9 PRO B O 1
ATOM 2837 N N . PHE B 1 10 ? 1.785 -40.312 -10.242 1 96.56 10 PHE B N 1
ATOM 2838 C CA . PHE B 1 10 ? 0.599 -40.719 -10.977 1 96.56 10 PHE B CA 1
ATOM 2839 C C . PHE B 1 10 ? 0.607 -42.25 -11.211 1 96.56 10 PHE B C 1
ATOM 2841 O O . PHE B 1 10 ? 1.664 -42.875 -11.172 1 96.56 10 PHE B O 1
ATOM 2848 N N . LEU B 1 11 ? -0.568 -42.75 -11.508 1 95.5 11 LEU B N 1
ATOM 2849 C CA . LEU B 1 11 ? -0.712 -44.188 -11.766 1 95.5 11 LEU B CA 1
ATOM 2850 C C . LEU B 1 11 ? -0.056 -44.562 -13.086 1 95.5 11 LEU B C 1
ATOM 2852 O O . LEU B 1 11 ? -0.239 -43.906 -14.094 1 95.5 11 LEU B O 1
ATOM 2856 N N . PRO B 1 12 ? 0.656 -45.656 -13.094 1 94.38 12 PRO B N 1
ATOM 2857 C CA . PRO B 1 12 ? 1.405 -46.062 -14.281 1 94.38 12 PRO B CA 1
ATOM 2858 C C . PRO B 1 12 ? 0.512 -46.25 -15.508 1 94.38 12 PRO B C 1
ATOM 2860 O O . PRO B 1 12 ? 0.97 -46.062 -16.641 1 94.38 12 PRO B O 1
ATOM 2863 N N . SER B 1 13 ? -0.696 -46.562 -15.391 1 93 13 SER B N 1
ATOM 2864 C CA . SER B 1 13 ? -1.591 -46.812 -16.516 1 93 13 SER B CA 1
ATOM 2865 C C . SER B 1 13 ? -2.227 -45.5 -17.016 1 93 13 SER B C 1
ATOM 2867 O O . SER B 1 13 ? -2.902 -45.5 -18.047 1 93 13 SER B O 1
ATOM 2869 N N . SER B 1 14 ? -1.877 -44.406 -16.359 1 94.44 14 SER B N 1
ATOM 2870 C CA . SER B 1 14 ? -2.551 -43.156 -16.688 1 94.44 14 SER B CA 1
ATOM 2871 C C . SER B 1 14 ? -1.739 -42.34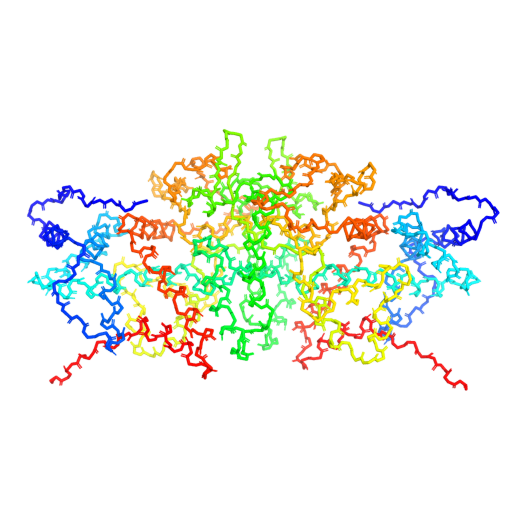4 -17.703 1 94.44 14 SER B C 1
ATOM 2873 O O . SER B 1 14 ? -0.518 -42.5 -17.781 1 94.44 14 SER B O 1
ATOM 2875 N N . ASP B 1 15 ? -2.451 -41.5 -18.469 1 94.44 15 ASP B N 1
ATOM 2876 C CA . ASP B 1 15 ? -1.798 -40.562 -19.391 1 94.44 15 ASP B CA 1
ATOM 2877 C C . ASP B 1 15 ? -0.915 -39.562 -18.641 1 94.44 15 ASP B C 1
ATOM 2879 O O . ASP B 1 15 ? 0.118 -39.125 -19.156 1 94.44 15 ASP B O 1
ATOM 2883 N N . GLU B 1 16 ? -1.29 -39.25 -17.469 1 96.44 16 GLU B N 1
ATOM 2884 C CA . GLU B 1 16 ? -0.532 -38.344 -16.641 1 96.44 16 GLU B CA 1
ATOM 2885 C C . GLU B 1 16 ? 0.828 -38.906 -16.266 1 96.44 16 GLU B C 1
ATOM 2887 O O . GLU B 1 16 ? 1.813 -38.188 -16.156 1 96.44 16 GLU B O 1
ATOM 2892 N N . TYR B 1 17 ? 0.812 -40.188 -16.078 1 97.38 17 TYR B N 1
ATOM 2893 C CA . TYR B 1 17 ? 2.062 -40.875 -15.742 1 97.38 17 TYR B CA 1
ATOM 2894 C C . TYR B 1 17 ? 3.084 -40.719 -16.859 1 97.38 17 TYR B C 1
ATOM 2896 O O . TYR B 1 17 ? 4.25 -40.406 -16.609 1 97.38 17 TYR B O 1
ATOM 2904 N N . VAL B 1 18 ? 2.654 -40.938 -18.047 1 96.62 18 VAL B N 1
ATOM 2905 C CA . VAL B 1 18 ? 3.525 -40.875 -19.219 1 96.62 18 VAL B CA 1
ATOM 2906 C C . VAL B 1 18 ? 4.008 -39.438 -19.406 1 96.62 18 VAL B C 1
ATOM 2908 O O . VAL B 1 18 ? 5.195 -39.188 -19.641 1 96.62 18 VAL B O 1
ATOM 2911 N N . ALA B 1 19 ? 3.088 -38.5 -19.312 1 97.19 19 ALA B N 1
ATOM 2912 C CA . ALA B 1 19 ? 3.424 -37.094 -19.453 1 97.19 19 ALA B CA 1
ATOM 2913 C C . ALA B 1 19 ? 4.438 -36.656 -18.406 1 97.19 19 ALA B C 1
ATOM 2915 O O . ALA B 1 19 ? 5.414 -35.969 -18.719 1 97.19 19 ALA B O 1
ATOM 2916 N N . TYR B 1 20 ? 4.207 -37.062 -17.188 1 97.81 20 TYR B N 1
ATOM 2917 C CA . TYR B 1 20 ? 5.082 -36.688 -16.078 1 97.81 20 TYR B CA 1
ATOM 2918 C C . TYR B 1 20 ? 6.473 -37.312 -16.266 1 97.81 20 TYR B C 1
ATOM 2920 O O . TYR B 1 20 ? 7.477 -36.656 -15.93 1 97.81 20 TYR B O 1
ATOM 2928 N N . THR B 1 21 ? 6.504 -38.5 -16.734 1 97.31 21 THR B N 1
ATOM 2929 C CA . THR B 1 21 ? 7.789 -39.125 -17.016 1 97.31 21 THR B CA 1
ATOM 2930 C C . THR B 1 21 ? 8.578 -38.312 -18.047 1 97.31 21 THR B C 1
ATOM 2932 O O . THR B 1 21 ? 9.805 -38.219 -17.953 1 97.31 21 THR B O 1
ATOM 2935 N N . SER B 1 22 ? 7.879 -37.812 -19.016 1 96.56 22 SER B N 1
ATOM 2936 C CA . SER B 1 22 ? 8.531 -36.938 -19.984 1 96.56 22 SER B CA 1
ATOM 2937 C C . SER B 1 22 ? 9.148 -35.719 -19.297 1 96.56 22 SER B C 1
ATOM 2939 O O . SER B 1 22 ? 10.234 -35.25 -19.688 1 96.56 22 SER B O 1
ATOM 2941 N N . CYS B 1 23 ? 8.461 -35.188 -18.359 1 97.06 23 CYS B N 1
ATOM 2942 C CA . CYS B 1 23 ? 8.977 -34.031 -17.609 1 97.06 23 CYS B CA 1
ATOM 2943 C C . CYS B 1 23 ? 10.219 -34.406 -16.812 1 97.06 23 CYS B C 1
ATOM 2945 O O . CYS B 1 23 ? 11.195 -33.656 -16.766 1 97.06 23 CYS B O 1
ATOM 2947 N N . LEU B 1 24 ? 10.156 -35.562 -16.172 1 97.06 24 LEU B N 1
ATOM 2948 C CA . LEU B 1 24 ? 11.312 -36.062 -15.422 1 97.06 24 LEU B CA 1
ATOM 2949 C C . LEU B 1 24 ? 12.523 -36.219 -16.328 1 97.06 24 LEU B C 1
ATOM 2951 O O . LEU B 1 24 ? 13.641 -35.875 -15.945 1 97.06 24 LEU B O 1
ATOM 2955 N N . ASN B 1 25 ? 12.281 -36.75 -17.469 1 95.69 25 ASN B N 1
ATOM 2956 C CA . ASN B 1 25 ? 13.352 -36.906 -18.438 1 95.69 25 ASN B CA 1
ATOM 2957 C C . ASN B 1 25 ? 13.953 -35.562 -18.844 1 95.69 25 ASN B C 1
ATOM 2959 O O . ASN B 1 25 ? 15.172 -35.438 -18.953 1 95.69 25 ASN B O 1
ATOM 2963 N N . LEU B 1 26 ? 13.07 -34.625 -19.078 1 94.88 26 LEU B N 1
ATOM 2964 C CA . LEU B 1 26 ? 13.539 -33.312 -19.438 1 94.88 26 LEU B CA 1
ATOM 2965 C C . LEU B 1 26 ? 14.352 -32.688 -18.312 1 94.88 26 LEU B C 1
ATOM 2967 O O . LEU B 1 26 ? 15.367 -32.031 -18.547 1 94.88 26 LEU B O 1
ATOM 2971 N N . GLU B 1 27 ? 13.938 -32.844 -17.094 1 95.44 27 GLU B N 1
ATOM 2972 C CA . GLU B 1 27 ? 14.625 -32.25 -15.945 1 95.44 27 GLU B CA 1
ATOM 2973 C C . GLU B 1 27 ? 16.047 -32.812 -15.812 1 95.44 27 GLU B C 1
ATOM 2975 O O . GLU B 1 27 ? 16.953 -32.094 -15.383 1 95.44 27 GLU B O 1
ATOM 2980 N N . SER B 1 28 ? 16.203 -34.031 -16.203 1 93.25 28 SER B N 1
ATOM 2981 C CA . SER B 1 28 ? 17.484 -34.719 -16.062 1 93.25 28 SER B CA 1
ATOM 2982 C C . SER B 1 28 ? 18.531 -34.094 -17 1 93.25 28 SER B C 1
ATOM 2984 O O . SER B 1 28 ? 19.734 -34.312 -16.812 1 93.25 28 SER B O 1
ATOM 2986 N N . LEU B 1 29 ? 18.047 -33.312 -17.969 1 90.31 29 LEU B N 1
ATOM 2987 C CA . LEU B 1 29 ? 18.969 -32.688 -18.906 1 90.31 29 LEU B CA 1
ATOM 2988 C C . LEU B 1 29 ? 19.734 -31.531 -18.234 1 90.31 29 LEU B C 1
ATOM 2990 O O . LEU B 1 29 ? 20.766 -31.094 -18.734 1 90.31 29 LEU B O 1
ATOM 2994 N N . GLY B 1 30 ? 19.25 -31.047 -17.172 1 78.69 30 GLY B N 1
ATOM 2995 C CA . GLY B 1 30 ? 20.047 -30.125 -16.359 1 78.69 30 GLY B CA 1
ATOM 2996 C C . GLY B 1 30 ? 19.734 -28.672 -16.641 1 78.69 30 GLY B C 1
ATOM 2997 O O . GLY B 1 30 ? 18.578 -28.312 -16.891 1 78.69 30 GLY B O 1
ATOM 2998 N N . SER B 1 31 ? 20.844 -27.812 -16.547 1 74.81 31 SER B N 1
ATOM 2999 C CA . SER B 1 31 ? 20.688 -26.359 -16.422 1 74.81 31 SER B CA 1
ATOM 3000 C C . SER B 1 31 ? 20.859 -25.672 -17.766 1 74.81 31 SER B C 1
ATOM 3002 O O . SER B 1 31 ? 20.5 -24.5 -17.906 1 74.81 31 SER B O 1
ATOM 3004 N N . SER B 1 32 ? 21.391 -26.328 -18.828 1 75.69 32 SER B N 1
ATOM 3005 C CA . SER B 1 32 ? 21.641 -25.594 -20.062 1 75.69 32 SER B CA 1
ATOM 3006 C C . SER B 1 32 ? 21.234 -26.406 -21.281 1 75.69 32 SER B C 1
ATOM 3008 O O . SER B 1 32 ? 21.266 -27.641 -21.25 1 75.69 32 SER B O 1
ATOM 3010 N N . TRP B 1 33 ? 20.656 -25.609 -22.125 1 76.56 33 TRP B N 1
ATOM 3011 C CA . TRP B 1 33 ? 20.281 -26.234 -23.406 1 76.56 33 TRP B CA 1
ATOM 3012 C C . TRP B 1 33 ? 21.516 -26.531 -24.234 1 76.56 33 TRP B C 1
ATOM 3014 O O . TRP B 1 33 ? 22.5 -25.781 -24.219 1 76.56 33 TRP B O 1
ATOM 3024 N N . SER B 1 34 ? 21.797 -27.656 -24.656 1 63.06 34 SER B N 1
ATOM 3025 C CA . SER B 1 34 ? 22.922 -27.969 -25.531 1 63.06 34 SER B CA 1
ATOM 3026 C C . SER B 1 34 ? 22.859 -27.156 -26.828 1 63.06 34 SER B C 1
ATOM 3028 O O . SER B 1 34 ? 23.844 -27.062 -27.547 1 63.06 34 SER B O 1
ATOM 3030 N N . MET B 1 35 ? 21.734 -26.672 -27.172 1 56.97 35 MET B N 1
ATOM 3031 C CA . MET B 1 35 ? 21.641 -26.094 -28.516 1 56.97 35 MET B CA 1
ATOM 3032 C C . MET B 1 35 ? 22.031 -24.625 -28.5 1 56.97 35 MET B C 1
ATOM 3034 O O . MET B 1 35 ? 21.766 -23.922 -27.516 1 56.97 35 MET B O 1
ATOM 3038 N N . VAL B 1 36 ? 23 -24.188 -29.375 1 48.56 36 VAL B N 1
ATOM 3039 C CA . VAL B 1 36 ? 23.391 -22.812 -29.703 1 48.56 36 VAL B CA 1
ATOM 3040 C C . VAL B 1 36 ? 22.172 -22.016 -30.156 1 48.56 36 VAL B C 1
ATOM 3042 O O . VAL B 1 36 ? 21.531 -22.359 -31.156 1 48.56 36 VAL B O 1
ATOM 3045 N N . VAL B 1 37 ? 21.484 -21.484 -29.312 1 52.91 37 VAL B N 1
ATOM 3046 C CA . VAL B 1 37 ? 20.344 -20.672 -29.688 1 52.91 37 VAL B CA 1
ATOM 3047 C C . VAL B 1 37 ? 20.812 -19.359 -30.297 1 52.91 37 VAL B C 1
ATOM 3049 O O . VAL B 1 37 ? 21.688 -18.688 -29.734 1 52.91 37 VAL B O 1
ATOM 3052 N N . ASP B 1 38 ? 20.641 -19.219 -31.562 1 49.47 38 ASP B N 1
ATOM 3053 C CA . ASP B 1 38 ? 20.906 -17.922 -32.156 1 49.47 38 ASP B CA 1
ATOM 3054 C C . ASP B 1 38 ? 20.094 -16.828 -31.469 1 49.47 38 ASP B C 1
ATOM 3056 O O . ASP B 1 38 ? 18.859 -16.891 -31.438 1 49.47 38 ASP B O 1
ATOM 3060 N N . GLU B 1 39 ? 20.703 -16.172 -30.734 1 48.22 39 GLU B N 1
ATOM 3061 C CA . GLU B 1 39 ? 20.203 -15.117 -29.875 1 48.22 39 GLU B CA 1
ATOM 3062 C C . GLU B 1 39 ? 19.344 -14.125 -30.641 1 48.22 39 GLU B C 1
ATOM 3064 O O . GLU B 1 39 ? 18.578 -13.367 -30.047 1 48.22 39 GLU B O 1
ATOM 3069 N N . LYS B 1 40 ? 19.531 -14.156 -31.953 1 47.66 40 LYS B N 1
ATOM 3070 C CA . LYS B 1 40 ? 18.859 -13.07 -32.688 1 47.66 40 LYS B CA 1
ATOM 3071 C C . LYS B 1 40 ? 17.359 -13.305 -32.75 1 47.66 40 LYS B C 1
ATOM 3073 O O . LYS B 1 40 ? 16.609 -12.414 -33.156 1 47.66 40 LYS B O 1
ATOM 3078 N N . GLU B 1 41 ? 16.922 -14.523 -32.719 1 43.72 41 GLU B N 1
ATOM 3079 C CA . GLU B 1 41 ? 15.477 -14.703 -32.844 1 43.72 41 GLU B CA 1
ATOM 3080 C C . GLU B 1 41 ? 14.781 -14.562 -31.5 1 43.72 41 GLU B C 1
ATOM 3082 O O . GLU B 1 41 ? 14.93 -15.43 -30.625 1 43.72 41 GLU B O 1
ATOM 3087 N N . SER B 1 42 ? 14.125 -13.547 -31.188 1 49.5 42 SER B N 1
ATOM 3088 C CA . SER B 1 42 ? 13.688 -12.875 -29.969 1 49.5 42 SER B CA 1
ATOM 3089 C C . SER B 1 42 ? 12.742 -13.766 -29.172 1 49.5 42 SER B C 1
ATOM 3091 O O . SER B 1 42 ? 12.898 -13.906 -27.953 1 49.5 42 SER B O 1
ATOM 3093 N N . SER B 1 43 ? 11.797 -14.508 -29.938 1 46.97 43 SER B N 1
ATOM 3094 C CA . SER B 1 43 ? 10.828 -15.305 -29.203 1 46.97 43 SER B CA 1
ATOM 3095 C C . SER B 1 43 ? 11.438 -16.609 -28.703 1 46.97 43 SER B C 1
ATOM 3097 O O . SER B 1 43 ? 11.172 -17.047 -27.578 1 46.97 43 SER B O 1
ATOM 3099 N N . ARG B 1 44 ? 12.234 -17.219 -29.641 1 53.94 44 ARG B N 1
ATOM 3100 C CA . ARG B 1 44 ? 12.938 -18.438 -29.281 1 53.94 44 ARG B CA 1
ATOM 3101 C C . ARG B 1 44 ? 13.938 -18.188 -28.156 1 53.94 44 ARG B C 1
ATOM 3103 O O . ARG B 1 44 ? 14.094 -19.031 -27.266 1 53.94 44 ARG B O 1
ATOM 3110 N N . ALA B 1 45 ? 14.422 -17.062 -28.234 1 58.81 45 ALA B N 1
ATOM 3111 C CA . ALA B 1 45 ? 15.398 -16.703 -27.203 1 58.81 45 ALA B CA 1
ATOM 3112 C C . ALA B 1 45 ? 14.75 -16.609 -25.828 1 58.81 45 ALA B C 1
ATOM 3114 O O . ALA B 1 45 ? 15.336 -17.016 -24.828 1 58.81 45 ALA B O 1
ATOM 3115 N N . ALA B 1 46 ? 13.516 -16.25 -25.812 1 60.31 46 ALA B N 1
ATOM 3116 C CA . ALA B 1 46 ? 12.82 -16.109 -24.531 1 60.31 46 ALA B CA 1
ATOM 3117 C C . ALA B 1 46 ? 12.508 -17.469 -23.922 1 60.31 46 ALA B C 1
ATOM 3119 O O . ALA B 1 46 ? 12.617 -17.656 -22.703 1 60.31 46 ALA B O 1
ATOM 3120 N N . MET B 1 47 ? 12.211 -18.391 -24.859 1 64.06 47 MET B N 1
ATOM 3121 C CA . MET B 1 47 ? 11.875 -19.734 -24.406 1 64.06 47 MET B CA 1
ATOM 3122 C C . MET B 1 47 ? 13.094 -20.422 -23.797 1 64.06 47 MET B C 1
ATOM 3124 O O . MET B 1 47 ? 12.969 -21.141 -22.797 1 64.06 47 MET B O 1
ATOM 3128 N N . PHE B 1 48 ? 14.117 -20 -24.344 1 64.81 48 PHE B N 1
ATOM 3129 C CA . PHE B 1 48 ? 15.32 -20.719 -23.922 1 64.81 48 PHE B CA 1
ATOM 3130 C C . PHE B 1 48 ? 15.969 -20.031 -22.734 1 64.81 48 PHE B C 1
ATOM 3132 O O . PHE B 1 48 ? 17 -20.5 -22.234 1 64.81 48 PHE B O 1
ATOM 3139 N N . ARG B 1 49 ? 15.281 -19.109 -22.312 1 74.31 49 ARG B N 1
ATOM 3140 C CA . ARG B 1 49 ? 15.727 -18.531 -21.047 1 74.31 49 ARG B CA 1
ATOM 3141 C C . ARG B 1 49 ? 15.398 -19.469 -19.891 1 74.31 49 ARG B C 1
ATOM 3143 O O . ARG B 1 49 ? 16.016 -19.391 -18.828 1 74.31 49 ARG B O 1
ATOM 3150 N N . PHE B 1 50 ? 14.461 -20.375 -20.266 1 82.44 50 PHE B N 1
ATOM 3151 C CA . PHE B 1 50 ? 14.172 -21.422 -19.281 1 82.44 50 PHE B CA 1
ATOM 3152 C C . PHE B 1 50 ? 15.078 -22.625 -19.484 1 82.44 50 PHE B C 1
ATOM 3154 O O . PHE B 1 50 ? 15.07 -23.234 -20.562 1 82.44 50 PHE B O 1
ATOM 3161 N N . SER B 1 51 ? 15.859 -22.906 -18.5 1 88.69 51 SER B N 1
ATOM 3162 C CA . SER B 1 51 ? 16.641 -24.141 -18.578 1 88.69 51 SER B CA 1
ATOM 3163 C C . SER B 1 51 ? 15.75 -25.359 -18.703 1 88.69 51 SER B C 1
ATOM 3165 O O . SER B 1 51 ? 14.555 -25.312 -18.406 1 88.69 51 SER B O 1
ATOM 3167 N N . PRO B 1 52 ? 16.297 -26.406 -19.172 1 92.31 52 PRO B N 1
ATOM 3168 C CA . PRO B 1 52 ? 15.508 -27.625 -19.234 1 92.31 52 PRO B CA 1
ATOM 3169 C C . PRO B 1 52 ? 14.891 -28 -17.891 1 92.31 52 PRO B C 1
ATOM 3171 O O . PRO B 1 52 ? 13.75 -28.453 -17.828 1 92.31 52 PRO B O 1
ATOM 3174 N N . GLY B 1 53 ? 15.68 -27.797 -16.844 1 94 53 GLY B N 1
ATOM 3175 C CA . GLY B 1 53 ? 15.164 -28.078 -15.508 1 94 53 GLY B CA 1
ATOM 3176 C C . GLY B 1 53 ? 13.953 -27.234 -15.148 1 94 53 GLY B C 1
ATOM 3177 O O . GLY B 1 53 ? 12.961 -27.75 -14.633 1 94 53 GLY B O 1
ATOM 3178 N N . VAL B 1 54 ? 14.023 -25.984 -15.453 1 93.62 54 VAL B N 1
ATOM 3179 C CA . VAL B 1 54 ? 12.93 -25.078 -15.156 1 93.62 54 VAL B CA 1
ATOM 3180 C C . VAL B 1 54 ? 11.711 -25.422 -16 1 93.62 54 VAL B C 1
ATOM 3182 O O . VAL B 1 54 ? 10.586 -25.484 -15.492 1 93.62 54 VAL B O 1
ATOM 3185 N N . ALA B 1 55 ? 11.953 -25.656 -17.234 1 91.75 55 ALA B N 1
ATOM 3186 C CA . ALA B 1 55 ? 10.859 -26.016 -18.141 1 91.75 55 ALA B CA 1
ATOM 3187 C C . ALA B 1 55 ? 10.156 -27.297 -17.672 1 91.75 55 ALA B C 1
ATOM 3189 O O . ALA B 1 55 ? 8.93 -27.359 -17.641 1 91.75 55 ALA B O 1
ATOM 3190 N N . ALA B 1 56 ? 10.938 -28.219 -17.328 1 95.81 56 ALA B N 1
ATOM 3191 C CA . ALA B 1 56 ? 10.414 -29.484 -16.844 1 95.81 56 ALA B CA 1
ATOM 3192 C C . ALA B 1 56 ? 9.57 -29.281 -15.586 1 95.81 56 ALA B C 1
ATOM 3194 O O . ALA B 1 56 ? 8.477 -29.844 -15.469 1 95.81 56 ALA B O 1
ATOM 3195 N N . ARG B 1 57 ? 10.062 -28.531 -14.734 1 96.12 57 ARG B N 1
ATOM 3196 C CA . ARG B 1 57 ? 9.398 -28.312 -13.453 1 96.12 57 ARG B CA 1
ATOM 3197 C C . ARG B 1 57 ? 8.094 -27.547 -13.633 1 96.12 57 ARG B C 1
ATOM 3199 O O . ARG B 1 57 ? 7.129 -27.766 -12.898 1 96.12 57 ARG B O 1
ATOM 3206 N N . VAL B 1 58 ? 8.102 -26.609 -14.539 1 93.19 58 VAL B N 1
ATOM 3207 C CA . VAL B 1 58 ? 6.859 -25.906 -14.82 1 93.19 58 VAL B CA 1
ATOM 3208 C C . VAL B 1 58 ? 5.77 -26.891 -15.211 1 93.19 58 VAL B C 1
ATOM 3210 O O . VAL B 1 58 ? 4.688 -26.906 -14.617 1 93.19 58 VAL B O 1
ATOM 3213 N N . LEU B 1 59 ? 6.078 -27.734 -16.156 1 94.06 59 LEU B N 1
ATOM 3214 C CA . LEU B 1 59 ? 5.094 -28.672 -16.656 1 94.06 59 LEU B CA 1
ATOM 3215 C C . LEU B 1 59 ? 4.77 -29.734 -15.617 1 94.06 59 LEU B C 1
ATOM 3217 O O . LEU B 1 59 ? 3.602 -30.078 -15.406 1 94.06 59 LEU B O 1
ATOM 3221 N N . GLY B 1 60 ? 5.785 -30.25 -14.953 1 97.06 60 GLY B N 1
ATOM 3222 C CA . GLY B 1 60 ? 5.57 -31.266 -13.938 1 97.06 60 GLY B CA 1
ATOM 3223 C C . GLY B 1 60 ? 4.727 -30.781 -12.773 1 97.06 60 GLY B C 1
ATOM 3224 O O . GLY B 1 60 ? 3.773 -31.453 -12.375 1 97.06 60 GLY B O 1
ATOM 3225 N N . HIS B 1 61 ? 5.094 -29.656 -12.258 1 96.19 61 HIS B N 1
ATOM 3226 C CA . HIS B 1 61 ? 4.312 -29.094 -11.156 1 96.19 61 HIS B CA 1
ATOM 3227 C C . HIS B 1 61 ? 2.916 -28.688 -11.625 1 96.19 61 HIS B C 1
ATOM 3229 O O . HIS B 1 61 ? 1.954 -28.766 -10.852 1 96.19 61 HIS B O 1
ATOM 3235 N N . ALA B 1 62 ? 2.793 -28.234 -12.875 1 93.31 62 ALA B N 1
ATOM 3236 C CA . ALA B 1 62 ? 1.471 -27.906 -13.398 1 93.31 62 ALA B CA 1
ATOM 3237 C C . ALA B 1 62 ? 0.569 -29.141 -13.43 1 93.31 62 ALA B C 1
ATOM 3239 O O . ALA B 1 62 ? -0.644 -29.031 -13.234 1 93.31 62 ALA B O 1
ATOM 3240 N N . LEU B 1 63 ? 1.141 -30.25 -13.648 1 94.75 63 LEU B N 1
ATOM 3241 C CA . LEU B 1 63 ? 0.373 -31.5 -13.594 1 94.75 63 LEU B CA 1
ATOM 3242 C C . LEU B 1 63 ? -0.038 -31.812 -12.164 1 94.75 63 LEU B C 1
ATOM 3244 O O . LEU B 1 63 ? -1.187 -32.188 -11.914 1 94.75 63 LEU B O 1
ATOM 3248 N N . ILE B 1 64 ? 0.851 -31.656 -11.258 1 95.38 64 ILE B N 1
ATOM 3249 C CA . ILE B 1 64 ? 0.621 -32.031 -9.859 1 95.38 64 ILE B CA 1
ATOM 3250 C C . ILE B 1 64 ? -0.415 -31.078 -9.25 1 95.38 64 ILE B C 1
ATOM 3252 O O . ILE B 1 64 ? -1.314 -31.516 -8.531 1 95.38 64 ILE B O 1
ATOM 3256 N N . TYR B 1 65 ? -0.281 -29.828 -9.57 1 92.44 65 TYR B N 1
ATOM 3257 C CA . TYR B 1 65 ? -1.085 -28.828 -8.875 1 92.44 65 TYR B CA 1
ATOM 3258 C C . TYR B 1 65 ? -2.174 -28.266 -9.789 1 92.44 65 TYR B C 1
ATOM 3260 O O . TYR B 1 65 ? -2.627 -27.141 -9.609 1 92.44 65 TYR B O 1
ATOM 3268 N N . SER B 1 66 ? -2.504 -28.984 -10.773 1 88.81 66 SER B N 1
ATOM 3269 C CA . SER B 1 66 ? -3.584 -28.562 -11.656 1 88.81 66 SER B CA 1
ATOM 3270 C C . SER B 1 66 ? -4.852 -28.25 -10.867 1 88.81 66 SER B C 1
ATOM 3272 O O . SER B 1 66 ? -5.234 -29.016 -9.977 1 88.81 66 SER B O 1
ATOM 3274 N N . PRO B 1 67 ? -5.488 -27.125 -11.203 1 81.06 67 PRO B N 1
ATOM 3275 C CA . PRO B 1 67 ? -6.68 -26.75 -10.445 1 81.06 67 PRO B CA 1
ATOM 3276 C C . PRO B 1 67 ? -7.895 -27.609 -10.773 1 81.06 67 PRO B C 1
ATOM 3278 O O . PRO B 1 67 ? -8.883 -27.609 -10.031 1 81.06 67 PRO B O 1
ATOM 3281 N N . SER B 1 68 ? -7.875 -28.344 -11.898 1 81.25 68 SER B N 1
ATOM 3282 C CA . SER B 1 68 ? -9 -29.188 -12.281 1 81.25 68 SER B CA 1
ATOM 3283 C C . SER B 1 68 ? -8.531 -30.469 -12.938 1 81.25 68 SER B C 1
ATOM 3285 O O . SER B 1 68 ? -7.426 -30.531 -13.492 1 81.25 68 SER B O 1
ATOM 3287 N N . THR B 1 69 ? -9.438 -31.422 -12.867 1 85.19 69 THR B N 1
ATOM 3288 C CA . THR B 1 69 ? -9.133 -32.688 -13.5 1 85.19 69 THR B CA 1
ATOM 3289 C C . THR B 1 69 ? -9.07 -32.531 -15.016 1 85.19 69 THR B C 1
ATOM 3291 O O . THR B 1 69 ? -8.227 -33.156 -15.672 1 85.19 69 THR B O 1
ATOM 3294 N N . LYS B 1 70 ? -9.938 -31.781 -15.5 1 81.94 70 LYS B N 1
ATOM 3295 C CA . LYS B 1 70 ? -9.961 -31.547 -16.938 1 81.94 70 LYS B CA 1
ATOM 3296 C C . LYS B 1 70 ? -8.695 -30.844 -17.406 1 81.94 70 LYS B C 1
ATOM 3298 O O . LYS B 1 70 ? -8.117 -31.219 -18.438 1 81.94 70 LYS B O 1
ATOM 3303 N N . GLY B 1 71 ? -8.305 -29.891 -16.688 1 82.38 71 GLY B N 1
ATOM 3304 C CA . GLY B 1 71 ? -7.074 -29.188 -17.031 1 82.38 71 GLY B CA 1
ATOM 3305 C C . GLY B 1 71 ? -5.848 -30.062 -16.984 1 82.38 71 GLY B C 1
ATOM 3306 O O . GLY B 1 71 ? -4.965 -29.969 -17.844 1 82.38 71 GLY B O 1
ATOM 3307 N N . LYS B 1 72 ? -5.871 -30.938 -16.094 1 90.25 72 LYS B N 1
ATOM 3308 C CA . LYS B 1 72 ? -4.77 -31.875 -15.945 1 90.25 72 LYS B CA 1
ATOM 3309 C C . LYS B 1 72 ? -4.688 -32.812 -17.156 1 90.25 72 LYS B C 1
ATOM 3311 O O . LYS B 1 72 ? -3.605 -33.031 -17.703 1 90.25 72 LYS B O 1
ATOM 3316 N N . ALA B 1 73 ? -5.809 -33.312 -17.5 1 88.81 73 ALA B N 1
ATOM 3317 C CA . ALA B 1 73 ? -5.875 -34.219 -18.641 1 88.81 73 ALA B CA 1
ATOM 3318 C C . ALA B 1 73 ? -5.434 -33.531 -19.922 1 88.81 73 ALA B C 1
ATOM 3320 O O . ALA B 1 73 ? -4.699 -34.094 -20.719 1 88.81 73 ALA B O 1
ATOM 3321 N N . CYS B 1 74 ? -5.855 -32.312 -20.031 1 83.5 74 CYS B N 1
ATOM 3322 C CA . CYS B 1 74 ? -5.496 -31.547 -21.219 1 83.5 74 CYS B CA 1
ATOM 3323 C C . CYS B 1 74 ? -3.992 -31.312 -21.281 1 83.5 74 CYS B C 1
ATOM 3325 O O . CYS B 1 74 ? -3.377 -31.5 -22.344 1 83.5 74 CYS B O 1
ATOM 3327 N N . LEU B 1 75 ? -3.42 -30.969 -20.188 1 88.69 75 LEU B N 1
ATOM 3328 C CA . LEU B 1 75 ? -1.98 -30.734 -20.141 1 88.69 75 LEU B CA 1
ATOM 3329 C C . LEU B 1 75 ? -1.21 -32.031 -20.422 1 88.69 75 LEU B C 1
ATOM 3331 O O . LEU B 1 75 ? -0.217 -32 -21.156 1 88.69 75 LEU B O 1
ATOM 3335 N N . ALA B 1 76 ? -1.678 -33.062 -19.859 1 93.62 76 ALA B N 1
ATOM 3336 C CA . ALA B 1 76 ? -1.031 -34.375 -20.094 1 93.62 76 ALA B CA 1
ATOM 3337 C C . ALA B 1 76 ? -1.03 -34.719 -21.578 1 93.62 76 ALA B C 1
ATOM 3339 O O . ALA B 1 76 ? -0.025 -35.188 -22.109 1 93.62 76 ALA B O 1
ATOM 3340 N N . GLU B 1 77 ? -2.111 -34.438 -22.156 1 88.81 77 GLU B N 1
ATOM 3341 C CA . GLU B 1 77 ? -2.227 -34.719 -23.594 1 88.81 77 GLU B CA 1
ATOM 3342 C C . GLU B 1 77 ? -1.263 -33.844 -24.391 1 88.81 77 GLU B C 1
ATOM 3344 O O . GLU B 1 77 ? -0.625 -34.344 -25.328 1 88.81 77 GLU B O 1
ATOM 3349 N N . GLU B 1 78 ? -1.168 -32.625 -24.062 1 86.25 78 GLU B N 1
ATOM 3350 C CA . GLU B 1 78 ? -0.279 -31.703 -24.766 1 86.25 78 GLU B CA 1
ATOM 3351 C C . GLU B 1 78 ? 1.184 -32.094 -24.578 1 86.25 78 GLU B C 1
ATOM 3353 O O . GLU B 1 78 ? 1.975 -32.031 -25.516 1 86.25 78 GLU B O 1
ATOM 3358 N N . ILE B 1 79 ? 1.538 -32.469 -23.422 1 91.25 79 ILE B N 1
ATOM 3359 C CA . ILE B 1 79 ? 2.904 -32.906 -23.141 1 91.25 79 ILE B CA 1
ATOM 3360 C C . ILE B 1 79 ? 3.217 -34.156 -23.953 1 91.25 79 ILE B C 1
ATOM 3362 O O . ILE B 1 79 ? 4.277 -34.25 -24.578 1 91.25 79 ILE B O 1
ATOM 3366 N N . SER B 1 80 ? 2.303 -35.062 -23.969 1 92.19 80 SER B N 1
ATOM 3367 C CA . SER B 1 80 ? 2.492 -36.312 -24.703 1 92.19 80 SER B CA 1
ATOM 3368 C C . SER B 1 80 ? 2.602 -36.062 -26.203 1 92.19 80 SER B C 1
ATOM 3370 O O . SER B 1 80 ? 3.334 -36.75 -26.906 1 92.19 80 SER B O 1
ATOM 3372 N N . SER B 1 81 ? 1.866 -35.094 -26.609 1 87.06 81 SER B N 1
ATOM 3373 C CA . SER B 1 81 ? 1.868 -34.781 -28.031 1 87.06 81 SER B CA 1
ATOM 3374 C C . SER B 1 81 ? 3.223 -34.219 -28.484 1 87.06 81 SER B C 1
ATOM 3376 O O . SER B 1 81 ? 3.531 -34.188 -29.672 1 87.06 81 SER B O 1
ATOM 3378 N N . CYS B 1 82 ? 3.994 -33.75 -27.5 1 87.44 82 CYS B N 1
ATOM 3379 C CA . CYS B 1 82 ? 5.34 -33.281 -27.828 1 87.44 82 CYS B CA 1
ATOM 3380 C C . CYS B 1 82 ? 6.262 -34.438 -28.141 1 87.44 82 CYS B C 1
ATOM 3382 O O . CYS B 1 82 ? 7.359 -34.25 -28.672 1 87.44 82 CYS B O 1
ATOM 3384 N N . ASN B 1 83 ? 5.902 -35.656 -27.906 1 88.88 83 ASN B N 1
ATOM 3385 C CA . ASN B 1 83 ? 6.602 -36.906 -28.234 1 88.88 83 ASN B CA 1
ATOM 3386 C C . ASN B 1 83 ? 8.055 -36.844 -27.766 1 88.88 83 ASN B C 1
ATOM 3388 O O . ASN B 1 83 ? 8.961 -37.219 -28.531 1 88.88 83 ASN B O 1
ATOM 3392 N N . GLY B 1 84 ? 8.258 -36.281 -26.656 1 87.06 84 GLY B N 1
ATOM 3393 C CA . GLY B 1 84 ? 9.586 -36.281 -26.047 1 87.06 84 GLY B CA 1
ATOM 3394 C C . GLY B 1 84 ? 10.516 -35.25 -26.656 1 87.06 84 GLY B C 1
ATOM 3395 O O . GLY B 1 84 ? 11.711 -35.219 -26.344 1 87.06 84 GLY B O 1
ATOM 3396 N N . ASP B 1 85 ? 10 -34.375 -27.5 1 86.44 85 ASP B N 1
ATOM 3397 C CA . ASP B 1 85 ? 10.812 -33.312 -28.062 1 86.44 85 ASP B CA 1
ATOM 3398 C C . ASP B 1 85 ? 11.07 -32.188 -27.047 1 86.44 85 ASP B C 1
ATOM 3400 O O . ASP B 1 85 ? 10.148 -31.484 -26.641 1 86.44 85 ASP B O 1
ATOM 3404 N N . ASN B 1 86 ? 12.336 -32 -26.781 1 86.25 86 ASN B N 1
ATOM 3405 C CA . ASN B 1 86 ? 12.719 -31.078 -25.719 1 86.25 86 ASN B CA 1
ATOM 3406 C C . ASN B 1 86 ? 12.383 -29.641 -26.078 1 86.25 86 ASN B C 1
ATOM 3408 O O . ASN B 1 86 ? 12.023 -28.844 -25.219 1 86.25 86 ASN B O 1
ATOM 3412 N N . GLU B 1 87 ? 12.539 -29.266 -27.266 1 79.12 87 GLU B N 1
ATOM 3413 C CA . GLU B 1 87 ? 12.242 -27.891 -27.688 1 79.12 87 GLU B CA 1
ATOM 3414 C C . GLU B 1 87 ? 10.75 -27.594 -27.594 1 79.12 87 GLU B C 1
ATOM 3416 O O . GLU B 1 87 ? 10.359 -26.5 -27.188 1 79.12 87 GLU B O 1
ATOM 3421 N N . LEU B 1 88 ? 9.984 -28.578 -28 1 81.31 88 LEU B N 1
ATOM 3422 C CA . LEU B 1 88 ? 8.539 -28.406 -27.938 1 81.31 88 LEU B CA 1
ATOM 3423 C C . LEU B 1 88 ? 8.078 -28.328 -26.484 1 81.31 88 LEU B C 1
ATOM 3425 O O . LEU B 1 88 ? 7.199 -27.531 -26.141 1 81.31 88 LEU B O 1
ATOM 3429 N N . LEU B 1 89 ? 8.719 -29.156 -25.656 1 86.88 89 LEU B N 1
ATOM 3430 C CA . LEU B 1 89 ? 8.391 -29.109 -24.234 1 86.88 89 LEU B CA 1
ATOM 3431 C C . LEU B 1 89 ? 8.766 -27.766 -23.625 1 86.88 89 LEU B C 1
ATOM 3433 O O . LEU B 1 89 ? 8.023 -27.219 -22.812 1 86.88 89 LEU B O 1
ATOM 3437 N N . ALA B 1 90 ? 9.883 -27.266 -24.031 1 82.94 90 ALA B N 1
ATOM 3438 C CA . ALA B 1 90 ? 10.32 -25.953 -23.578 1 82.94 90 ALA B CA 1
ATOM 3439 C C . ALA B 1 90 ? 9.328 -24.875 -24 1 82.94 90 ALA B C 1
ATOM 3441 O O . ALA B 1 90 ? 8.984 -23.984 -23.219 1 82.94 90 ALA B O 1
ATOM 3442 N N . GLY B 1 91 ? 8.945 -24.953 -25.203 1 76.38 91 GLY B N 1
ATOM 3443 C CA . GLY B 1 91 ? 7.957 -24.016 -25.703 1 76.38 91 GLY B CA 1
ATOM 3444 C C . GLY B 1 91 ? 6.637 -24.094 -24.969 1 76.38 91 GLY B C 1
ATOM 3445 O O . GLY B 1 91 ? 6.043 -23.062 -24.641 1 76.38 91 GLY B O 1
ATOM 3446 N N . LEU B 1 92 ? 6.199 -25.281 -24.734 1 79.94 92 LEU B N 1
ATOM 3447 C CA . LEU B 1 92 ? 4.961 -25.484 -23.984 1 79.94 92 LEU B CA 1
ATOM 3448 C C . LEU B 1 92 ? 5.066 -24.906 -22.578 1 79.94 92 LEU B C 1
ATOM 3450 O O . LEU B 1 92 ? 4.156 -24.203 -22.125 1 79.94 92 LEU B O 1
ATOM 3454 N N . SER B 1 93 ? 6.164 -25.203 -21.969 1 85.5 93 SER B N 1
ATOM 3455 C CA . SER B 1 93 ? 6.41 -24.672 -20.625 1 85.5 93 SER B CA 1
ATOM 3456 C C . SER B 1 93 ? 6.348 -23.141 -20.625 1 85.5 93 SER B C 1
ATOM 3458 O O . SER B 1 93 ? 5.762 -22.547 -19.719 1 85.5 93 SER B O 1
ATOM 3460 N N . TYR B 1 94 ? 6.949 -22.578 -21.531 1 76.06 94 TYR B N 1
ATOM 3461 C CA . TYR B 1 94 ? 6.965 -21.125 -21.656 1 76.06 94 TYR B CA 1
ATOM 3462 C C . TYR B 1 94 ? 5.551 -20.578 -21.812 1 76.06 94 TYR B C 1
ATOM 3464 O O . TYR B 1 94 ? 5.184 -19.594 -21.156 1 76.06 94 TYR B O 1
ATOM 3472 N N . LEU B 1 95 ? 4.82 -21.188 -22.594 1 72.19 95 LEU B N 1
ATOM 3473 C CA . LEU B 1 95 ? 3.453 -20.734 -22.828 1 72.19 95 LEU B CA 1
ATOM 3474 C C . LEU B 1 95 ? 2.623 -20.828 -21.547 1 72.19 95 LEU B C 1
ATOM 3476 O O . LEU B 1 95 ? 1.877 -19.891 -21.234 1 72.19 95 LEU B O 1
ATOM 3480 N N . TYR B 1 96 ? 2.801 -21.859 -20.891 1 77 96 TYR B N 1
ATOM 3481 C CA . TYR B 1 96 ? 1.999 -22.078 -19.703 1 77 96 TYR B CA 1
ATOM 3482 C C . TYR B 1 96 ? 2.387 -21.094 -18.594 1 77 96 TYR B C 1
ATOM 3484 O O . TYR B 1 96 ? 1.52 -20.469 -17.984 1 77 96 TYR B O 1
ATOM 3492 N N . ILE B 1 97 ? 3.633 -20.906 -18.391 1 77.81 97 ILE B N 1
ATOM 3493 C CA . ILE B 1 97 ? 4.059 -20.047 -17.297 1 77.81 97 ILE B CA 1
ATOM 3494 C C . ILE B 1 97 ? 3.73 -18.594 -17.625 1 77.81 97 ILE B C 1
ATOM 3496 O O . ILE B 1 97 ? 3.312 -17.828 -16.75 1 77.81 97 ILE B O 1
ATOM 3500 N N . MET B 1 98 ? 3.855 -18.234 -18.766 1 69.44 98 MET B N 1
ATOM 3501 C CA . MET B 1 98 ? 3.555 -16.859 -19.172 1 69.44 98 MET B CA 1
ATOM 3502 C C . MET B 1 98 ? 2.061 -16.578 -19.047 1 69.44 98 MET B C 1
ATOM 3504 O O . MET B 1 98 ? 1.663 -15.5 -18.594 1 69.44 98 MET B O 1
ATOM 3508 N N . ALA B 1 99 ? 1.318 -17.516 -19.406 1 68.19 99 ALA B N 1
ATOM 3509 C CA . ALA B 1 99 ? -0.128 -17.359 -19.281 1 68.19 99 ALA B CA 1
ATOM 3510 C C . ALA B 1 99 ? -0.537 -17.234 -17.812 1 68.19 99 ALA B C 1
ATOM 3512 O O . ALA B 1 99 ? -1.358 -16.375 -17.469 1 68.19 99 ALA B O 1
ATOM 3513 N N . MET B 1 100 ? 0.041 -18.016 -17.047 1 71.44 100 MET B N 1
ATOM 3514 C CA . MET B 1 100 ? -0.286 -18.016 -15.633 1 71.44 100 MET B CA 1
ATOM 3515 C C . MET B 1 100 ? 0.148 -16.703 -14.977 1 71.44 100 MET B C 1
ATOM 3517 O O . MET B 1 100 ? -0.586 -16.141 -14.164 1 71.44 100 MET B O 1
ATOM 3521 N N . MET B 1 101 ? 1.232 -16.234 -15.297 1 69.06 101 MET B N 1
ATOM 3522 C CA . MET B 1 101 ? 1.779 -15.039 -14.664 1 69.06 101 MET B CA 1
ATOM 3523 C C . MET B 1 101 ? 1.06 -13.789 -15.164 1 69.06 101 MET B C 1
ATOM 3525 O O . MET B 1 101 ? 0.88 -12.828 -14.406 1 69.06 101 MET B O 1
ATOM 3529 N N . ARG B 1 102 ? 0.637 -13.812 -16.266 1 63.38 102 ARG B N 1
ATOM 3530 C CA . ARG B 1 102 ? -0.046 -12.664 -16.844 1 63.38 102 ARG B CA 1
ATOM 3531 C C . ARG B 1 102 ? -1.41 -12.453 -16.203 1 63.38 102 ARG B C 1
ATOM 3533 O O . ARG B 1 102 ? -1.893 -11.32 -16.109 1 63.38 102 ARG B O 1
ATOM 3540 N N . ILE B 1 103 ? -1.918 -13.5 -15.82 1 65.81 103 ILE B N 1
ATOM 3541 C CA . ILE B 1 103 ? -3.252 -13.406 -15.234 1 65.81 103 ILE B CA 1
ATOM 3542 C C . ILE B 1 103 ? -3.174 -12.711 -13.875 1 65.81 103 ILE B C 1
ATOM 3544 O O . ILE B 1 103 ? -4.074 -11.961 -13.508 1 65.81 103 ILE B O 1
ATOM 3548 N N . PHE B 1 104 ? -2.102 -12.883 -13.242 1 67.06 104 PHE B N 1
ATOM 3549 C CA . PHE B 1 104 ? -2.078 -12.367 -11.875 1 67.06 104 PHE B CA 1
ATOM 3550 C C . PHE B 1 104 ? -1.045 -11.258 -11.727 1 67.06 104 PHE B C 1
ATOM 3552 O O . PHE B 1 104 ? -1.173 -10.391 -10.859 1 67.06 104 PHE B O 1
ATOM 3559 N N . LYS B 1 105 ? 0.102 -11.414 -12.352 1 55.88 105 LYS B N 1
ATOM 3560 C CA . LYS B 1 105 ? 1.184 -10.461 -12.125 1 55.88 105 LYS B CA 1
ATOM 3561 C C . LYS B 1 105 ? 1.027 -9.234 -13.023 1 55.88 105 LYS B C 1
ATOM 3563 O O . LYS B 1 105 ? 0.9 -9.367 -14.242 1 55.88 105 LYS B O 1
ATOM 3568 N N . ASN B 1 106 ? 0.442 -8.219 -12.484 1 46.56 106 ASN B N 1
ATOM 3569 C CA . ASN B 1 106 ? 0.487 -6.965 -13.234 1 46.56 106 ASN B CA 1
ATOM 3570 C C . ASN B 1 106 ? 1.919 -6.566 -13.57 1 46.56 106 ASN B C 1
ATOM 3572 O O . ASN B 1 106 ? 2.746 -6.383 -12.68 1 46.56 106 ASN B O 1
ATOM 3576 N N . PRO B 1 107 ? 2.248 -6.969 -14.844 1 40.62 107 PRO B N 1
ATOM 3577 C CA . PRO B 1 107 ? 3.621 -6.57 -15.164 1 40.62 107 PRO B CA 1
ATOM 3578 C C . PRO B 1 107 ? 3.928 -5.133 -14.742 1 40.62 107 PRO B C 1
ATOM 3580 O O . PRO B 1 107 ? 5.094 -4.734 -14.711 1 40.62 107 PRO B O 1
ATOM 3583 N N . LYS B 1 108 ? 2.826 -4.367 -14.977 1 37.97 108 LYS B N 1
ATOM 3584 C CA . LYS B 1 108 ? 3.139 -2.967 -14.703 1 37.97 108 LYS B CA 1
ATOM 3585 C C . LYS B 1 108 ? 3.473 -2.752 -13.234 1 37.97 108 LYS B C 1
ATOM 3587 O O . LYS B 1 108 ? 2.688 -3.115 -12.352 1 37.97 108 LYS B O 1
ATOM 3592 N N . GLY B 1 109 ? 4.406 -3.535 -12.781 1 35.5 109 GLY B N 1
ATOM 3593 C CA . GLY B 1 109 ? 4.902 -3.23 -11.453 1 35.5 109 GLY B CA 1
ATOM 3594 C C . GLY B 1 109 ? 4.184 -2.064 -10.797 1 35.5 109 GLY B C 1
ATOM 3595 O O . GLY B 1 109 ? 4.699 -1.466 -9.852 1 35.5 109 GLY B O 1
ATOM 3596 N N . GLU B 1 110 ? 3.297 -1.495 -11.531 1 33.56 110 GLU B N 1
ATOM 3597 C CA . GLU B 1 110 ? 2.656 -0.29 -11.016 1 33.56 110 GLU B CA 1
ATOM 3598 C C . GLU B 1 110 ? 1.652 -0.628 -9.914 1 33.56 110 GLU B C 1
ATOM 3600 O O . GLU B 1 110 ? 0.817 -1.52 -10.078 1 33.56 110 GLU B O 1
ATOM 3605 N N . ILE B 1 111 ? 2.012 -0.789 -8.742 1 31.34 111 ILE B N 1
ATOM 3606 C CA . ILE B 1 111 ? 1.033 -0.882 -7.664 1 31.34 111 ILE B CA 1
ATOM 3607 C C . ILE B 1 111 ? -0.211 -0.074 -8.023 1 31.34 111 ILE B C 1
ATOM 3609 O O . ILE B 1 111 ? -0.119 1.119 -8.32 1 31.34 111 ILE B O 1
ATOM 3613 N N . PRO B 1 112 ? -1.219 -0.697 -8.391 1 30.31 112 PRO B N 1
ATOM 3614 C CA . PRO B 1 112 ? -2.42 0.11 -8.609 1 30.31 112 PRO B CA 1
ATOM 3615 C C . PRO B 1 112 ? -2.566 1.243 -7.598 1 30.31 112 PRO B C 1
ATOM 3617 O O . PRO B 1 112 ? -2.088 1.129 -6.465 1 30.31 112 PRO B O 1
ATOM 3620 N N . THR B 1 113 ? -2.658 2.422 -7.988 1 28.3 113 THR B N 1
ATOM 3621 C CA . THR B 1 113 ? -3.1 3.52 -7.133 1 28.3 113 THR B CA 1
ATOM 3622 C C . THR B 1 113 ? -4.223 3.064 -6.207 1 28.3 113 THR B C 1
ATOM 3624 O O . THR B 1 113 ? -5.207 2.475 -6.66 1 28.3 113 THR B O 1
ATOM 3627 N N . PRO B 1 114 ? -3.969 2.781 -4.969 1 27.91 114 PRO B N 1
ATOM 3628 C CA . PRO B 1 114 ? -5.117 2.393 -4.145 1 27.91 114 PRO B CA 1
ATOM 3629 C C . PRO B 1 114 ? -6.402 3.107 -4.551 1 27.91 114 PRO B C 1
ATOM 3631 O O . PRO B 1 114 ? -6.387 4.312 -4.809 1 27.91 114 PRO B O 1
ATOM 3634 N N . THR B 1 115 ? -7.262 2.502 -5.16 1 28.12 115 THR B N 1
ATOM 3635 C CA . THR B 1 115 ? -8.617 3.029 -5.273 1 28.12 115 THR B CA 1
ATOM 3636 C C . THR B 1 115 ? -9.07 3.637 -3.949 1 28.12 115 THR B C 1
ATOM 3638 O O . THR B 1 115 ? -8.547 3.293 -2.889 1 28.12 115 THR B O 1
ATOM 3641 N N . SER B 1 116 ? -10.109 4.488 -3.979 1 28.22 116 SER B N 1
ATOM 3642 C CA . SER B 1 116 ? -10.859 5.316 -3.039 1 28.22 116 SER B CA 1
ATOM 3643 C C . SER B 1 116 ? -11.18 4.551 -1.76 1 28.22 116 SER B C 1
ATOM 3645 O O . SER B 1 116 ? -11.555 3.379 -1.809 1 28.22 116 SER B O 1
ATOM 3647 N N . VAL B 1 117 ? -10.438 4.863 -0.818 1 28.44 117 VAL B N 1
ATOM 3648 C CA . VAL B 1 117 ? -10.93 4.547 0.517 1 28.44 117 VAL B CA 1
ATOM 3649 C C . VAL B 1 117 ? -12.453 4.695 0.557 1 28.44 117 VAL B C 1
ATOM 3651 O O . VAL B 1 117 ? -12.992 5.68 0.052 1 28.44 117 VAL B O 1
ATOM 3654 N N . HIS B 1 118 ? -13.109 3.574 0.713 1 28.75 118 HIS B N 1
ATOM 3655 C CA . HIS B 1 118 ? -14.555 3.488 0.844 1 28.75 118 HIS B CA 1
ATOM 3656 C C . HIS B 1 118 ? -15.062 4.375 1.977 1 28.75 118 HIS B C 1
ATOM 3658 O O . HIS B 1 118 ? -14.68 4.188 3.135 1 28.75 118 HIS B O 1
ATOM 3664 N N . SER B 1 119 ? -15.25 5.66 1.744 1 26.44 119 SER B N 1
ATOM 3665 C CA . SER B 1 119 ? -16.047 6.324 2.771 1 26.44 119 SER B CA 1
ATOM 3666 C C . SER B 1 119 ? -17.422 5.707 2.885 1 26.44 119 SER B C 1
ATOM 3668 O O . SER B 1 119 ? -18.141 5.594 1.891 1 26.44 119 SER B O 1
ATOM 3670 N N . PRO B 1 120 ? -17.781 4.938 3.904 1 27.27 120 PRO B N 1
ATOM 3671 C CA . PRO B 1 120 ? -19.109 4.359 4.16 1 27.27 120 PRO B CA 1
ATOM 3672 C C . PRO B 1 120 ? -20.219 5.402 4.148 1 27.27 120 PRO B C 1
ATOM 3674 O O . PRO B 1 120 ? -21.359 5.102 4.527 1 27.27 120 PRO B O 1
ATOM 3677 N N . GLN B 1 121 ? -20.078 6.609 4.293 1 26.44 121 GLN B N 1
ATOM 3678 C CA . GLN B 1 121 ? -21.281 7.207 4.871 1 26.44 121 GLN B CA 1
ATOM 3679 C C . GLN B 1 121 ? -22.484 6.965 3.979 1 26.44 121 GLN B C 1
ATOM 3681 O O . GLN B 1 121 ? -23.625 7.035 4.441 1 26.44 121 GLN B O 1
ATOM 3686 N N . SER B 1 122 ? -22.703 7.555 2.738 1 28 122 SER B N 1
ATOM 3687 C CA . SER B 1 122 ? -24.094 7.773 2.352 1 28 122 SER B CA 1
ATOM 3688 C C . SER B 1 122 ? -24.844 6.453 2.205 1 28 122 SER B C 1
ATOM 3690 O O . SER B 1 122 ? -24.219 5.402 2.012 1 28 122 SER B O 1
ATOM 3692 N N . SER B 1 123 ? -26.172 6.371 2.562 1 27.09 123 SER B N 1
ATOM 3693 C CA . SER B 1 123 ? -27.172 5.355 2.238 1 27.09 123 SER B CA 1
ATOM 3694 C C . SER B 1 123 ? -26.922 4.754 0.86 1 27.09 123 SER B C 1
ATOM 3696 O O . SER B 1 123 ? -26.438 5.438 -0.042 1 27.09 123 SER B O 1
ATOM 3698 N N . LEU B 1 124 ? -26.906 3.406 0.7 1 28.41 124 LEU B N 1
ATOM 3699 C CA . LEU B 1 124 ? -26.859 2.562 -0.491 1 28.41 124 LEU B CA 1
ATOM 3700 C C . LEU B 1 124 ? -27.641 3.213 -1.638 1 28.41 124 LEU B C 1
ATOM 3702 O O . LEU B 1 124 ? -27.203 3.152 -2.791 1 28.41 124 LEU B O 1
ATOM 3706 N N . GLN B 1 125 ? -28.875 3.646 -1.374 1 27.41 125 GLN B N 1
ATOM 3707 C CA . GLN B 1 125 ? -29.844 4.066 -2.383 1 27.41 125 GLN B CA 1
ATOM 3708 C C . GLN B 1 125 ? -29.375 5.336 -3.094 1 27.41 125 GLN B C 1
ATOM 3710 O O . GLN B 1 125 ? -29.469 5.434 -4.32 1 27.41 125 GLN B O 1
ATOM 3715 N N . ALA B 1 126 ? -29.094 6.383 -2.342 1 29.2 126 ALA B N 1
ATOM 3716 C CA . ALA B 1 126 ? -28.797 7.66 -2.986 1 29.2 126 ALA B CA 1
ATOM 3717 C C . ALA B 1 126 ? -27.438 7.625 -3.676 1 29.2 126 ALA B C 1
ATOM 3719 O O . ALA B 1 126 ? -27.234 8.273 -4.707 1 29.2 126 ALA B O 1
ATOM 3720 N N . THR B 1 127 ? -26.516 6.828 -3.305 1 29.95 127 THR B N 1
ATOM 3721 C CA . THR B 1 127 ? -25.219 6.617 -3.959 1 29.95 127 THR B CA 1
ATOM 3722 C C . THR B 1 127 ? -25.391 5.785 -5.227 1 29.95 127 THR B C 1
ATOM 3724 O O . THR B 1 127 ? -24.656 5.965 -6.195 1 29.95 127 THR B O 1
ATOM 3727 N N . ALA B 1 128 ? -26.344 4.902 -5.285 1 29.14 128 ALA B N 1
ATOM 3728 C CA . ALA B 1 128 ? -26.688 4.156 -6.496 1 29.14 128 ALA B CA 1
ATOM 3729 C C . ALA B 1 128 ? -27.141 5.094 -7.613 1 29.14 128 ALA B C 1
ATOM 3731 O O . ALA B 1 128 ? -26.75 4.922 -8.773 1 29.14 128 ALA B O 1
ATOM 3732 N N . ASP B 1 129 ? -28.109 5.902 -7.285 1 30 129 ASP B N 1
ATOM 3733 C CA . ASP B 1 129 ? -28.641 6.812 -8.289 1 30 129 ASP B CA 1
ATOM 3734 C C . ASP B 1 129 ? -27.578 7.781 -8.789 1 30 129 ASP B C 1
ATOM 3736 O O . ASP B 1 129 ? -27.516 8.086 -9.977 1 30 129 ASP B O 1
ATOM 3740 N N . ASP B 1 130 ? -26.781 8.289 -7.902 1 29.78 130 ASP B N 1
ATOM 3741 C CA . ASP B 1 130 ? -25.734 9.227 -8.312 1 29.78 130 ASP B CA 1
ATOM 3742 C C . ASP B 1 130 ? -24.594 8.5 -9 1 29.78 130 ASP B C 1
ATOM 3744 O O . ASP B 1 130 ? -24 9.016 -9.953 1 29.78 130 ASP B O 1
ATOM 3748 N N . ILE B 1 131 ? -24.312 7.289 -8.648 1 31.47 131 ILE B N 1
ATOM 3749 C CA . ILE B 1 131 ? -23.453 6.414 -9.422 1 31.47 131 ILE B CA 1
ATOM 3750 C C . ILE B 1 131 ? -24.047 6.168 -10.797 1 31.47 131 ILE B C 1
ATOM 3752 O O . ILE B 1 131 ? -23.344 6.207 -11.812 1 31.47 131 ILE B O 1
ATOM 3756 N N . ALA B 1 132 ? -25.297 5.895 -10.898 1 30.7 132 ALA B N 1
ATOM 3757 C CA . ALA B 1 132 ? -25.953 5.762 -12.188 1 30.7 132 ALA B CA 1
ATOM 3758 C C . ALA B 1 132 ? -25.75 7.004 -13.047 1 30.7 132 ALA B C 1
ATOM 3760 O O . ALA B 1 132 ? -25.484 6.902 -14.25 1 30.7 132 ALA B O 1
ATOM 3761 N N . ALA B 1 133 ? -25.953 8.148 -12.461 1 31.36 133 ALA B N 1
ATOM 3762 C CA . ALA B 1 133 ? -25.734 9.391 -13.211 1 31.36 133 ALA B CA 1
ATOM 3763 C C . ALA B 1 133 ? -24.266 9.594 -13.523 1 31.36 133 ALA B C 1
ATOM 3765 O O . ALA B 1 133 ? -23.906 10.117 -14.578 1 31.36 133 ALA B O 1
ATOM 3766 N N . LEU B 1 134 ? -23.406 9.203 -12.57 1 31.27 134 LEU B N 1
ATOM 3767 C CA . LEU B 1 134 ? -21.969 9.258 -12.758 1 31.27 134 LEU B CA 1
ATOM 3768 C C . LEU B 1 134 ? -21.516 8.219 -13.773 1 31.27 134 LEU B C 1
ATOM 3770 O O . LEU B 1 134 ? -20.578 8.453 -14.531 1 31.27 134 LEU B O 1
ATOM 3774 N N . LEU B 1 135 ? -22.094 7.094 -13.781 1 31.3 135 LEU B N 1
ATOM 3775 C CA . LEU B 1 135 ? -21.906 6.059 -14.789 1 31.3 135 LEU B CA 1
ATOM 3776 C C . LEU B 1 135 ? -22.312 6.555 -16.172 1 31.3 135 LEU B C 1
ATOM 3778 O O . LEU B 1 135 ? -21.969 5.941 -17.188 1 31.3 135 LEU B O 1
ATOM 3782 N N . SER B 1 136 ? -23.172 7.484 -16.203 1 29.17 136 SER B N 1
ATOM 3783 C CA . SER B 1 136 ? -23.531 7.969 -17.531 1 29.17 136 SER B CA 1
ATOM 3784 C C . SER B 1 136 ? -22.422 8.828 -18.125 1 29.17 136 SER B C 1
ATOM 3786 O O . SER B 1 136 ? -22.531 9.266 -19.281 1 29.17 136 SER B O 1
ATOM 3788 N N . GLN B 1 137 ? -21.656 9.523 -17.203 1 31.19 137 GLN B N 1
ATOM 3789 C CA . GLN B 1 137 ? -20.703 10.359 -17.922 1 31.19 137 GLN B CA 1
ATOM 3790 C C . GLN B 1 137 ? -19.516 9.539 -18.406 1 31.19 137 GLN B C 1
ATOM 3792 O O . GLN B 1 137 ? -19.047 8.648 -17.719 1 31.19 137 GLN B O 1
ATOM 3797 N N . PRO B 1 138 ? -19.062 9.609 -19.656 1 31.53 138 PRO B N 1
ATOM 3798 C CA . PRO B 1 138 ? -18.203 8.766 -20.484 1 31.53 138 PRO B CA 1
ATOM 3799 C C . PRO B 1 138 ? -16.828 8.539 -19.875 1 31.53 138 PRO B C 1
ATOM 3801 O O . PRO B 1 138 ? -16.172 7.535 -20.172 1 31.53 138 PRO B O 1
ATOM 3804 N N . THR B 1 139 ? -16.109 9.539 -19.156 1 34.22 139 THR B N 1
ATOM 3805 C CA . THR B 1 139 ? -14.664 9.445 -19.062 1 34.22 139 THR B CA 1
ATOM 3806 C C . THR B 1 139 ? -14.258 8.703 -17.797 1 34.22 139 THR B C 1
ATOM 3808 O O . THR B 1 139 ? -13.07 8.461 -17.562 1 34.22 139 THR B O 1
ATOM 3811 N N . ALA B 1 140 ? -14.766 8.805 -16.609 1 37.72 140 ALA B N 1
ATOM 3812 C CA . ALA B 1 140 ? -14.469 7.844 -15.547 1 37.72 140 ALA B CA 1
ATOM 3813 C C . ALA B 1 140 ? -14.633 6.414 -16.047 1 37.72 140 ALA B C 1
ATOM 3815 O O . ALA B 1 140 ? -15.695 6.039 -16.547 1 37.72 140 ALA B O 1
ATOM 3816 N N . SER B 1 141 ? -13.5 5.734 -16.391 1 42.78 141 SER B N 1
ATOM 3817 C CA . SER B 1 141 ? -13.695 4.426 -17 1 42.78 141 SER B CA 1
ATOM 3818 C C . SER B 1 141 ? -14.734 3.609 -16.234 1 42.78 141 SER B C 1
ATOM 3820 O O . SER B 1 141 ? -14.969 3.846 -15.047 1 42.78 141 SER B O 1
ATOM 3822 N N . SER B 1 142 ? -15.773 3.174 -16.859 1 48.69 142 SER B N 1
ATOM 3823 C CA . SER B 1 142 ? -16.734 2.184 -16.375 1 48.69 142 SER B CA 1
ATOM 3824 C C . SER B 1 142 ? -16.141 1.335 -15.258 1 48.69 142 SER B C 1
ATOM 3826 O O . SER B 1 142 ? -16.844 0.987 -14.297 1 48.69 142 SER B O 1
ATOM 3828 N N . SER B 1 143 ? -14.859 1.432 -15.211 1 52.5 143 SER B N 1
ATOM 3829 C CA . SER B 1 143 ? -14.172 0.586 -14.234 1 52.5 143 SER B CA 1
ATOM 3830 C C . SER B 1 143 ? -14.07 1.274 -12.883 1 52.5 143 SER B C 1
ATOM 3832 O O . SER B 1 143 ? -14.297 0.647 -11.844 1 52.5 143 SER B O 1
ATOM 3834 N N . ASP B 1 144 ? -13.844 2.516 -12.867 1 55.47 144 ASP B N 1
ATOM 3835 C CA . ASP B 1 144 ? -13.711 3.246 -11.609 1 55.47 144 ASP B CA 1
ATOM 3836 C C . ASP B 1 144 ? -15.055 3.373 -10.898 1 55.47 144 ASP B C 1
ATOM 3838 O O . ASP B 1 144 ? -15.125 3.281 -9.672 1 55.47 144 ASP B O 1
ATOM 3842 N N . ALA B 1 145 ? -16.031 3.539 -11.633 1 54.53 145 ALA B N 1
ATOM 3843 C CA . ALA B 1 145 ? -17.359 3.639 -11.062 1 54.53 145 ALA B CA 1
ATOM 3844 C C . ALA B 1 145 ? -17.766 2.332 -10.391 1 54.53 145 ALA B C 1
ATOM 3846 O O . ALA B 1 145 ? -18.359 2.342 -9.305 1 54.53 145 ALA B O 1
ATOM 3847 N N . LYS B 1 146 ? -17.453 1.367 -11.078 1 57.28 146 LYS B N 1
ATOM 3848 C CA . LYS B 1 146 ? -17.797 0.065 -10.516 1 57.28 146 LYS B CA 1
ATOM 3849 C C . LYS B 1 146 ? -17.016 -0.218 -9.25 1 57.28 146 LYS B C 1
ATOM 3851 O O . LYS B 1 146 ? -17.547 -0.759 -8.281 1 57.28 146 LYS B O 1
ATOM 3856 N N . LYS B 1 147 ? -15.898 0.247 -9.234 1 64.12 147 LYS B N 1
ATOM 3857 C CA . LYS B 1 147 ? -15.086 0.089 -8.031 1 64.12 147 LYS B CA 1
ATOM 3858 C C . LYS B 1 147 ? -15.703 0.832 -6.852 1 64.12 147 LYS B C 1
ATOM 3860 O O . LYS B 1 147 ? -15.68 0.339 -5.719 1 64.12 147 LYS B O 1
ATOM 3865 N N . LEU B 1 148 ? -16.312 1.844 -7.234 1 63.56 148 LEU B N 1
ATOM 3866 C CA . LEU B 1 148 ? -16.891 2.682 -6.191 1 63.56 148 LEU B CA 1
ATOM 3867 C C . LEU B 1 148 ? -18.109 2.006 -5.566 1 63.56 148 LEU B C 1
ATOM 3869 O O . LEU B 1 148 ? -18.391 2.205 -4.387 1 63.56 148 LEU B O 1
ATOM 3873 N N . VAL B 1 149 ? -18.656 1.172 -6.379 1 66.25 149 VAL B N 1
ATOM 3874 C CA . VAL B 1 149 ? -19.859 0.497 -5.887 1 66.25 149 VAL B CA 1
ATOM 3875 C C . VAL B 1 149 ? -19.469 -0.812 -5.203 1 66.25 149 VAL B C 1
ATOM 3877 O O . VAL B 1 149 ? -20.047 -1.186 -4.184 1 66.25 149 VAL B O 1
ATOM 3880 N N . GLU B 1 150 ? -18.5 -1.384 -5.648 1 76.88 150 GLU B N 1
ATOM 3881 C CA . GLU B 1 150 ? -18.141 -2.727 -5.195 1 76.88 150 GLU B CA 1
ATOM 3882 C C . GLU B 1 150 ? -17.297 -2.68 -3.922 1 76.88 150 GLU B C 1
ATOM 3884 O O . GLU B 1 150 ? -17.391 -3.58 -3.084 1 76.88 150 GLU B O 1
ATOM 3889 N N . ALA B 1 151 ? -16.641 -1.669 -3.727 1 84.56 151 ALA B N 1
ATOM 3890 C CA . ALA B 1 151 ? -15.719 -1.591 -2.588 1 84.56 151 ALA B CA 1
ATOM 3891 C C . ALA B 1 151 ? -16.484 -1.586 -1.27 1 84.56 151 ALA B C 1
ATOM 3893 O O . ALA B 1 151 ? -16.188 -2.375 -0.37 1 84.56 151 ALA B O 1
ATOM 3894 N N . PRO B 1 152 ? -17.547 -0.806 -1.196 1 85.38 152 PRO B N 1
ATOM 3895 C CA . PRO B 1 152 ? -18.297 -0.85 0.055 1 85.38 152 PRO B CA 1
ATOM 3896 C C . PRO B 1 152 ? -18.984 -2.199 0.288 1 85.38 152 PRO B C 1
ATOM 3898 O O . PRO B 1 152 ? -19.109 -2.637 1.433 1 85.38 152 PRO B O 1
ATOM 3901 N N . GLN B 1 153 ? -19.359 -2.82 -0.769 1 88.19 153 GLN B N 1
ATOM 3902 C CA . GLN B 1 153 ? -20 -4.129 -0.641 1 88.19 153 GLN B CA 1
ATOM 3903 C C . GLN B 1 153 ? -19 -5.176 -0.15 1 88.19 153 GLN B C 1
ATOM 3905 O O . GLN B 1 153 ? -19.328 -5.98 0.728 1 88.19 153 GLN B O 1
ATOM 3910 N N . ALA B 1 154 ? -17.875 -5.141 -0.727 1 93.75 154 ALA B N 1
ATOM 3911 C CA . ALA B 1 154 ? -16.828 -6.07 -0.293 1 93.75 154 ALA B CA 1
ATOM 3912 C C . ALA B 1 154 ? -16.453 -5.836 1.168 1 93.75 154 ALA B C 1
ATOM 3914 O O . ALA B 1 154 ? -16.25 -6.789 1.921 1 93.75 154 ALA B O 1
ATOM 3915 N N . LEU B 1 155 ? -16.406 -4.613 1.473 1 94.19 155 LEU B N 1
ATOM 3916 C CA . LEU B 1 155 ? -16.078 -4.254 2.848 1 94.19 155 LEU B CA 1
ATOM 3917 C C . LEU B 1 155 ? -17.109 -4.805 3.818 1 94.19 155 LEU B C 1
ATOM 3919 O O . LEU B 1 155 ? -16.75 -5.406 4.836 1 94.19 155 LEU B O 1
ATOM 3923 N N . ALA B 1 156 ? -18.312 -4.621 3.51 1 94.5 156 ALA B N 1
ATOM 3924 C CA . ALA B 1 156 ? -19.391 -5.129 4.363 1 94.5 156 ALA B CA 1
ATOM 3925 C C . ALA B 1 156 ? -19.375 -6.652 4.402 1 94.5 156 ALA B C 1
ATOM 3927 O O . ALA B 1 156 ? -19.516 -7.254 5.473 1 94.5 156 ALA B O 1
ATOM 3928 N N . ARG B 1 157 ? -19.219 -7.227 3.295 1 96.12 157 ARG B N 1
ATOM 3929 C CA . ARG B 1 157 ? -19.156 -8.68 3.191 1 96.12 157 ARG B CA 1
ATOM 3930 C C . ARG B 1 157 ? -18.031 -9.242 4.059 1 96.12 157 ARG B C 1
ATOM 3932 O O . ARG B 1 157 ? -18.219 -10.25 4.742 1 96.12 157 ARG B O 1
ATOM 3939 N N . ASP B 1 158 ? -16.922 -8.547 4.043 1 97.31 158 ASP B N 1
ATOM 3940 C CA . ASP B 1 158 ? -15.719 -9.031 4.699 1 97.31 158 ASP B CA 1
ATOM 3941 C C . ASP B 1 158 ? -15.625 -8.516 6.133 1 97.31 158 ASP B C 1
ATOM 3943 O O . ASP B 1 158 ? -14.539 -8.453 6.711 1 97.31 158 ASP B O 1
ATOM 3947 N N . ASN B 1 159 ? -16.672 -8.039 6.668 1 97 159 ASN B N 1
ATOM 3948 C CA . ASN B 1 159 ? -16.797 -7.578 8.047 1 97 159 ASN B CA 1
ATOM 3949 C C . ASN B 1 159 ? -15.875 -6.395 8.336 1 97 159 ASN B C 1
ATOM 3951 O O . ASN B 1 159 ? -15.312 -6.289 9.422 1 97 159 ASN B O 1
ATOM 3955 N N . TYR B 1 160 ? -15.578 -5.633 7.301 1 96.31 160 TYR B N 1
ATOM 3956 C CA . TYR B 1 160 ? -14.781 -4.41 7.383 1 96.31 160 TYR B CA 1
ATOM 3957 C C . TYR B 1 160 ? -13.352 -4.723 7.805 1 96.31 160 TYR B C 1
ATOM 3959 O O . TYR B 1 160 ? -12.75 -3.979 8.586 1 96.31 160 TYR B O 1
ATOM 3967 N N . ARG B 1 161 ? -12.906 -5.867 7.344 1 97.5 161 ARG B N 1
ATOM 3968 C CA . ARG B 1 161 ? -11.57 -6.332 7.711 1 97.5 161 ARG B CA 1
ATOM 3969 C C . ARG B 1 161 ? -10.812 -6.848 6.492 1 97.5 161 ARG B C 1
ATOM 3971 O O . ARG B 1 161 ? -11.43 -7.32 5.531 1 97.5 161 ARG B O 1
ATOM 3978 N N . CYS B 1 162 ? -9.523 -6.637 6.531 1 97.62 162 CYS B N 1
ATOM 3979 C CA . CYS B 1 162 ? -8.695 -7.383 5.594 1 97.62 162 CYS B CA 1
ATOM 3980 C C . CYS B 1 162 ? -8.93 -8.883 5.73 1 97.62 162 CYS B C 1
ATOM 3982 O O . CYS B 1 162 ? -8.805 -9.438 6.824 1 97.62 162 CYS B O 1
ATOM 3984 N N . ILE B 1 163 ? -9.141 -9.57 4.676 1 97.75 163 ILE B N 1
ATOM 3985 C CA . ILE B 1 163 ? -9.523 -10.969 4.789 1 97.75 163 ILE B CA 1
ATOM 3986 C C . ILE B 1 163 ? -8.297 -11.805 5.168 1 97.75 163 ILE B C 1
ATOM 3988 O O . ILE B 1 163 ? -8.438 -12.945 5.633 1 97.75 163 ILE B O 1
ATOM 3992 N N . LEU B 1 164 ? -7.117 -11.32 4.957 1 97.56 164 LEU B N 1
ATOM 3993 C CA . LEU B 1 164 ? -5.891 -12.07 5.223 1 97.56 164 LEU B CA 1
ATOM 3994 C C . LEU B 1 164 ? -5.461 -11.898 6.676 1 97.56 164 LEU B C 1
ATOM 3996 O O . LEU B 1 164 ? -5.281 -12.891 7.395 1 97.56 164 LEU B O 1
ATOM 4000 N N . SER B 1 165 ? -5.348 -10.695 7.109 1 96.25 165 SER B N 1
ATOM 4001 C CA . SER B 1 165 ? -4.77 -10.43 8.422 1 96.25 165 SER B CA 1
ATOM 4002 C C . SER B 1 165 ? -5.855 -10.289 9.484 1 96.25 165 SER B C 1
ATOM 4004 O O . SER B 1 165 ? -5.582 -10.43 10.68 1 96.25 165 SER B O 1
ATOM 4006 N N . GLY B 1 166 ? -7.059 -9.898 9.055 1 96.44 166 GLY B N 1
ATOM 4007 C CA . GLY B 1 166 ? -8.117 -9.617 10.008 1 96.44 166 GLY B CA 1
ATOM 4008 C C . GLY B 1 166 ? -8.07 -8.211 10.562 1 96.44 166 GLY B C 1
ATOM 4009 O O . GLY B 1 166 ? -8.898 -7.832 11.391 1 96.44 166 GLY B O 1
ATOM 4010 N N . ASN B 1 167 ? -7.141 -7.402 10.125 1 96.5 167 ASN B N 1
ATOM 4011 C CA . ASN B 1 167 ? -7.066 -6.02 10.594 1 96.5 167 ASN B CA 1
ATOM 4012 C C . ASN B 1 167 ? -8.305 -5.223 10.172 1 96.5 167 ASN B C 1
ATOM 4014 O O . ASN B 1 167 ? -8.812 -5.395 9.062 1 96.5 167 ASN B O 1
ATOM 4018 N N . VAL B 1 168 ? -8.664 -4.324 10.984 1 97.62 168 VAL B N 1
ATOM 4019 C CA . VAL B 1 168 ? -9.922 -3.604 10.82 1 97.62 168 VAL B CA 1
ATOM 4020 C C . VAL B 1 168 ? -9.703 -2.373 9.945 1 97.62 168 VAL B C 1
ATOM 4022 O O . VAL B 1 168 ? -8.711 -1.656 10.109 1 97.62 168 VAL B O 1
ATOM 4025 N N . ASP B 1 169 ? -10.602 -2.166 9.039 1 96.31 169 ASP B N 1
ATOM 4026 C CA . ASP B 1 169 ? -10.562 -0.978 8.188 1 96.31 169 ASP B CA 1
ATOM 4027 C C . ASP B 1 169 ? -10.688 0.295 9.023 1 96.31 169 ASP B C 1
ATOM 4029 O O . ASP B 1 169 ? -11.672 0.474 9.742 1 96.31 169 ASP B O 1
ATOM 4033 N N . THR B 1 170 ? -9.797 1.151 8.867 1 93.81 170 THR B N 1
ATOM 4034 C CA . THR B 1 170 ? -9.703 2.344 9.703 1 93.81 170 THR B CA 1
ATOM 4035 C C . THR B 1 170 ? -10.945 3.219 9.547 1 93.81 170 THR B C 1
ATOM 4037 O O . THR B 1 170 ? -11.523 3.668 10.531 1 93.81 170 THR B O 1
ATOM 4040 N N . ASN B 1 171 ? -11.32 3.459 8.328 1 89.06 171 ASN B N 1
ATOM 4041 C CA . ASN B 1 171 ? -12.461 4.332 8.078 1 89.06 171 ASN B CA 1
ATOM 4042 C C . ASN B 1 171 ? -13.75 3.75 8.648 1 89.06 171 ASN B C 1
ATOM 4044 O O . ASN B 1 171 ? -14.578 4.48 9.203 1 89.06 171 ASN B O 1
ATOM 4048 N N . SER B 1 172 ? -13.93 2.477 8.539 1 92.56 172 SER B N 1
ATOM 4049 C CA . SER B 1 172 ? -15.109 1.815 9.086 1 92.56 172 SER B CA 1
ATOM 4050 C C . SER B 1 172 ? -15.141 1.917 10.609 1 92.56 172 SER B C 1
ATOM 4052 O O . SER B 1 172 ? -16.203 2.104 11.203 1 92.56 172 SER B O 1
ATOM 4054 N N . PHE B 1 173 ? -14.039 1.8 11.203 1 95.12 173 PHE B N 1
ATOM 4055 C CA . PHE B 1 173 ? -13.93 1.945 12.648 1 95.12 173 PHE B CA 1
ATOM 4056 C C . PHE B 1 173 ? -14.25 3.373 13.078 1 95.12 173 PHE B C 1
ATOM 4058 O O . PHE B 1 173 ? -15.055 3.592 13.984 1 95.12 173 PHE B O 1
ATOM 4065 N N . ASP B 1 174 ? -13.664 4.285 12.359 1 88.75 174 ASP B N 1
ATOM 4066 C CA . ASP B 1 174 ? -13.805 5.695 12.711 1 88.75 174 ASP B CA 1
ATOM 4067 C C . ASP B 1 174 ? -15.25 6.156 12.57 1 88.75 174 ASP B C 1
ATOM 4069 O O . ASP B 1 174 ? -15.711 7.027 13.312 1 88.75 174 ASP B O 1
ATOM 4073 N N . THR B 1 175 ? -15.938 5.547 11.641 1 87.81 175 THR B N 1
ATOM 4074 C CA . THR B 1 175 ? -17.297 5.977 11.367 1 87.81 175 THR B CA 1
ATOM 4075 C C . THR B 1 175 ? -18.297 5.141 12.164 1 87.81 175 THR B C 1
ATOM 4077 O O . THR B 1 175 ? -19.516 5.324 12.031 1 87.81 175 THR B O 1
ATOM 4080 N N . GLY B 1 176 ? -17.844 4.191 12.867 1 91.75 176 GLY B N 1
ATOM 4081 C CA . GLY B 1 176 ? -18.688 3.434 13.766 1 91.75 176 GLY B CA 1
ATOM 4082 C C . GLY B 1 176 ? -19.359 2.25 13.102 1 91.75 176 GLY B C 1
ATOM 4083 O O . GLY B 1 176 ? -20.297 1.663 13.656 1 91.75 176 GLY B O 1
ATOM 4084 N N . LEU B 1 177 ? -18.922 1.911 11.945 1 92.19 177 LEU B N 1
ATOM 4085 C CA . LEU B 1 177 ? -19.531 0.793 11.227 1 92.19 177 LEU B CA 1
ATOM 4086 C C . LEU B 1 177 ? -19.109 -0.538 11.836 1 92.19 177 LEU B C 1
ATOM 4088 O O . LEU B 1 177 ? -19.75 -1.566 11.609 1 92.19 177 LEU B O 1
ATOM 4092 N N . THR B 1 178 ? -18.031 -0.509 12.484 1 94.31 178 THR B N 1
ATOM 4093 C CA . THR B 1 178 ? -17.516 -1.703 13.148 1 94.31 178 THR B CA 1
ATOM 4094 C C . THR B 1 178 ? -16.734 -1.332 14.406 1 94.31 178 THR B C 1
ATOM 4096 O O . THR B 1 178 ? -16.578 -0.15 14.719 1 94.31 178 THR B O 1
ATOM 4099 N N . THR B 1 179 ? -16.359 -2.365 15.156 1 94.31 179 THR B N 1
ATOM 4100 C CA . THR B 1 179 ? -15.578 -2.17 16.375 1 94.31 179 THR B CA 1
ATOM 4101 C C . THR B 1 179 ? -14.242 -2.902 16.281 1 94.31 179 THR B C 1
ATOM 4103 O O . THR B 1 179 ? -14.023 -3.697 15.367 1 94.31 179 THR B O 1
ATOM 4106 N N . VAL B 1 180 ? -13.406 -2.41 17.141 1 92.5 180 VAL B N 1
ATOM 4107 C CA . VAL B 1 180 ? -12.086 -3.029 17.219 1 92.5 180 VAL B CA 1
ATOM 4108 C C . VAL B 1 180 ? -11.875 -3.652 18.594 1 92.5 180 VAL B C 1
ATOM 4110 O O . VAL B 1 180 ? -12.172 -3.025 19.609 1 92.5 180 VAL B O 1
ATOM 4113 N N . ASN B 1 181 ? -11.43 -4.832 18.578 1 89.5 181 ASN B N 1
ATOM 4114 C CA . ASN B 1 181 ? -11.094 -5.469 19.844 1 89.5 181 ASN B CA 1
ATOM 4115 C C . ASN B 1 181 ? -9.656 -5.176 20.266 1 89.5 181 ASN B C 1
ATOM 4117 O O . ASN B 1 181 ? -8.891 -4.605 19.484 1 89.5 181 ASN B O 1
ATOM 4121 N N . GLU B 1 182 ? -9.219 -5.582 21.422 1 85.5 182 GLU B N 1
ATOM 4122 C CA . GLU B 1 182 ? -7.938 -5.234 22.031 1 85.5 182 GLU B CA 1
ATOM 4123 C C . GLU B 1 182 ? -6.77 -5.801 21.234 1 85.5 182 GLU B C 1
ATOM 4125 O O . GLU B 1 182 ? -5.688 -5.207 21.188 1 85.5 182 GLU B O 1
ATOM 4130 N N . THR B 1 183 ? -6.984 -6.867 20.547 1 86.19 183 THR B N 1
ATOM 4131 C CA . THR B 1 183 ? -5.879 -7.539 19.875 1 86.19 183 THR B CA 1
ATOM 4132 C C . THR B 1 183 ? -5.855 -7.18 18.391 1 86.19 183 THR B C 1
ATOM 4134 O O . THR B 1 183 ? -4.887 -7.488 17.688 1 86.19 183 THR B O 1
ATOM 4137 N N . GLU B 1 184 ? -6.922 -6.523 18.016 1 91.69 184 GLU B N 1
ATOM 4138 C CA . GLU B 1 184 ? -7.023 -6.207 16.594 1 91.69 184 GLU B CA 1
ATOM 4139 C C . GLU B 1 184 ? -6.305 -4.902 16.266 1 91.69 184 GLU B C 1
ATOM 4141 O O . GLU B 1 184 ? -6.199 -4.016 17.109 1 91.69 184 GLU B O 1
ATOM 4146 N N . LYS B 1 185 ? -5.812 -4.891 15.109 1 95.5 185 LYS B N 1
ATOM 4147 C CA . LYS B 1 185 ? -5.168 -3.682 14.602 1 95.5 185 LYS B CA 1
ATOM 4148 C C . LYS B 1 185 ? -6.027 -3.004 13.539 1 95.5 185 LYS B C 1
ATOM 4150 O O . LYS B 1 185 ? -6.949 -3.617 12.992 1 95.5 185 LYS B O 1
ATOM 4155 N N . ILE B 1 186 ? -5.738 -1.739 13.32 1 96.06 186 ILE B N 1
ATOM 4156 C CA . ILE B 1 186 ? -6.465 -1.005 12.289 1 96.06 186 ILE B CA 1
ATOM 4157 C C . ILE B 1 186 ? -5.539 -0.707 11.117 1 96.06 186 ILE B C 1
ATOM 4159 O O . ILE B 1 186 ? -4.324 -0.594 11.289 1 96.06 186 ILE B O 1
ATOM 4163 N N . THR B 1 187 ? -6.062 -0.665 9.969 1 95.31 187 THR B N 1
ATOM 4164 C CA . THR B 1 187 ? -5.336 -0.369 8.742 1 95.31 187 THR B CA 1
ATOM 4165 C C . THR B 1 187 ? -6.281 0.162 7.664 1 95.31 187 THR B C 1
ATOM 4167 O O . THR B 1 187 ? -7.484 -0.104 7.703 1 95.31 187 THR B O 1
ATOM 4170 N N . ASP B 1 188 ? -5.672 0.986 6.781 1 91.69 188 ASP B N 1
ATOM 4171 C CA . ASP B 1 188 ? -6.449 1.283 5.578 1 91.69 188 ASP B CA 1
ATOM 4172 C C . ASP B 1 188 ? -6.598 0.042 4.703 1 91.69 188 ASP B C 1
ATOM 4174 O O . ASP B 1 188 ? -5.664 -0.75 4.574 1 91.69 188 ASP B O 1
ATOM 4178 N N . THR B 1 189 ? -7.824 -0.116 4.238 1 93.19 189 THR B N 1
ATOM 4179 C CA . THR B 1 189 ? -8.016 -1.25 3.342 1 93.19 189 THR B CA 1
ATOM 4180 C C . THR B 1 189 ? -8.367 -0.773 1.935 1 93.19 189 THR B C 1
ATOM 4182 O O . THR B 1 189 ? -8.625 0.412 1.723 1 93.19 189 THR B O 1
ATOM 4185 N N . GLN B 1 190 ? -8.234 -1.682 0.998 1 88.94 190 GLN B N 1
ATOM 4186 C CA . GLN B 1 190 ? -8.57 -1.438 -0.401 1 88.94 190 GLN B CA 1
ATOM 4187 C C . GLN B 1 190 ? -9.227 -2.664 -1.03 1 88.94 190 GLN B C 1
ATOM 4189 O O . GLN B 1 190 ? -9.203 -3.752 -0.451 1 88.94 190 GLN B O 1
ATOM 4194 N N . LEU B 1 191 ? -9.852 -2.312 -2.154 1 89 191 LEU B N 1
ATOM 4195 C CA . LEU B 1 191 ? -10.445 -3.402 -2.916 1 89 191 LEU B CA 1
ATOM 4196 C C . LEU B 1 191 ? -9.383 -4.172 -3.693 1 89 191 LEU B C 1
ATOM 4198 O O . LEU B 1 191 ? -8.703 -3.604 -4.551 1 89 191 LEU B O 1
ATOM 4202 N N . GLY B 1 192 ? -9.203 -5.391 -3.301 1 89.75 192 GLY B N 1
ATOM 4203 C CA . GLY B 1 192 ? -8.312 -6.273 -4.047 1 89.75 192 GLY B CA 1
ATOM 4204 C C . GLY B 1 192 ? -9.047 -7.141 -5.055 1 89.75 192 GLY B C 1
ATOM 4205 O O . GLY B 1 192 ? -10.258 -7.32 -4.961 1 89.75 192 GLY B O 1
ATOM 4206 N N . HIS B 1 193 ? -8.312 -7.582 -5.996 1 87.69 193 HIS B N 1
ATOM 4207 C CA . HIS B 1 193 ? -8.82 -8.5 -7.008 1 87.69 193 HIS B CA 1
ATOM 4208 C C . HIS B 1 193 ? -7.988 -9.773 -7.062 1 87.69 193 HIS B C 1
ATOM 4210 O O . HIS B 1 193 ? -6.766 -9.727 -6.934 1 87.69 193 HIS B O 1
ATOM 4216 N N . ILE B 1 194 ? -8.703 -10.82 -7.207 1 88.81 194 ILE B N 1
ATOM 4217 C CA . ILE B 1 194 ? -7.961 -12.062 -7.441 1 88.81 194 ILE B CA 1
ATOM 4218 C C . ILE B 1 194 ? -7.285 -12.008 -8.812 1 88.81 194 ILE B C 1
ATOM 4220 O O . ILE B 1 194 ? -6.078 -12.219 -8.922 1 88.81 194 ILE B O 1
ATOM 4224 N N . PHE B 1 195 ? -8.141 -11.688 -9.773 1 79.12 195 PHE B N 1
ATOM 4225 C CA . PHE B 1 195 ? -7.625 -11.414 -11.109 1 79.12 195 PHE B CA 1
ATOM 4226 C C . PHE B 1 195 ? -7.551 -9.914 -11.359 1 79.12 195 PHE B C 1
ATOM 4228 O O . PHE B 1 195 ? -8.547 -9.195 -11.195 1 79.12 195 PHE B O 1
ATOM 4235 N N . ASP B 1 196 ? -6.324 -9.414 -11.625 1 69.75 196 ASP B N 1
ATOM 4236 C CA . ASP B 1 196 ? -6.074 -7.984 -11.719 1 69.75 196 ASP B CA 1
ATOM 4237 C C . ASP B 1 196 ? -6.879 -7.355 -12.852 1 69.75 196 ASP B C 1
ATOM 4239 O O . ASP B 1 196 ? -7.234 -8.039 -13.82 1 69.75 196 ASP B O 1
ATOM 4243 N N . GLU B 1 197 ? -7.23 -6.07 -12.672 1 60.34 197 GLU B N 1
ATOM 4244 C CA . GLU B 1 197 ? -8.016 -5.293 -13.625 1 60.34 197 GLU B CA 1
ATOM 4245 C C . GLU B 1 197 ? -7.332 -5.242 -14.992 1 60.34 197 GLU B C 1
ATOM 4247 O O . GLU B 1 197 ? -8 -5.152 -16.016 1 60.34 197 GLU B O 1
ATOM 4252 N N . LEU B 1 198 ? -6.086 -5.191 -14.883 1 51.62 198 LEU B N 1
ATOM 4253 C CA . LEU B 1 198 ? -5.336 -5.039 -16.125 1 51.62 198 LEU B CA 1
ATOM 4254 C C . LEU B 1 198 ? -5.52 -6.258 -17.016 1 51.62 198 LEU B C 1
ATOM 4256 O O . LEU B 1 198 ? -5.195 -6.211 -18.219 1 51.62 198 LEU B O 1
ATOM 4260 N N . MET B 1 199 ? -5.941 -7.316 -16.297 1 50.56 199 MET B N 1
ATOM 4261 C CA . MET B 1 199 ? -6.238 -8.484 -17.125 1 50.56 199 MET B CA 1
ATOM 4262 C C . MET B 1 199 ? -7.242 -8.141 -18.219 1 50.56 199 MET B C 1
ATOM 4264 O O . MET B 1 199 ? -7.176 -8.68 -19.328 1 50.56 199 MET B O 1
ATOM 4268 N N . SER B 1 200 ? -8.031 -7.133 -17.797 1 46.53 200 SER B N 1
ATOM 4269 C CA . SER B 1 200 ? -9.047 -6.762 -18.781 1 46.53 200 SER B CA 1
ATOM 4270 C C . SER B 1 200 ? -8.406 -6.168 -20.031 1 46.53 200 SER B C 1
ATOM 4272 O O . SER B 1 200 ? -8.859 -6.43 -21.156 1 46.53 200 SER B O 1
ATOM 4274 N N . ASP B 1 201 ? -7.359 -5.305 -19.719 1 44.53 201 ASP B N 1
ATOM 4275 C CA . ASP B 1 201 ? -6.715 -4.691 -20.875 1 44.53 201 ASP B CA 1
ATOM 4276 C C . ASP B 1 201 ? -5.953 -5.73 -21.703 1 44.53 201 ASP B C 1
ATOM 4278 O O . ASP B 1 201 ? -5.828 -5.594 -22.922 1 44.53 201 ASP B O 1
ATOM 4282 N N . CYS B 1 202 ? -5.336 -6.5 -20.969 1 40.78 202 CYS B N 1
ATOM 4283 C CA . CYS B 1 202 ? -4.629 -7.566 -21.672 1 40.78 202 CYS B CA 1
ATOM 4284 C C . CYS B 1 202 ? -5.586 -8.391 -22.531 1 40.78 202 CYS B C 1
ATOM 4286 O O . CYS B 1 202 ? -5.227 -8.844 -23.609 1 40.78 202 CYS B O 1
ATOM 4288 N N . ILE B 1 203 ? -6.703 -8.5 -21.922 1 41.56 203 ILE B N 1
ATOM 4289 C CA . ILE B 1 203 ? -7.68 -9.273 -22.688 1 41.56 203 ILE B CA 1
ATOM 4290 C C . ILE B 1 203 ? -8.117 -8.492 -23.922 1 41.56 203 ILE B C 1
ATOM 4292 O O . ILE B 1 203 ? -8.312 -9.07 -24.984 1 41.56 203 ILE B O 1
ATOM 4296 N N . VAL B 1 204 ? -8.188 -7.121 -23.688 1 37.12 204 VAL B N 1
ATOM 4297 C CA . VAL B 1 204 ? -8.734 -6.344 -24.797 1 37.12 204 VAL B CA 1
ATOM 4298 C C . VAL B 1 204 ? -7.668 -6.168 -25.875 1 37.12 204 VAL B C 1
ATOM 4300 O O . VAL B 1 204 ? -7.969 -6.227 -27.062 1 37.12 204 VAL B O 1
ATOM 4303 N N . GLY B 1 205 ? -6.613 -5.637 -25.438 1 36.09 205 GLY B N 1
ATOM 4304 C CA . GLY B 1 205 ? -5.668 -5.312 -26.5 1 36.09 205 GLY B CA 1
ATOM 4305 C C . GLY B 1 205 ? -5.141 -6.539 -27.219 1 36.09 205 GLY B C 1
ATOM 4306 O O . GLY B 1 205 ? -4.242 -6.434 -28.062 1 36.09 205 GLY B O 1
ATOM 4307 N N . MET B 1 206 ? -5.215 -7.613 -26.656 1 34.09 206 MET B N 1
ATOM 4308 C CA . MET B 1 206 ? -4.777 -8.75 -27.453 1 34.09 206 MET B CA 1
ATOM 4309 C C . MET B 1 206 ? -5.598 -8.852 -28.734 1 34.09 206 MET B C 1
ATOM 4311 O O . MET B 1 206 ? -6.832 -8.859 -28.688 1 34.09 206 MET B O 1
ATOM 4315 N N . THR B 1 207 ? -5.066 -8.383 -29.766 1 33.38 207 THR B N 1
ATOM 4316 C CA . THR B 1 207 ? -5.695 -8.625 -31.062 1 33.38 207 THR B CA 1
ATOM 4317 C C . THR B 1 207 ? -6.438 -9.961 -31.062 1 33.38 207 THR B C 1
ATOM 4319 O O . THR B 1 207 ? -6.168 -10.828 -30.219 1 33.38 207 THR B O 1
ATOM 4322 N N . ASP B 1 208 ? -7.418 -10.094 -32 1 36.47 208 ASP B N 1
ATOM 4323 C CA . ASP B 1 208 ? -8.297 -11.242 -32.25 1 36.47 208 ASP B CA 1
ATOM 4324 C C . ASP B 1 208 ? -7.523 -12.555 -32.125 1 36.47 208 ASP B C 1
ATOM 4326 O O . ASP B 1 208 ? -7.992 -13.5 -31.484 1 36.47 208 ASP B O 1
ATOM 4330 N N . ALA B 1 209 ? -6.52 -12.695 -32.875 1 35.94 209 ALA B N 1
ATOM 4331 C CA . ALA B 1 209 ? -5.793 -13.953 -33 1 35.94 209 ALA B CA 1
ATOM 4332 C C . ALA B 1 209 ? -4.992 -14.266 -31.734 1 35.94 209 ALA B C 1
ATOM 4334 O O . ALA B 1 209 ? -4.93 -15.414 -31.312 1 35.94 209 ALA B O 1
ATOM 4335 N N . ALA B 1 210 ? -4.328 -13.305 -31.172 1 35.22 210 ALA B N 1
ATOM 4336 C CA . ALA B 1 210 ? -3.57 -13.453 -29.938 1 35.22 210 ALA B CA 1
ATOM 4337 C C . ALA B 1 210 ? -4.504 -13.586 -28.734 1 35.22 210 ALA B C 1
ATOM 4339 O O . ALA B 1 210 ? -4.195 -14.305 -27.781 1 35.22 210 ALA B O 1
ATOM 4340 N N . HIS B 1 211 ? -5.535 -12.875 -28.672 1 40.25 211 HIS B N 1
ATOM 4341 C CA . HIS B 1 211 ? -6.648 -13.141 -27.766 1 40.25 211 HIS B CA 1
ATOM 4342 C C . HIS B 1 211 ? -7.035 -14.617 -27.781 1 40.25 211 HIS B C 1
ATOM 4344 O O . HIS B 1 211 ? -7.266 -15.219 -26.734 1 40.25 211 HIS B O 1
ATOM 4350 N N . GLU B 1 212 ? -7.203 -15.008 -29.031 1 38.53 212 GLU B N 1
ATOM 4351 C CA . GLU B 1 212 ? -7.586 -16.406 -29.219 1 38.53 212 GLU B CA 1
ATOM 4352 C C . GLU B 1 212 ? -6.547 -17.344 -28.625 1 38.53 212 GLU B C 1
ATOM 4354 O O . GLU B 1 212 ? -6.895 -18.375 -28.047 1 38.53 212 GLU B O 1
ATOM 4359 N N . LYS B 1 213 ? -5.348 -16.969 -28.828 1 38 213 LYS B N 1
ATOM 4360 C CA . LYS B 1 213 ? -4.266 -17.844 -28.359 1 38 213 LYS B CA 1
ATOM 4361 C C . LYS B 1 213 ? -3.842 -17.469 -26.953 1 38 213 LYS B C 1
ATOM 4363 O O . LYS B 1 213 ? -3.457 -18.344 -26.172 1 38 213 LYS B O 1
ATOM 4368 N N . ALA B 1 214 ? -3.703 -16.188 -26.656 1 39.66 214 ALA B N 1
ATOM 4369 C CA . ALA B 1 214 ? -3.334 -15.711 -25.344 1 39.66 214 ALA B CA 1
ATOM 4370 C C . ALA B 1 214 ? -4.398 -16.062 -24.312 1 39.66 214 ALA B C 1
ATOM 4372 O O . ALA B 1 214 ? -4.121 -16.109 -23.109 1 39.66 214 ALA B O 1
ATOM 4373 N N . CYS B 1 215 ? -5.625 -15.711 -24.734 1 39.16 215 CYS B N 1
ATOM 4374 C CA . CYS B 1 215 ? -6.605 -16.328 -23.844 1 39.16 215 CYS B CA 1
ATOM 4375 C C . CYS B 1 215 ? -6.215 -17.75 -23.5 1 39.16 215 CYS B C 1
ATOM 4377 O O . CYS B 1 215 ? -6.48 -18.672 -24.266 1 39.16 215 CYS B O 1
ATOM 4379 N N . LEU B 1 216 ? -5.074 -17.922 -23.172 1 39.88 216 LEU B N 1
ATOM 4380 C CA . LEU B 1 216 ? -4.855 -19.234 -22.578 1 39.88 216 LEU B CA 1
ATOM 4381 C C . LEU B 1 216 ? -6.164 -19.828 -22.062 1 39.88 216 LEU B C 1
ATOM 4383 O O . LEU B 1 216 ? -6.434 -19.797 -20.859 1 39.88 216 LEU B O 1
ATOM 4387 N N . SER B 1 217 ? -7.184 -19.453 -22.688 1 43.53 217 SER B N 1
ATOM 4388 C CA . SER B 1 217 ? -8.312 -20.359 -22.5 1 43.53 217 SER B CA 1
ATOM 4389 C C . SER B 1 217 ? -7.852 -21.797 -22.406 1 43.53 217 SER B C 1
ATOM 4391 O O . SER B 1 217 ? -7.957 -22.562 -23.375 1 43.53 217 SER B O 1
ATOM 4393 N N . SER B 1 218 ? -6.684 -21.984 -21.906 1 51.03 218 SER B N 1
ATOM 4394 C CA . SER B 1 218 ? -6.27 -23.375 -21.844 1 51.03 218 SER B CA 1
ATOM 4395 C C . SER B 1 218 ? -7.117 -24.156 -20.844 1 51.03 218 SER B C 1
ATOM 4397 O O . SER B 1 218 ? -7.441 -23.641 -19.766 1 51.03 218 SER B O 1
ATOM 4399 N N . PRO B 1 219 ? -7.816 -25.031 -21.422 1 54.81 219 PRO B N 1
ATOM 4400 C CA . PRO B 1 219 ? -8.508 -25.969 -20.547 1 54.81 219 PRO B CA 1
ATOM 4401 C C . PRO B 1 219 ? -7.785 -26.172 -19.219 1 54.81 219 PRO B C 1
ATOM 4403 O O . PRO B 1 219 ? -8.406 -26.578 -18.234 1 54.81 219 PRO B O 1
ATOM 4406 N N . TYR B 1 220 ? -6.605 -25.859 -19.359 1 59.16 220 TYR B N 1
ATOM 4407 C CA . TYR B 1 220 ? -5.859 -26.062 -18.125 1 59.16 220 TYR B CA 1
ATOM 4408 C C . TYR B 1 220 ? -6.262 -25.031 -17.078 1 59.16 220 TYR B C 1
ATOM 4410 O O . TYR B 1 220 ? -6.48 -25.375 -15.914 1 59.16 220 TYR B O 1
ATOM 4418 N N . ILE B 1 221 ? -6.102 -23.641 -17.484 1 57.31 221 ILE B N 1
ATOM 4419 C CA . ILE B 1 221 ? -6.445 -22.594 -16.531 1 57.31 221 ILE B CA 1
ATOM 4420 C C . ILE B 1 221 ? -7.957 -22.359 -16.547 1 57.31 221 ILE B C 1
ATOM 4422 O O . ILE B 1 221 ? -8.492 -21.688 -15.656 1 57.31 221 ILE B O 1
ATOM 4426 N N . TYR B 1 222 ? -8.781 -23.312 -16.562 1 50.22 222 TYR B N 1
ATOM 4427 C CA . TYR B 1 222 ? -10.219 -23.125 -16.719 1 50.22 222 TYR B CA 1
ATOM 4428 C C . TYR B 1 222 ? -10.539 -21.703 -17.141 1 50.22 222 TYR B C 1
ATOM 4430 O O . TYR B 1 222 ? -10.758 -20.828 -16.281 1 50.22 222 TYR B O 1
ATOM 4438 N N . ILE B 1 223 ? -10.141 -21.125 -18.359 1 49.16 223 ILE B N 1
ATOM 4439 C CA . ILE B 1 223 ? -10.289 -19.953 -19.219 1 49.16 223 ILE B CA 1
ATOM 4440 C C . ILE B 1 223 ? -11.664 -19.328 -19 1 49.16 223 ILE B C 1
ATOM 4442 O O . ILE B 1 223 ? -11.828 -18.109 -19.156 1 49.16 223 ILE B O 1
ATOM 4446 N N . SER B 1 224 ? -12.508 -20.094 -18.547 1 55.59 224 SER B N 1
ATOM 4447 C CA . SER B 1 224 ? -13.852 -19.562 -18.328 1 55.59 224 SER B CA 1
ATOM 4448 C C . SER B 1 224 ? -13.82 -18.344 -17.406 1 55.59 224 SER B C 1
ATOM 4450 O O . SER B 1 224 ? -14.758 -17.547 -17.375 1 55.59 224 SER B O 1
ATOM 4452 N N . VAL B 1 225 ? -12.617 -18.172 -16.984 1 58.28 225 VAL B N 1
ATOM 4453 C CA . VAL B 1 225 ? -12.547 -17.047 -16.047 1 58.28 225 VAL B CA 1
ATOM 4454 C C . VAL B 1 225 ? -12.508 -15.734 -16.828 1 58.28 225 VAL B C 1
ATOM 4456 O O . VAL B 1 225 ? -13.164 -14.758 -16.438 1 58.28 225 VAL B O 1
ATOM 4459 N N . VAL B 1 226 ? -11.852 -15.805 -17.969 1 55.66 226 VAL B N 1
ATOM 4460 C CA . VAL B 1 226 ? -11.805 -14.602 -18.781 1 55.66 226 VAL B CA 1
ATOM 4461 C C . VAL B 1 226 ? -13.203 -14.242 -19.266 1 55.66 226 VAL B C 1
ATOM 4463 O O . VAL B 1 226 ? -13.586 -13.07 -19.281 1 55.66 226 VAL B O 1
ATOM 4466 N N . GLU B 1 227 ? -13.797 -15.344 -19.594 1 59.84 227 GLU B N 1
ATOM 4467 C CA . GLU B 1 227 ? -15.172 -15.117 -20.031 1 59.84 227 GLU B CA 1
ATOM 4468 C C . GLU B 1 227 ? -16.062 -14.703 -18.859 1 59.84 227 GLU B C 1
ATOM 4470 O O . GLU B 1 227 ? -16.938 -13.844 -19.016 1 59.84 227 GLU B O 1
ATOM 4475 N N . GLU B 1 228 ? -15.688 -15.352 -17.828 1 67.88 228 GLU B N 1
ATOM 4476 C CA . GLU B 1 228 ? -16.484 -15.07 -16.641 1 67.88 228 GLU B CA 1
ATOM 4477 C C . GLU B 1 228 ? -16.266 -13.641 -16.156 1 67.88 228 GLU B C 1
ATOM 4479 O O . GLU B 1 228 ? -17.172 -13.023 -15.594 1 67.88 228 GLU B O 1
ATOM 4484 N N . LEU B 1 229 ? -15.031 -13.188 -16.469 1 68.69 229 LEU B N 1
ATOM 4485 C CA . LEU B 1 229 ? -14.688 -11.898 -15.883 1 68.69 229 LEU B CA 1
ATOM 4486 C C . LEU B 1 229 ? -14.695 -10.805 -16.953 1 68.69 229 LEU B C 1
ATOM 4488 O O . LEU B 1 229 ? -14.242 -9.68 -16.703 1 68.69 229 LEU B O 1
ATOM 4492 N N . ASN B 1 230 ? -15.234 -11.258 -18.062 1 59.5 230 ASN B N 1
ATOM 4493 C CA . ASN B 1 230 ? -15.273 -10.289 -19.156 1 59.5 230 ASN B CA 1
ATOM 4494 C C . ASN B 1 230 ? -16.234 -9.141 -18.859 1 59.5 230 ASN B C 1
ATOM 4496 O O . ASN B 1 230 ? -17.188 -9.312 -18.094 1 59.5 230 ASN B O 1
ATOM 4500 N N . GLN B 1 231 ? -16.078 -8.078 -19.531 1 51.56 231 GLN B N 1
ATOM 4501 C CA . GLN B 1 231 ? -17.016 -6.957 -19.625 1 51.56 231 GLN B CA 1
ATOM 4502 C C . GLN B 1 231 ? -17.438 -6.461 -18.25 1 51.56 231 GLN B C 1
ATOM 4504 O O . GLN B 1 231 ? -18.609 -6.527 -17.891 1 51.56 231 GLN B O 1
ATOM 4509 N N . ASN B 1 232 ? -16.688 -5.934 -17.453 1 57.59 232 ASN B N 1
ATOM 4510 C CA . ASN B 1 232 ? -17.109 -5.223 -16.25 1 57.59 232 ASN B CA 1
ATOM 4511 C C . ASN B 1 232 ? -17.234 -6.16 -15.062 1 57.59 232 ASN B C 1
ATOM 4513 O O . ASN B 1 232 ? -17.594 -5.73 -13.961 1 57.59 232 ASN B O 1
ATOM 4517 N N . LYS B 1 233 ? -16.969 -7.516 -15.375 1 71.81 233 LYS B N 1
ATOM 4518 C CA . LYS B 1 233 ? -17.156 -8.445 -14.266 1 71.81 233 LYS B CA 1
ATOM 4519 C C . LYS B 1 233 ? -15.867 -8.617 -13.469 1 71.81 233 LYS B C 1
ATOM 4521 O O . LYS B 1 233 ? -15.82 -9.422 -12.531 1 71.81 233 LYS B O 1
ATOM 4526 N N . ILE B 1 234 ? -14.945 -7.891 -13.812 1 77.88 234 ILE B N 1
ATOM 4527 C CA . ILE B 1 234 ? -13.672 -7.969 -13.094 1 77.88 234 ILE B CA 1
ATOM 4528 C C . ILE B 1 234 ? -13.859 -7.477 -11.664 1 77.88 234 ILE B C 1
ATOM 4530 O O . ILE B 1 234 ? -13.125 -7.887 -10.758 1 77.88 234 ILE B O 1
ATOM 4534 N N . HIS B 1 235 ? -14.961 -6.766 -11.477 1 81.19 235 HIS B N 1
ATOM 4535 C CA . HIS B 1 235 ? -15.188 -6.172 -10.164 1 81.19 235 HIS B CA 1
ATOM 4536 C C . HIS B 1 235 ? -16.312 -6.883 -9.422 1 81.19 235 HIS B C 1
ATOM 4538 O O . HIS B 1 235 ? -16.812 -6.375 -8.422 1 81.19 235 HIS B O 1
ATOM 4544 N N . CYS B 1 236 ? -16.625 -8.016 -9.938 1 84.5 236 CYS B N 1
ATOM 4545 C CA . CYS B 1 236 ? -17.688 -8.742 -9.258 1 84.5 236 CYS B CA 1
ATOM 4546 C C . CYS B 1 236 ? -17.219 -9.242 -7.898 1 84.5 236 CYS B C 1
ATOM 4548 O O . CYS B 1 236 ? -16.031 -9.312 -7.629 1 84.5 236 CYS B O 1
ATOM 4550 N N . ALA B 1 237 ? -18.188 -9.609 -7.062 1 89.88 237 ALA B N 1
ATOM 4551 C CA . ALA B 1 237 ? -17.938 -10.008 -5.68 1 89.88 237 ALA B CA 1
ATOM 4552 C C . ALA B 1 237 ? -17.062 -11.266 -5.629 1 89.88 237 ALA B C 1
ATOM 4554 O O . ALA B 1 237 ? -16.25 -11.422 -4.715 1 89.88 237 ALA B O 1
ATOM 4555 N N . GLN B 1 238 ? -17.172 -12.062 -6.633 1 91.19 238 GLN B N 1
ATOM 4556 C CA . GLN B 1 238 ? -16.438 -13.336 -6.656 1 91.19 238 GLN B CA 1
ATOM 4557 C C . GLN B 1 238 ? -14.961 -13.117 -6.953 1 91.19 238 GLN B C 1
ATOM 4559 O O . GLN B 1 238 ? -14.141 -14 -6.719 1 91.19 238 GLN B O 1
ATOM 4564 N N . ASN B 1 239 ? -14.641 -11.898 -7.48 1 90 239 ASN B N 1
ATOM 4565 C CA . ASN B 1 239 ? -13.258 -11.617 -7.852 1 90 239 ASN B CA 1
ATOM 4566 C C . ASN B 1 239 ? -12.648 -10.547 -6.945 1 90 239 ASN B C 1
ATOM 4568 O O . ASN B 1 239 ? -11.508 -10.125 -7.16 1 90 239 ASN B O 1
ATOM 4572 N N . THR B 1 240 ? -13.398 -10.102 -6.027 1 91.88 240 THR B N 1
ATOM 4573 C CA . THR B 1 240 ? -12.898 -9 -5.211 1 91.88 240 THR B CA 1
ATOM 4574 C C . THR B 1 240 ? -12.898 -9.375 -3.732 1 91.88 240 THR B C 1
ATOM 4576 O O . THR B 1 240 ? -13.625 -10.281 -3.318 1 91.88 240 THR B O 1
ATOM 4579 N N . PHE B 1 241 ? -12.055 -8.703 -2.99 1 94.88 241 PHE B N 1
ATOM 4580 C CA . PHE B 1 241 ? -11.977 -8.891 -1.547 1 94.88 241 PHE B CA 1
ATOM 4581 C C . PHE B 1 241 ? -11.32 -7.688 -0.88 1 94.88 241 PHE B C 1
ATOM 4583 O O . PHE B 1 241 ? -10.688 -6.867 -1.548 1 94.88 241 PHE B O 1
ATOM 4590 N N . THR B 1 242 ? -11.555 -7.555 0.387 1 96.06 242 THR B N 1
ATOM 4591 C CA . THR B 1 242 ? -10.969 -6.461 1.149 1 96.06 242 THR B CA 1
ATOM 4592 C C . THR B 1 242 ? -9.562 -6.828 1.624 1 96.06 242 THR B C 1
ATOM 4594 O O . THR B 1 242 ? -9.375 -7.855 2.277 1 96.06 242 THR B O 1
ATOM 4597 N N . VAL B 1 243 ? -8.602 -5.941 1.234 1 95.81 243 VAL B N 1
ATOM 4598 C CA . VAL B 1 243 ? -7.223 -6.281 1.581 1 95.81 243 VAL B CA 1
ATOM 4599 C C . VAL B 1 243 ? -6.477 -5.023 2.016 1 95.81 243 VAL B C 1
ATOM 4601 O O . VAL B 1 243 ? -6.766 -3.922 1.538 1 95.81 243 VAL B O 1
ATOM 4604 N N . SER B 1 244 ? -5.57 -5.266 2.986 1 94.88 244 SER B N 1
ATOM 4605 C CA . SER B 1 244 ? -4.684 -4.18 3.381 1 94.88 244 SER B CA 1
ATOM 4606 C C . SER B 1 244 ? -3.582 -3.963 2.348 1 94.88 244 SER B C 1
ATOM 4608 O O . SER B 1 244 ? -3.135 -4.91 1.699 1 94.88 244 SER B O 1
ATOM 4610 N N . PRO B 1 245 ? -3.053 -2.77 2.223 1 90.75 245 PRO B N 1
ATOM 4611 C CA . PRO B 1 245 ? -2.09 -2.436 1.171 1 90.75 245 PRO B CA 1
ATOM 4612 C C . PRO B 1 245 ? -0.821 -3.281 1.243 1 90.75 245 PRO B C 1
ATOM 4614 O O . PRO B 1 245 ? -0.222 -3.592 0.21 1 90.75 245 PRO B O 1
ATOM 4617 N N . GLU B 1 246 ? -0.396 -3.635 2.371 1 92.5 246 GLU B N 1
ATOM 4618 C CA . GLU B 1 246 ? 0.866 -4.352 2.527 1 92.5 246 GLU B CA 1
ATOM 4619 C C . GLU B 1 246 ? 0.788 -5.746 1.909 1 92.5 246 GLU B C 1
ATOM 4621 O O . GLU B 1 246 ? 1.817 -6.363 1.628 1 92.5 246 GLU B O 1
ATOM 4626 N N . PHE B 1 247 ? -0.417 -6.203 1.655 1 94.31 247 PHE B N 1
ATOM 4627 C CA . PHE B 1 247 ? -0.555 -7.555 1.132 1 94.31 247 PHE B CA 1
ATOM 4628 C C . PHE B 1 247 ? -0.914 -7.531 -0.349 1 94.31 247 PHE B C 1
ATOM 4630 O O . PHE B 1 247 ? -0.907 -8.57 -1.014 1 94.31 247 PHE B O 1
ATOM 4637 N N . HIS B 1 248 ? -1.262 -6.43 -0.827 1 87.5 248 HIS B N 1
ATOM 4638 C CA . HIS B 1 248 ? -1.604 -6.328 -2.24 1 87.5 248 HIS B CA 1
ATOM 4639 C C . HIS B 1 248 ? -0.446 -6.785 -3.121 1 87.5 248 HIS B C 1
ATOM 4641 O O . HIS B 1 248 ? -0.642 -7.562 -4.055 1 87.5 248 HIS B O 1
ATOM 4647 N N . GLY B 1 249 ? 0.681 -6.328 -2.822 1 83.75 249 GLY B N 1
ATOM 4648 C CA . GLY B 1 249 ? 1.869 -6.699 -3.574 1 83.75 249 GLY B CA 1
ATOM 4649 C C . GLY B 1 249 ? 2.182 -8.18 -3.5 1 83.75 249 GLY B C 1
ATOM 4650 O O . GLY B 1 249 ? 2.172 -8.875 -4.52 1 83.75 249 GLY B O 1
ATOM 4651 N N . PRO B 1 250 ? 2.357 -8.586 -2.264 1 91.12 250 PRO B N 1
ATOM 4652 C CA . PRO B 1 250 ? 2.678 -10 -2.098 1 91.12 250 PRO B CA 1
ATOM 4653 C C . PRO B 1 250 ? 1.634 -10.922 -2.729 1 91.12 250 PRO B C 1
ATOM 4655 O O . PRO B 1 250 ? 1.981 -11.961 -3.301 1 91.12 250 PRO B O 1
ATOM 4658 N N . PHE B 1 251 ? 0.364 -10.555 -2.721 1 92.19 251 PHE B N 1
ATOM 4659 C CA . PHE B 1 251 ? -0.681 -11.367 -3.336 1 92.19 251 PHE B CA 1
ATOM 4660 C C . PHE B 1 251 ? -0.591 -11.297 -4.855 1 92.19 251 PHE B C 1
ATOM 4662 O O . PHE B 1 251 ? -0.657 -12.328 -5.531 1 92.19 251 PHE B O 1
ATOM 4669 N N . GLY B 1 252 ? -0.376 -10.219 -5.316 1 85.06 252 GLY B N 1
ATOM 4670 C CA . GLY B 1 252 ? -0.293 -10.031 -6.758 1 85.06 252 GLY B CA 1
ATOM 4671 C C . GLY B 1 252 ? 0.941 -10.656 -7.371 1 85.06 252 GLY B C 1
ATOM 4672 O O . GLY B 1 252 ? 0.92 -11.07 -8.531 1 85.06 252 GLY B O 1
ATOM 4673 N N . ARG B 1 253 ? 1.941 -10.781 -6.539 1 82.81 253 ARG B N 1
ATOM 4674 C CA . ARG B 1 253 ? 3.191 -11.359 -7.023 1 82.81 253 ARG B CA 1
ATOM 4675 C C . ARG B 1 253 ? 3.275 -12.844 -6.688 1 82.81 253 ARG B C 1
ATOM 4677 O O . ARG B 1 253 ? 4.348 -13.445 -6.785 1 82.81 253 ARG B O 1
ATOM 4684 N N . LEU B 1 254 ? 2.215 -13.328 -6.176 1 89.75 254 LEU B N 1
ATOM 4685 C CA . LEU B 1 254 ? 2.059 -14.75 -5.906 1 89.75 254 LEU B CA 1
ATOM 4686 C C . LEU B 1 254 ? 2.953 -15.188 -4.75 1 89.75 254 LEU B C 1
ATOM 4688 O O . LEU B 1 254 ? 3.344 -16.344 -4.668 1 89.75 254 LEU B O 1
ATOM 4692 N N . ARG B 1 255 ? 3.287 -14.273 -3.908 1 92.56 255 ARG B N 1
ATOM 4693 C CA . ARG B 1 255 ? 4.09 -14.609 -2.736 1 92.56 255 ARG B CA 1
ATOM 4694 C C . ARG B 1 255 ? 3.207 -15.094 -1.589 1 92.56 255 ARG B C 1
ATOM 4696 O O . ARG B 1 255 ? 3.699 -15.688 -0.627 1 92.56 255 ARG B O 1
ATOM 4703 N N . ILE B 1 256 ? 1.992 -14.695 -1.704 1 95.75 256 ILE B N 1
ATOM 4704 C CA . ILE B 1 256 ? 0.951 -15.156 -0.793 1 95.75 256 ILE B CA 1
ATOM 4705 C C . ILE B 1 256 ? -0.209 -15.742 -1.593 1 95.75 256 ILE B C 1
ATOM 4707 O O . ILE B 1 256 ? -0.614 -15.188 -2.615 1 95.75 256 ILE B O 1
ATOM 4711 N N . SER B 1 257 ? -0.678 -16.859 -1.202 1 96.06 257 SER B N 1
ATOM 4712 C CA . SER B 1 257 ? -1.826 -17.453 -1.872 1 96.06 257 SER B CA 1
ATOM 4713 C C . SER B 1 257 ? -2.764 -18.125 -0.872 1 96.06 257 SER B C 1
ATOM 4715 O O . SER B 1 257 ? -2.379 -18.375 0.271 1 96.06 257 SER B O 1
ATOM 4717 N N . LEU B 1 258 ? -3.994 -18.312 -1.271 1 96.88 258 LEU B N 1
ATOM 4718 C CA . LEU B 1 258 ? -5.016 -18.969 -0.467 1 96.88 258 LEU B CA 1
ATOM 4719 C C . LEU B 1 258 ? -5.367 -20.328 -1.05 1 96.88 258 LEU B C 1
ATOM 4721 O O . LEU B 1 258 ? -5.988 -20.422 -2.113 1 96.88 258 LEU B O 1
ATOM 4725 N N . GLN B 1 259 ? -5.027 -21.328 -0.378 1 96.25 259 GLN B N 1
ATOM 4726 C CA . GLN B 1 259 ? -5.328 -22.703 -0.776 1 96.25 259 GLN B CA 1
ATOM 4727 C C . GLN B 1 259 ? -6.621 -23.188 -0.126 1 96.25 259 GLN B C 1
ATOM 4729 O O . GLN B 1 259 ? -6.699 -23.297 1.099 1 96.25 259 GLN B O 1
ATOM 4734 N N . PRO B 1 260 ? -7.594 -23.5 -0.983 1 94.69 260 PRO B N 1
ATOM 4735 C CA . PRO B 1 260 ? -8.805 -24.047 -0.369 1 94.69 260 PRO B CA 1
ATOM 4736 C C . PRO B 1 260 ? -8.555 -25.359 0.385 1 94.69 260 PRO B C 1
ATOM 4738 O O . PRO B 1 260 ? -7.828 -26.219 -0.102 1 94.69 260 PRO B O 1
ATOM 4741 N N . ILE B 1 261 ? -9.102 -25.344 1.559 1 94.75 261 ILE B N 1
ATOM 4742 C CA . ILE B 1 261 ? -8.977 -26.578 2.336 1 94.75 261 ILE B CA 1
ATOM 4743 C C . ILE B 1 261 ? -10.359 -27.062 2.77 1 94.75 261 ILE B C 1
ATOM 4745 O O . ILE B 1 261 ? -11.289 -26.25 2.896 1 94.75 261 ILE B O 1
ATOM 4749 N N . GLY B 1 262 ? -10.438 -28.375 3.053 1 87.12 262 GLY B N 1
ATOM 4750 C CA . GLY B 1 262 ? -11.688 -28.969 3.5 1 87.12 262 GLY B CA 1
ATOM 4751 C C . GLY B 1 262 ? -12.695 -29.156 2.381 1 87.12 262 GLY B C 1
ATOM 4752 O O . GLY B 1 262 ? -12.328 -29.234 1.209 1 87.12 262 GLY B O 1
ATOM 4753 N N . HIS B 1 263 ? -13.914 -29.234 2.852 1 84 263 HIS B N 1
ATOM 4754 C CA . HIS B 1 263 ? -14.992 -29.5 1.909 1 84 263 HIS B CA 1
ATOM 4755 C C . HIS B 1 263 ? -15.305 -28.266 1.055 1 84 263 HIS B C 1
ATOM 4757 O O . HIS B 1 263 ? -15.07 -27.141 1.481 1 84 263 HIS B O 1
ATOM 4763 N N . GLU B 1 264 ? -15.883 -28.484 -0.054 1 78.5 264 GLU B N 1
ATOM 4764 C CA . GLU B 1 264 ? -16.156 -27.438 -1.041 1 78.5 264 GLU B CA 1
ATOM 4765 C C . GLU B 1 264 ? -17.109 -26.391 -0.483 1 78.5 264 GLU B C 1
ATOM 4767 O O . GLU B 1 264 ? -17.094 -25.234 -0.929 1 78.5 264 GLU B O 1
ATOM 4772 N N . ASP B 1 265 ? -17.766 -26.75 0.516 1 79.12 265 ASP B N 1
ATOM 4773 C CA . ASP B 1 265 ? -18.781 -25.828 1.053 1 79.12 265 ASP B CA 1
ATOM 4774 C C . ASP B 1 265 ? -18.172 -24.922 2.129 1 79.12 265 ASP B C 1
ATOM 4776 O O . ASP B 1 265 ? -18.844 -24.016 2.617 1 79.12 265 ASP B O 1
ATOM 4780 N N . ARG B 1 266 ? -16.953 -25.312 2.32 1 86.25 266 ARG B N 1
ATOM 4781 C CA . ARG B 1 266 ? -16.297 -24.5 3.34 1 86.25 266 ARG B CA 1
ATOM 4782 C C . ARG B 1 266 ? -15.398 -23.453 2.707 1 86.25 266 ARG B C 1
ATOM 4784 O O . ARG B 1 266 ? -14.719 -23.719 1.715 1 86.25 266 ARG B O 1
ATOM 4791 N N . ASN B 1 267 ? -15.523 -22.281 3.076 1 94.81 267 ASN B N 1
ATOM 4792 C CA . ASN B 1 267 ? -14.688 -21.188 2.6 1 94.81 267 ASN B CA 1
ATOM 4793 C C . ASN B 1 267 ? -13.539 -20.891 3.561 1 94.81 267 ASN B C 1
ATOM 4795 O O . ASN B 1 267 ? -13.391 -19.766 4.039 1 94.81 267 ASN B O 1
ATOM 4799 N N . THR B 1 268 ? -12.797 -22 3.75 1 97.12 268 THR B N 1
ATOM 4800 C CA . THR B 1 268 ? -11.586 -21.938 4.57 1 97.12 268 THR B CA 1
ATOM 4801 C C . THR B 1 268 ? -10.344 -22.156 3.719 1 97.12 268 THR B C 1
ATOM 4803 O O . THR B 1 268 ? -10.328 -23.016 2.838 1 97.12 268 THR B O 1
ATOM 4806 N N . TYR B 1 269 ? -9.359 -21.422 4.051 1 97.88 269 TYR B N 1
ATOM 4807 C CA . TYR B 1 269 ? -8.172 -21.406 3.209 1 97.88 269 TYR B CA 1
ATOM 4808 C C . TYR B 1 269 ? -6.902 -21.453 4.055 1 97.88 269 TYR B C 1
ATOM 4810 O O . TYR B 1 269 ? -6.824 -20.797 5.098 1 97.88 269 TYR B O 1
ATOM 4818 N N . GLN B 1 270 ? -6.012 -22.266 3.584 1 97.69 270 GLN B N 1
ATOM 4819 C CA . GLN B 1 270 ? -4.645 -22.172 4.09 1 97.69 270 GLN B CA 1
ATOM 4820 C C . GLN B 1 270 ? -3.879 -21.047 3.414 1 97.69 270 GLN B C 1
ATOM 4822 O O . GLN B 1 270 ? -3.873 -20.938 2.186 1 97.69 270 GLN B O 1
ATOM 4827 N N . ILE B 1 271 ? -3.275 -20.219 4.23 1 98.06 271 ILE B N 1
ATOM 4828 C CA . ILE B 1 271 ? -2.428 -19.188 3.664 1 98.06 271 ILE B CA 1
ATOM 4829 C C . ILE B 1 271 ? -1.032 -19.734 3.395 1 98.06 271 ILE B C 1
ATOM 4831 O O . ILE B 1 271 ? -0.359 -20.219 4.312 1 98.06 271 ILE B O 1
ATOM 4835 N N . ASN B 1 272 ? -0.668 -19.688 2.145 1 97.31 272 ASN B N 1
ATOM 4836 C CA . ASN B 1 272 ? 0.682 -20.078 1.765 1 97.31 272 ASN B CA 1
ATOM 4837 C C . ASN B 1 272 ? 1.562 -18.875 1.466 1 97.31 272 ASN B C 1
ATOM 4839 O O . ASN B 1 272 ? 1.083 -17.859 0.942 1 97.31 272 ASN B O 1
ATOM 4843 N N . THR B 1 273 ? 2.773 -19 1.877 1 96.12 273 THR B N 1
ATOM 4844 C CA . THR B 1 273 ? 3.756 -17.969 1.584 1 96.12 273 THR B CA 1
ATOM 4845 C C . THR B 1 273 ? 4.922 -18.547 0.782 1 96.12 273 THR B C 1
ATOM 4847 O O . THR B 1 273 ? 5.211 -19.734 0.861 1 96.12 273 THR B O 1
ATOM 4850 N N . TYR B 1 274 ? 5.566 -17.703 -0.011 1 92.62 274 TYR B N 1
ATOM 4851 C CA . TYR B 1 274 ? 6.734 -18.062 -0.804 1 92.62 274 TYR B CA 1
ATOM 4852 C C . TYR B 1 274 ? 7.848 -17.031 -0.649 1 92.62 274 TYR B C 1
ATOM 4854 O O . TYR B 1 274 ? 7.734 -15.914 -1.149 1 92.62 274 TYR B O 1
ATOM 4862 N N . PRO B 1 275 ? 8.82 -17.422 0.132 1 91.88 275 PRO B N 1
ATOM 4863 C CA . PRO B 1 275 ? 9.188 -18.719 0.69 1 91.88 275 PRO B CA 1
ATOM 4864 C C . PRO B 1 275 ? 8.164 -19.25 1.696 1 91.88 275 PRO B C 1
ATOM 4866 O O . PRO B 1 275 ? 7.363 -18.469 2.229 1 91.88 275 PRO B O 1
ATOM 4869 N N . PRO B 1 276 ? 8.305 -20.578 1.981 1 93.12 276 PRO B N 1
ATOM 4870 C CA . PRO B 1 276 ? 7.27 -21.188 2.816 1 93.12 276 PRO B CA 1
ATOM 4871 C C . PRO B 1 276 ? 7.391 -20.812 4.289 1 93.12 276 PRO B C 1
ATOM 4873 O O . PRO B 1 276 ? 8.484 -20.469 4.754 1 93.12 276 PRO B O 1
ATOM 4876 N N . ASN B 1 277 ? 6.266 -20.859 5.035 1 92.75 277 ASN B N 1
ATOM 4877 C CA . ASN B 1 277 ? 6.148 -20.75 6.484 1 92.75 277 ASN B CA 1
ATOM 4878 C C . ASN B 1 277 ? 6.566 -19.375 6.98 1 92.75 277 ASN B C 1
ATOM 4880 O O . ASN B 1 277 ? 7.285 -19.25 7.973 1 92.75 277 ASN B O 1
ATOM 4884 N N . ARG B 1 278 ? 6.168 -18.391 6.293 1 93.94 278 ARG B N 1
ATOM 4885 C CA . ARG B 1 278 ? 6.492 -17.031 6.688 1 93.94 278 ARG B CA 1
ATOM 4886 C C . ARG B 1 278 ? 5.246 -16.281 7.152 1 93.94 278 ARG B C 1
ATOM 4888 O O . ARG B 1 278 ? 5.25 -15.055 7.25 1 93.94 278 ARG B O 1
ATOM 4895 N N . HIS B 1 279 ? 4.23 -17.016 7.422 1 93.88 279 HIS B N 1
ATOM 4896 C CA . HIS B 1 279 ? 2.982 -16.375 7.812 1 93.88 279 HIS B CA 1
ATOM 4897 C C . HIS B 1 279 ? 3.17 -15.508 9.055 1 93.88 279 HIS B C 1
ATOM 4899 O O . HIS B 1 279 ? 2.732 -14.359 9.094 1 93.88 279 HIS B O 1
ATOM 4905 N N . ALA B 1 280 ? 3.844 -16.016 10 1 91.88 280 ALA B N 1
ATOM 4906 C CA . ALA B 1 280 ? 4.059 -15.289 11.25 1 91.88 280 ALA B CA 1
ATOM 4907 C C . ALA B 1 280 ? 4.879 -14.023 11.016 1 91.88 280 ALA B C 1
ATOM 4909 O O . ALA B 1 280 ? 4.625 -12.992 11.633 1 91.88 280 ALA B O 1
ATOM 4910 N N . MET B 1 281 ? 5.793 -14.164 10.133 1 94.12 281 MET B N 1
ATOM 4911 C CA . MET B 1 281 ? 6.645 -13.016 9.82 1 94.12 281 MET B CA 1
ATOM 4912 C C . MET B 1 281 ? 5.84 -11.906 9.148 1 94.12 281 MET B C 1
ATOM 4914 O O . MET B 1 281 ? 6.16 -10.727 9.297 1 94.12 281 MET B O 1
ATOM 4918 N N . TYR B 1 282 ? 4.809 -12.281 8.414 1 94.94 282 TYR B N 1
ATOM 4919 C CA . TYR B 1 282 ? 3.926 -11.312 7.77 1 94.94 282 TYR B CA 1
ATOM 4920 C C . TYR B 1 282 ? 2.861 -10.82 8.742 1 94.94 282 TYR B C 1
ATOM 4922 O O . TYR B 1 282 ? 2.104 -9.898 8.422 1 94.94 282 TYR B O 1
ATOM 4930 N N . GLY B 1 283 ? 2.758 -11.422 9.93 1 93.06 283 GLY B N 1
ATOM 4931 C CA . GLY B 1 283 ? 1.66 -11.133 10.836 1 93.06 283 GLY B CA 1
ATOM 4932 C C . GLY B 1 283 ? 0.343 -11.742 10.398 1 93.06 283 GLY B C 1
ATOM 4933 O O . GLY B 1 283 ? -0.723 -11.172 10.641 1 93.06 283 GLY B O 1
ATOM 4934 N N . LEU B 1 284 ? 0.45 -12.836 9.68 1 96.56 284 LEU B N 1
ATOM 4935 C CA . LEU B 1 284 ? -0.73 -13.508 9.141 1 96.56 284 LEU B CA 1
ATOM 4936 C C . LEU B 1 284 ? -1.017 -14.797 9.906 1 96.56 284 LEU B C 1
ATOM 4938 O O . LEU B 1 284 ? -0.094 -15.445 10.398 1 96.56 284 LEU B O 1
ATOM 4942 N N . PRO B 1 285 ? -2.301 -15.117 9.992 1 96.56 285 PRO B N 1
ATOM 4943 C CA . PRO B 1 285 ? -2.615 -16.453 10.492 1 96.56 285 PRO B CA 1
ATOM 4944 C C . PRO B 1 285 ? -2.287 -17.562 9.492 1 96.56 285 PRO B C 1
ATOM 4946 O O . PRO B 1 285 ? -1.971 -17.266 8.336 1 96.56 285 PRO B O 1
ATOM 4949 N N . GLU B 1 286 ? -2.346 -18.766 9.969 1 97 286 GLU B N 1
ATOM 4950 C CA . GLU B 1 286 ? -2.078 -19.891 9.086 1 97 286 GLU B CA 1
ATOM 4951 C C . GLU B 1 286 ? -3.273 -20.188 8.18 1 97 286 GLU B C 1
ATOM 4953 O O . GLU B 1 286 ? -3.107 -20.656 7.051 1 97 286 GLU B O 1
ATOM 4958 N N . ARG B 1 287 ? -4.438 -19.938 8.766 1 96.69 287 ARG B N 1
ATOM 4959 C CA . ARG B 1 287 ? -5.676 -20.219 8.047 1 96.69 287 ARG B CA 1
ATOM 4960 C C . ARG B 1 287 ? -6.668 -19.062 8.195 1 96.69 287 ARG B C 1
ATOM 4962 O O . ARG B 1 287 ? -6.613 -18.312 9.164 1 96.69 287 ARG B O 1
ATOM 4969 N N . VAL B 1 288 ? -7.535 -19 7.246 1 97.12 288 VAL B N 1
ATOM 4970 C CA . VAL B 1 288 ? -8.609 -18.016 7.32 1 97.12 288 VAL B CA 1
ATOM 4971 C C . VAL B 1 288 ? -9.914 -18.625 6.816 1 97.12 288 VAL B C 1
ATOM 4973 O O . VAL B 1 288 ? -9.898 -19.469 5.93 1 97.12 288 VAL B O 1
ATOM 4976 N N . SER B 1 289 ? -10.992 -18.219 7.383 1 97 289 SER B N 1
ATOM 4977 C CA . SER B 1 289 ? -12.328 -18.594 6.938 1 97 289 SER B CA 1
ATOM 4978 C C . SER B 1 289 ? -13.133 -17.359 6.531 1 97 289 SER B C 1
ATOM 4980 O O . SER B 1 289 ? -13.156 -16.359 7.25 1 97 289 SER B O 1
ATOM 4982 N N . LEU B 1 290 ? -13.719 -17.438 5.398 1 97.19 290 LEU B N 1
ATOM 4983 C CA . LEU B 1 290 ? -14.5 -16.312 4.891 1 97.19 290 LEU B CA 1
ATOM 4984 C C . LEU B 1 290 ? -15.992 -16.562 5.059 1 97.19 290 LEU B C 1
ATOM 4986 O O . LEU B 1 290 ? -16.484 -17.656 4.773 1 97.19 290 LEU B O 1
ATOM 4990 N N . THR B 1 291 ? -16.672 -15.609 5.594 1 95.19 291 THR B N 1
ATOM 4991 C CA . THR B 1 291 ? -18.125 -15.609 5.73 1 95.19 291 THR B CA 1
ATOM 4992 C C . THR B 1 291 ? -18.703 -14.25 5.355 1 95.19 291 THR B C 1
ATOM 4994 O O . THR B 1 291 ? -18.062 -13.219 5.59 1 95.19 291 THR B O 1
ATOM 4997 N N . ASP B 1 292 ? -19.859 -14.359 4.762 1 95.12 292 ASP B N 1
ATOM 4998 C CA . ASP B 1 292 ? -20.531 -13.102 4.441 1 95.12 292 ASP B CA 1
ATOM 4999 C C . ASP B 1 292 ? -21.062 -12.43 5.703 1 95.12 292 ASP B C 1
ATOM 5001 O O . ASP B 1 292 ? -22.031 -12.898 6.305 1 95.12 292 ASP B O 1
ATOM 5005 N N . ALA B 1 293 ? -20.531 -11.297 6.027 1 93.94 293 ALA B N 1
ATOM 5006 C CA . ALA B 1 293 ? -20.938 -10.586 7.246 1 93.94 293 ALA B CA 1
ATOM 5007 C C . ALA B 1 293 ? -21.891 -9.445 6.93 1 93.94 293 ALA B C 1
ATOM 5009 O O . ALA B 1 293 ? -22.234 -8.656 7.812 1 93.94 293 ALA B O 1
ATOM 5010 N N . SER B 1 294 ? -22.25 -9.344 5.684 1 91 294 SER B N 1
ATOM 5011 C CA . SER B 1 294 ? -23.156 -8.266 5.324 1 91 294 SER B CA 1
ATOM 5012 C C . SER B 1 294 ? -24.516 -8.445 6 1 91 294 SER B C 1
ATOM 5014 O O . SER B 1 294 ? -24.844 -9.531 6.469 1 91 294 SER B O 1
ATOM 5016 N N . ALA B 1 295 ? -25.281 -7.348 6.062 1 86.88 295 ALA B N 1
ATOM 5017 C CA . ALA B 1 295 ? -26.562 -7.336 6.766 1 86.88 295 ALA B CA 1
ATOM 5018 C C . ALA B 1 295 ? -27.516 -8.359 6.164 1 86.88 295 ALA B C 1
ATOM 5020 O O . ALA B 1 295 ? -28.234 -9.047 6.891 1 86.88 295 ALA B O 1
ATOM 5021 N N . ASN B 1 296 ? -27.484 -8.531 4.867 1 87 296 ASN B N 1
ATOM 5022 C CA . ASN B 1 296 ? -28.453 -9.414 4.215 1 87 296 ASN B CA 1
ATOM 5023 C C . ASN B 1 296 ? -27.828 -10.781 3.914 1 87 296 ASN B C 1
ATOM 5025 O O . ASN B 1 296 ? -28.531 -11.711 3.525 1 87 296 ASN B O 1
ATOM 5029 N N . GLY B 1 297 ? -26.641 -10.898 4.082 1 86.69 297 GLY B N 1
ATOM 5030 C CA . GLY B 1 297 ? -25.953 -12.164 3.854 1 86.69 297 GLY B CA 1
ATOM 5031 C C . GLY B 1 297 ? -26.078 -12.656 2.424 1 86.69 297 GLY B C 1
ATOM 5032 O O . GLY B 1 297 ? -26.188 -13.859 2.186 1 86.69 297 GLY B O 1
ATOM 5033 N N . GLN B 1 298 ? -26.109 -11.758 1.496 1 89.06 298 GLN B N 1
ATOM 5034 C CA . GLN B 1 298 ? -26.422 -12.18 0.133 1 89.06 298 GLN B CA 1
ATOM 5035 C C . GLN B 1 298 ? -25.312 -11.789 -0.831 1 89.06 298 GLN B C 1
ATOM 5037 O O . GLN B 1 298 ? -25.453 -11.914 -2.049 1 89.06 298 GLN B O 1
ATOM 5042 N N . ILE B 1 299 ? -24.25 -11.281 -0.256 1 92.12 299 ILE B N 1
ATOM 5043 C CA . ILE B 1 299 ? -23.141 -10.953 -1.135 1 92.12 299 ILE B CA 1
ATOM 5044 C C . ILE B 1 299 ? -22.25 -12.18 -1.333 1 92.12 299 ILE B C 1
ATOM 5046 O O . ILE B 1 299 ? -21.75 -12.75 -0.364 1 92.12 299 ILE B O 1
ATOM 5050 N N . PRO B 1 300 ? -22.094 -12.586 -2.543 1 92.69 300 PRO B N 1
ATOM 5051 C CA . PRO B 1 300 ? -21.266 -13.766 -2.789 1 92.69 300 PRO B CA 1
ATOM 5052 C C . PRO B 1 300 ? -19.828 -13.586 -2.277 1 92.69 300 PRO B C 1
ATOM 5054 O O . PRO B 1 300 ? -19.281 -12.492 -2.354 1 92.69 300 PRO B O 1
ATOM 5057 N N . LEU B 1 301 ? -19.297 -14.664 -1.791 1 95.81 301 LEU B N 1
ATOM 5058 C CA . LEU B 1 301 ? -17.906 -14.672 -1.389 1 95.81 301 LEU B CA 1
ATOM 5059 C C . LEU B 1 301 ? -16.984 -14.781 -2.605 1 95.81 301 LEU B C 1
ATOM 5061 O O . LEU B 1 301 ? -17.422 -15.156 -3.689 1 95.81 301 LEU B O 1
ATOM 5065 N N . PRO B 1 302 ? -15.688 -14.359 -2.443 1 94.31 302 PRO B N 1
ATOM 5066 C CA . PRO B 1 302 ? -14.742 -14.648 -3.523 1 94.31 302 PRO B CA 1
ATOM 506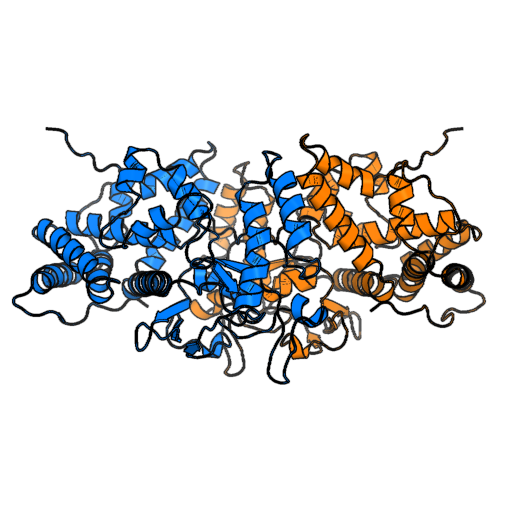7 C C . PRO B 1 302 ? -14.75 -16.109 -3.939 1 94.31 302 PRO B C 1
ATOM 5069 O O . PRO B 1 302 ? -14.867 -17 -3.088 1 94.31 302 PRO B O 1
ATOM 5072 N N . SER B 1 303 ? -14.586 -16.312 -5.18 1 90.75 303 SER B N 1
ATOM 5073 C CA . SER B 1 303 ? -14.719 -17.656 -5.715 1 90.75 303 SER B CA 1
ATOM 5074 C C . SER B 1 303 ? -13.602 -18.562 -5.203 1 90.75 303 SER B C 1
ATOM 5076 O O . SER B 1 303 ? -12.422 -18.234 -5.32 1 90.75 303 SER B O 1
ATOM 5078 N N . ARG B 1 304 ? -14.07 -19.688 -4.707 1 91.81 304 ARG B N 1
ATOM 5079 C CA . ARG B 1 304 ? -13.133 -20.719 -4.258 1 91.81 304 ARG B CA 1
ATOM 5080 C C . ARG B 1 304 ? -12.25 -21.188 -5.406 1 91.81 304 ARG B C 1
ATOM 5082 O O . ARG B 1 304 ? -11.055 -21.422 -5.227 1 91.81 304 ARG B O 1
ATOM 5089 N N . ARG B 1 305 ? -12.812 -21.297 -6.504 1 86.5 305 ARG B N 1
ATOM 5090 C CA . ARG B 1 305 ? -12.109 -21.75 -7.703 1 86.5 305 ARG B CA 1
ATOM 5091 C C . ARG B 1 305 ? -11.031 -20.734 -8.109 1 86.5 305 ARG B C 1
ATOM 5093 O O . ARG B 1 305 ? -9.945 -21.125 -8.547 1 86.5 305 ARG B O 1
ATOM 5100 N N . TYR B 1 306 ? -11.352 -19.469 -7.965 1 87.06 306 TYR B N 1
ATOM 5101 C CA . TYR B 1 306 ? -10.383 -18.438 -8.32 1 87.06 306 TYR B CA 1
ATOM 5102 C C . TYR B 1 306 ? -9.172 -18.484 -7.398 1 87.06 306 TYR B C 1
ATOM 5104 O O . TYR B 1 306 ? -8.031 -18.391 -7.859 1 87.06 306 TYR B O 1
ATOM 5112 N N . PHE B 1 307 ? -9.469 -18.688 -6.168 1 92.44 307 PHE B N 1
ATOM 5113 C CA . PHE B 1 307 ? -8.367 -18.812 -5.215 1 92.44 307 PHE B CA 1
ATOM 5114 C C . PHE B 1 307 ? -7.539 -20.047 -5.496 1 92.44 307 PHE B C 1
ATOM 5116 O O . PHE B 1 307 ? -6.312 -20.031 -5.379 1 92.44 307 PHE B O 1
ATOM 5123 N N . GLN B 1 308 ? -8.203 -21.047 -5.875 1 89.75 308 GLN B N 1
ATOM 5124 C CA . GLN B 1 308 ? -7.516 -22.297 -6.191 1 89.75 308 GLN B CA 1
ATOM 5125 C C . GLN B 1 308 ? -6.562 -22.109 -7.371 1 89.75 308 GLN B C 1
ATOM 5127 O O . GLN B 1 308 ? -5.438 -22.609 -7.352 1 89.75 308 GLN B O 1
ATOM 5132 N N . LEU B 1 309 ? -7.023 -21.453 -8.305 1 86.44 309 LEU B N 1
ATOM 5133 C CA . LEU B 1 309 ? -6.191 -21.188 -9.477 1 86.44 309 LEU B CA 1
ATOM 5134 C C . LEU B 1 309 ? -5.004 -20.312 -9.109 1 86.44 309 LEU B C 1
ATOM 5136 O O . LEU B 1 309 ? -3.875 -20.578 -9.531 1 86.44 309 LEU B O 1
ATOM 5140 N N . HIS B 1 310 ? -5.277 -19.297 -8.406 1 90.12 310 HIS B N 1
ATOM 5141 C CA . HIS B 1 310 ? -4.207 -18.406 -7.941 1 90.12 310 HIS B CA 1
ATOM 5142 C C . HIS B 1 310 ? -3.152 -19.188 -7.164 1 90.12 310 HIS B C 1
ATOM 5144 O O . HIS B 1 310 ? -1.953 -19.016 -7.387 1 90.12 310 HIS B O 1
ATOM 5150 N N . ASP B 1 311 ? -3.588 -20.031 -6.348 1 93.44 311 ASP B N 1
ATOM 5151 C CA . ASP B 1 311 ? -2.689 -20.844 -5.535 1 93.44 311 ASP B CA 1
ATOM 5152 C C . ASP B 1 311 ? -1.863 -21.797 -6.41 1 93.44 311 ASP B C 1
ATOM 5154 O O . ASP B 1 311 ? -0.662 -21.953 -6.188 1 93.44 311 ASP B O 1
ATOM 5158 N N . ALA B 1 312 ? -2.479 -22.391 -7.289 1 90.5 312 ALA B N 1
ATOM 5159 C CA . ALA B 1 312 ? -1.773 -23.266 -8.211 1 90.5 312 ALA B CA 1
ATOM 5160 C C . ALA B 1 312 ? -0.67 -22.531 -8.953 1 90.5 312 ALA B C 1
ATOM 5162 O O . ALA B 1 312 ? 0.455 -23.016 -9.07 1 90.5 312 ALA B O 1
ATOM 5163 N N . CYS B 1 313 ? -0.997 -21.375 -9.391 1 88.62 313 CYS B N 1
ATOM 5164 C CA . CYS B 1 313 ? -0.027 -20.578 -10.117 1 88.62 313 CYS B CA 1
ATOM 5165 C C . CYS B 1 313 ? 1.146 -20.188 -9.227 1 88.62 313 CYS B C 1
ATOM 5167 O O . CYS B 1 313 ? 2.297 -20.188 -9.672 1 88.62 313 CYS B O 1
ATOM 5169 N N . ALA B 1 314 ? 0.814 -19.859 -8.031 1 92.81 314 ALA B N 1
ATOM 5170 C CA . ALA B 1 314 ? 1.869 -19.531 -7.082 1 92.81 314 ALA B CA 1
ATOM 5171 C C . ALA B 1 314 ? 2.811 -20.703 -6.863 1 92.81 314 ALA B C 1
ATOM 5173 O O . ALA B 1 314 ? 4.031 -20.562 -6.934 1 92.81 314 ALA B O 1
ATOM 5174 N N . LYS B 1 315 ? 2.283 -21.844 -6.699 1 94.06 315 LYS B N 1
ATOM 5175 C CA . LYS B 1 315 ? 3.078 -23.047 -6.484 1 94.06 315 LYS B CA 1
ATOM 5176 C C . LYS B 1 315 ? 3.957 -23.359 -7.695 1 94.06 315 LYS B C 1
ATOM 5178 O O . LYS B 1 315 ? 5.164 -23.562 -7.559 1 94.06 315 LYS B O 1
ATOM 5183 N N . ILE B 1 316 ? 3.365 -23.328 -8.789 1 92.31 316 ILE B N 1
ATOM 5184 C CA . ILE B 1 316 ? 4.09 -23.641 -10.016 1 92.31 316 ILE B CA 1
ATOM 5185 C C . ILE B 1 316 ? 5.219 -22.641 -10.227 1 92.31 316 ILE B C 1
ATOM 5187 O O . ILE B 1 316 ? 6.355 -23.016 -10.516 1 92.31 316 ILE B O 1
ATOM 5191 N N . SER B 1 317 ? 4.875 -21.406 -10.086 1 90.88 317 SER B N 1
ATOM 5192 C CA . SER B 1 317 ? 5.844 -20.328 -10.297 1 90.88 317 SER B CA 1
ATOM 5193 C C . SER B 1 317 ? 7.039 -20.469 -9.359 1 90.88 317 SER B C 1
ATOM 5195 O O . SER B 1 317 ? 8.188 -20.359 -9.797 1 90.88 317 SER B O 1
ATOM 5197 N N . HIS B 1 318 ? 6.805 -20.797 -8.195 1 93 318 HIS B N 1
ATOM 5198 C CA . HIS B 1 318 ? 7.879 -20.781 -7.203 1 93 318 HIS B CA 1
ATOM 5199 C C . HIS B 1 318 ? 8.594 -22.141 -7.16 1 93 318 HIS B C 1
ATOM 5201 O O . HIS B 1 318 ? 9.82 -22.188 -7.102 1 93 318 HIS B O 1
ATOM 5207 N N . LEU B 1 319 ? 7.895 -23.172 -7.25 1 94.19 319 LEU B N 1
ATOM 5208 C CA . LEU B 1 319 ? 8.516 -24.484 -7.164 1 94.19 319 LEU B CA 1
ATOM 5209 C C . LEU B 1 319 ? 9.352 -24.781 -8.406 1 94.19 319 LEU B C 1
ATOM 5211 O O . LEU B 1 319 ? 10.336 -25.5 -8.328 1 94.19 319 LEU B O 1
ATOM 5215 N N . SER B 1 320 ? 8.961 -24.25 -9.508 1 94.25 320 SER B N 1
ATOM 5216 C CA . SER B 1 320 ? 9.703 -24.469 -10.742 1 94.25 320 SER B CA 1
ATOM 5217 C C . SER B 1 320 ? 10.898 -23.531 -10.852 1 94.25 320 SER B C 1
ATOM 5219 O O . SER B 1 320 ? 11.828 -23.797 -11.617 1 94.25 320 SER B O 1
ATOM 5221 N N . GLY B 1 321 ? 10.805 -22.406 -10.172 1 91.44 321 GLY B N 1
ATOM 5222 C CA . GLY B 1 321 ? 11.797 -21.344 -10.328 1 91.44 321 GLY B CA 1
ATOM 5223 C C . GLY B 1 321 ? 11.508 -20.422 -11.508 1 91.44 321 GLY B C 1
ATOM 5224 O O . GLY B 1 321 ? 12.266 -19.484 -11.766 1 91.44 321 GLY B O 1
ATOM 5225 N N . ALA B 1 322 ? 10.484 -20.703 -12.172 1 87.94 322 ALA B N 1
ATOM 5226 C CA . ALA B 1 322 ? 10.156 -19.938 -13.367 1 87.94 322 ALA B CA 1
ATOM 5227 C C . ALA B 1 322 ? 9.812 -18.484 -13.023 1 87.94 322 ALA B C 1
ATOM 5229 O O . ALA B 1 322 ? 10.062 -17.578 -13.812 1 87.94 322 ALA B O 1
ATOM 5230 N N . GLY B 1 323 ? 9.188 -18.328 -11.859 1 82.81 323 GLY B N 1
ATOM 5231 C CA . GLY B 1 323 ? 8.836 -16.984 -11.438 1 82.81 323 GLY B CA 1
ATOM 5232 C C . GLY B 1 323 ? 10.008 -16.016 -11.445 1 82.81 323 GLY B C 1
ATOM 5233 O O . GLY B 1 323 ? 9.891 -14.883 -11.898 1 82.81 323 GLY B O 1
ATOM 5234 N N . GLU B 1 324 ? 11.047 -16.453 -10.953 1 81.5 324 GLU B N 1
ATOM 5235 C CA . GLU B 1 324 ? 12.25 -15.617 -10.914 1 81.5 324 GLU B CA 1
ATOM 5236 C C . GLU B 1 324 ? 12.742 -15.289 -12.32 1 81.5 324 GLU B C 1
ATOM 5238 O O . GLU B 1 324 ? 13.203 -14.18 -12.578 1 81.5 324 GLU B O 1
ATOM 5243 N N . VAL B 1 325 ? 12.656 -16.25 -13.148 1 77.88 325 VAL B N 1
ATOM 5244 C CA . VAL B 1 325 ? 13.102 -16.062 -14.523 1 77.88 325 VAL B CA 1
ATOM 5245 C C . VAL B 1 325 ? 12.227 -15.031 -15.219 1 77.88 325 VAL B C 1
ATOM 5247 O O . VAL B 1 325 ? 12.727 -14.148 -15.914 1 77.88 325 VAL B O 1
ATOM 5250 N N . VAL B 1 326 ? 11.039 -15.18 -14.945 1 73.75 326 VAL B N 1
ATOM 5251 C CA . VAL B 1 326 ? 10.094 -14.258 -15.562 1 73.75 326 VAL B CA 1
ATOM 5252 C C . VAL B 1 326 ? 10.32 -12.844 -15.031 1 73.75 326 VAL B C 1
ATOM 5254 O O . VAL B 1 326 ? 10.297 -11.875 -15.789 1 73.75 326 VAL B O 1
ATOM 5257 N N . GLU B 1 327 ? 10.422 -12.719 -13.711 1 70.62 327 GLU B N 1
ATOM 5258 C CA . GLU B 1 327 ? 10.688 -11.414 -13.117 1 70.62 327 GLU B CA 1
ATOM 5259 C C . GLU B 1 327 ? 11.938 -10.781 -13.719 1 70.62 327 GLU B C 1
ATOM 5261 O O . GLU B 1 327 ? 11.969 -9.57 -13.969 1 70.62 327 GLU B O 1
ATOM 5266 N N . GLN B 1 328 ? 12.891 -11.555 -13.922 1 68.62 328 GLN B N 1
ATOM 5267 C CA . GLN B 1 328 ? 14.109 -11.062 -14.555 1 68.62 328 GLN B CA 1
ATOM 5268 C C . GLN B 1 328 ? 13.852 -10.609 -15.984 1 68.62 328 GLN B C 1
ATOM 5270 O O . GLN B 1 328 ? 14.406 -9.602 -16.438 1 68.62 328 GLN B O 1
ATOM 5275 N N . LEU B 1 329 ? 13.109 -11.375 -16.625 1 63.19 329 LEU B N 1
ATOM 5276 C CA . LEU B 1 329 ? 12.742 -11.016 -18 1 63.19 329 LEU B CA 1
ATOM 5277 C C . LEU B 1 329 ? 12.047 -9.664 -18.031 1 63.19 329 LEU B C 1
ATOM 5279 O O . LEU B 1 329 ? 12.328 -8.836 -18.906 1 63.19 329 LEU B O 1
ATOM 5283 N N . PHE B 1 330 ? 11.188 -9.445 -17.094 1 60.47 330 PHE B N 1
ATOM 5284 C CA . PHE B 1 330 ? 10.453 -8.188 -17.031 1 60.47 330 PHE B CA 1
ATOM 5285 C C . PHE B 1 330 ? 11.391 -7.035 -16.672 1 60.47 330 PHE B C 1
ATOM 5287 O O . PHE B 1 330 ? 11.258 -5.934 -17.219 1 60.47 330 PHE B O 1
ATOM 5294 N N . ARG B 1 331 ? 12.227 -7.277 -15.781 1 59.34 331 ARG B N 1
ATOM 5295 C CA . ARG B 1 331 ? 13.219 -6.27 -15.422 1 59.34 331 ARG B CA 1
ATOM 5296 C C . ARG B 1 331 ? 14.094 -5.91 -16.609 1 59.34 331 ARG B C 1
ATOM 5298 O O . ARG B 1 331 ? 14.398 -4.734 -16.828 1 59.34 331 ARG B O 1
ATOM 5305 N N . ASP B 1 332 ? 14.477 -6.957 -17.297 1 56.16 332 ASP B N 1
ATOM 5306 C CA . ASP B 1 332 ? 15.305 -6.75 -18.484 1 56.16 332 ASP B CA 1
ATOM 5307 C C . ASP B 1 332 ? 14.57 -5.922 -19.531 1 56.16 332 ASP B C 1
ATOM 5309 O O . ASP B 1 332 ? 15.164 -5.074 -20.188 1 56.16 332 ASP B O 1
ATOM 5313 N N . LEU B 1 333 ? 13.305 -6.191 -19.625 1 51.75 333 LEU B N 1
ATOM 5314 C CA . LEU B 1 333 ? 12.469 -5.477 -20.578 1 51.75 333 LEU B CA 1
ATOM 5315 C C . LEU B 1 333 ? 12.305 -4.016 -20.172 1 51.75 333 LEU B C 1
ATOM 5317 O O . LEU B 1 333 ? 12.312 -3.125 -21.016 1 51.75 333 LEU B O 1
ATOM 5321 N N . GLU B 1 334 ? 11.969 -3.869 -18.891 1 50.19 334 GLU B N 1
ATOM 5322 C CA . GLU B 1 334 ? 11.852 -2.506 -18.375 1 50.19 334 GLU B CA 1
ATOM 5323 C C . GLU B 1 334 ? 13.148 -1.723 -18.609 1 50.19 334 GLU B C 1
ATOM 5325 O O . GLU B 1 334 ? 13.109 -0.538 -18.938 1 50.19 334 GLU B O 1
ATOM 5330 N N . ASP B 1 335 ? 14.125 -2.48 -18.406 1 48 335 ASP B N 1
ATOM 5331 C CA . ASP B 1 335 ? 15.43 -1.862 -18.641 1 48 335 ASP B CA 1
ATOM 5332 C C . ASP B 1 335 ? 15.609 -1.515 -20.109 1 48 335 ASP B C 1
ATOM 5334 O O . ASP B 1 335 ? 16.219 -0.49 -20.438 1 48 335 ASP B O 1
ATOM 5338 N N . LEU B 1 336 ? 14.977 -2.49 -20.859 1 42.38 336 LEU B N 1
ATOM 5339 C CA . LEU B 1 336 ? 15.047 -2.246 -22.297 1 42.38 336 LEU B CA 1
ATOM 5340 C C . LEU B 1 336 ? 14.109 -1.116 -22.703 1 42.38 336 LEU B C 1
ATOM 5342 O O . LEU B 1 336 ? 14.422 -0.329 -23.594 1 42.38 336 LEU B O 1
ATOM 5346 N N . LYS B 1 337 ? 12.875 -1.183 -22.172 1 42.88 337 LYS B N 1
ATOM 5347 C CA . LYS B 1 337 ? 11.922 -0.127 -22.484 1 42.88 337 LYS B CA 1
ATOM 5348 C C . LYS B 1 337 ? 12.477 1.247 -22.125 1 42.88 337 LYS B C 1
ATOM 5350 O O . LYS B 1 337 ? 12.242 2.225 -22.828 1 42.88 337 LYS B O 1
ATOM 5355 N N . VAL B 1 338 ? 12.836 1.33 -20.953 1 40.91 338 VAL B N 1
ATOM 5356 C CA . VAL B 1 338 ? 13.484 2.59 -20.594 1 40.91 338 VAL B CA 1
ATOM 5357 C C . VAL B 1 338 ? 14.547 2.926 -21.641 1 40.91 338 VAL B C 1
ATOM 5359 O O . VAL B 1 338 ? 14.852 4.098 -21.875 1 40.91 338 VAL B O 1
ATOM 5362 N N . LEU B 1 339 ? 14.898 1.82 -22.312 1 35.72 339 LEU B N 1
ATOM 5363 C CA . LEU B 1 339 ? 15.906 2.039 -23.344 1 35.72 339 LEU B CA 1
ATOM 5364 C C . LEU B 1 339 ? 15.25 2.322 -24.703 1 35.72 339 LEU B C 1
ATOM 5366 O O . LEU B 1 339 ? 15.875 2.895 -25.594 1 35.72 339 LEU B O 1
ATOM 5370 N N . ALA B 1 340 ? 14.102 1.585 -24.953 1 35.19 340 ALA B N 1
ATOM 5371 C CA . ALA B 1 340 ? 13.57 1.748 -26.297 1 35.19 340 ALA B CA 1
ATOM 5372 C C . ALA B 1 340 ? 12.805 3.061 -26.438 1 35.19 340 ALA B C 1
ATOM 5374 O O . ALA B 1 340 ? 11.922 3.357 -25.625 1 35.19 340 ALA B O 1
ATOM 5375 N N . GLU B 1 341 ? 13.297 4.152 -26.969 1 34.19 341 GLU B N 1
ATOM 5376 C CA . GLU B 1 341 ? 12.773 5.457 -27.359 1 34.19 341 GLU B CA 1
ATOM 5377 C C . GLU B 1 341 ? 11.328 5.352 -27.844 1 34.19 341 GLU B C 1
ATOM 5379 O O . GLU B 1 341 ? 10.531 6.266 -27.609 1 34.19 341 GLU B O 1
ATOM 5384 N N . ASP B 1 342 ? 11.062 4.594 -28.969 1 31.16 342 ASP B N 1
ATOM 5385 C CA . ASP B 1 342 ? 9.945 4.652 -29.906 1 31.16 342 ASP B CA 1
ATOM 5386 C C . ASP B 1 342 ? 8.734 3.895 -29.375 1 31.16 342 ASP B C 1
ATOM 5388 O O . ASP B 1 342 ? 7.793 3.598 -30.109 1 31.16 342 ASP B O 1
ATOM 5392 N N . GLY B 1 343 ? 8.086 4.145 -28.281 1 34.25 343 GLY B N 1
ATOM 5393 C CA . GLY B 1 343 ? 6.793 3.637 -27.859 1 34.25 343 GLY B CA 1
ATOM 5394 C C . GLY B 1 343 ? 6.668 2.131 -28 1 34.25 343 GLY B C 1
ATOM 5395 O O . GLY B 1 343 ? 5.574 1.577 -27.859 1 34.25 343 GLY B O 1
ATOM 5396 N N . GLY B 1 344 ? 7.555 1.416 -28.672 1 32.03 344 GLY B N 1
ATOM 5397 C CA . GLY B 1 344 ? 7.57 0.022 -29.078 1 32.03 344 GLY B CA 1
ATOM 5398 C C . GLY B 1 344 ? 7.598 -0.947 -27.922 1 32.03 344 GLY B C 1
ATOM 5399 O O . GLY B 1 344 ? 7.617 -2.164 -28.109 1 32.03 344 GLY B O 1
ATOM 5400 N N . SER B 1 345 ? 7.773 -0.502 -26.812 1 35.78 345 SER B N 1
ATOM 5401 C CA . SER B 1 345 ? 7.938 -1.429 -25.703 1 35.78 345 SER B CA 1
ATOM 5402 C C . SER B 1 345 ? 6.621 -2.117 -25.359 1 35.78 345 SER B C 1
ATOM 5404 O O . SER B 1 345 ? 6.609 -3.127 -24.641 1 35.78 345 SER B O 1
ATOM 5406 N N . SER B 1 346 ? 5.531 -1.47 -25.516 1 36.69 346 SER B N 1
ATOM 5407 C CA . SER B 1 346 ? 4.266 -2.195 -25.438 1 36.69 346 SER B CA 1
ATOM 5408 C C . SER B 1 346 ? 4.301 -3.449 -26.312 1 36.69 346 SER B C 1
ATOM 5410 O O . SER B 1 346 ? 3.734 -4.48 -25.953 1 36.69 346 SER B O 1
ATOM 5412 N N . ASP B 1 347 ? 4.957 -3.273 -27.453 1 33.47 347 ASP B N 1
ATOM 5413 C CA . ASP B 1 347 ? 5.035 -4.34 -28.453 1 33.47 347 ASP B CA 1
ATOM 5414 C C . ASP B 1 347 ? 5.945 -5.469 -27.969 1 33.47 347 ASP B C 1
ATOM 5416 O O . ASP B 1 347 ? 5.672 -6.645 -28.219 1 33.47 347 ASP B O 1
ATOM 5420 N N . LEU B 1 348 ? 6.992 -5.141 -27.391 1 33.53 348 LEU B N 1
ATOM 5421 C CA . LEU B 1 348 ? 7.906 -6.199 -26.984 1 33.53 348 LEU B CA 1
ATOM 5422 C C . LEU B 1 348 ? 7.285 -7.055 -25.875 1 33.53 348 LEU B C 1
ATOM 5424 O O . LEU B 1 348 ? 7.449 -8.273 -25.875 1 33.53 348 LEU B O 1
ATOM 5428 N N . LEU B 1 349 ? 6.574 -6.449 -25 1 35.72 349 LEU B N 1
ATOM 5429 C CA . LEU B 1 349 ? 5.789 -7.262 -24.078 1 35.72 349 LEU B CA 1
ATOM 5430 C C . LEU B 1 349 ? 4.773 -8.117 -24.828 1 35.72 349 LEU B C 1
ATOM 5432 O O . LEU B 1 349 ? 4.57 -9.281 -24.5 1 35.72 349 LEU B O 1
ATOM 5436 N N . SER B 1 350 ? 4.168 -7.426 -25.797 1 36.09 350 SER B N 1
ATOM 5437 C CA . SER B 1 350 ? 3.324 -8.195 -26.703 1 36.09 350 SER B CA 1
ATOM 5438 C C . SER B 1 350 ? 4.129 -9.273 -27.422 1 36.09 350 SER B C 1
ATOM 5440 O O . SER B 1 350 ? 3.646 -10.391 -27.609 1 36.09 350 SER B O 1
ATOM 5442 N N . LEU B 1 351 ? 5.266 -8.938 -27.953 1 34.16 351 LEU B N 1
ATOM 5443 C CA . LEU B 1 351 ? 6.117 -9.875 -28.656 1 34.16 351 LEU B CA 1
ATOM 5444 C C . LEU B 1 351 ? 6.621 -10.977 -27.734 1 34.16 351 LEU B C 1
ATOM 5446 O O . LEU B 1 351 ? 6.668 -12.141 -28.109 1 34.16 351 LEU B O 1
ATOM 5450 N N . ALA B 1 352 ? 7.227 -10.664 -26.672 1 35.38 352 ALA B N 1
ATOM 5451 C CA . ALA B 1 352 ? 7.684 -11.672 -25.719 1 35.38 352 ALA B CA 1
ATOM 5452 C C . ALA B 1 352 ? 6.559 -12.625 -25.344 1 35.38 352 ALA B C 1
ATOM 5454 O O . ALA B 1 352 ? 6.797 -13.812 -25.094 1 35.38 352 ALA B O 1
ATOM 5455 N N . LEU B 1 353 ? 5.434 -12.125 -25.281 1 35.53 353 LEU B N 1
ATOM 5456 C CA . LEU B 1 353 ? 4.23 -12.922 -25.047 1 35.53 353 LEU B CA 1
ATOM 5457 C C . LEU B 1 353 ? 3.746 -13.562 -26.344 1 35.53 353 LEU B C 1
ATOM 5459 O O . LEU B 1 353 ? 3.15 -14.641 -26.312 1 35.53 353 LEU B O 1
ATOM 5463 N N . LEU B 1 354 ? 3.91 -12.836 -27.547 1 32.5 354 LEU B N 1
ATOM 5464 C CA . LEU B 1 354 ? 3.387 -13.297 -28.828 1 32.5 354 LEU B CA 1
ATOM 5465 C C . LEU B 1 354 ? 4.457 -14.047 -29.625 1 32.5 354 LEU B C 1
ATOM 5467 O O . LEU B 1 354 ? 4.34 -14.211 -30.828 1 32.5 354 LEU B O 1
ATOM 5471 N N . SER B 1 355 ? 5.535 -14.492 -29.266 1 31.31 355 SER B N 1
ATOM 5472 C CA . SER B 1 355 ? 6.207 -15.18 -30.359 1 31.31 355 SER B CA 1
ATOM 5473 C C . SER B 1 355 ? 5.223 -16 -31.188 1 31.31 355 SER B C 1
ATOM 5475 O O . SER B 1 355 ? 4.512 -16.844 -30.641 1 31.31 355 SER B O 1
ATOM 5477 N N . ARG B 1 356 ? 4.836 -15.57 -32.375 1 30.2 356 ARG B N 1
ATOM 5478 C CA . ARG B 1 356 ? 4.105 -16.172 -33.5 1 30.2 356 ARG B CA 1
ATOM 5479 C C . ARG B 1 356 ? 4.551 -17.609 -33.719 1 30.2 356 ARG B C 1
ATOM 5481 O O . ARG B 1 356 ? 5.734 -17.875 -33.938 1 30.2 356 ARG B O 1
ATOM 5488 N N . PRO B 1 357 ? 3.83 -18.562 -33.281 1 28.67 357 PRO B N 1
ATOM 5489 C CA . PRO B 1 357 ? 4.176 -19.797 -33.969 1 28.67 357 PRO B CA 1
ATOM 5490 C C . PRO B 1 357 ? 4.207 -19.641 -35.469 1 28.67 357 PRO B C 1
ATOM 5492 O O . PRO B 1 357 ? 3.283 -19.078 -36.062 1 28.67 357 PRO B O 1
ATOM 5495 N N . MET B 1 358 ? 5.32 -19.438 -36.094 1 26.55 358 MET B N 1
ATOM 5496 C CA . MET B 1 358 ? 5.438 -19.719 -37.5 1 26.55 358 MET B CA 1
ATOM 5497 C C . MET B 1 358 ? 4.672 -20.984 -37.875 1 26.55 358 MET B C 1
ATOM 5499 O O . MET B 1 358 ? 5.16 -22.094 -37.688 1 26.55 358 MET B O 1
ATOM 5503 N N . VAL B 1 359 ? 3.383 -21.141 -37.688 1 27.61 359 VAL B N 1
ATOM 5504 C CA . VAL B 1 359 ? 2.727 -22.203 -38.438 1 27.61 359 VAL B CA 1
ATOM 5505 C C . VAL B 1 359 ? 3.008 -22.031 -39.938 1 27.61 359 VAL B C 1
ATOM 5507 O O . VAL B 1 359 ? 2.736 -20.969 -40.5 1 27.61 359 VAL B O 1
ATOM 5510 N N . GLN B 1 360 ? 3.969 -22.734 -40.438 1 24.08 360 GLN B N 1
ATOM 5511 C CA . GLN B 1 360 ? 4.074 -23.078 -41.844 1 24.08 360 GLN B CA 1
ATOM 5512 C C . GLN B 1 360 ? 2.717 -23.484 -42.406 1 24.08 360 GLN B C 1
ATOM 5514 O O . GLN B 1 360 ? 2.102 -24.438 -41.938 1 24.08 360 GLN B O 1
ATOM 5519 N N . HIS B 1 361 ? 1.931 -22.562 -42.812 1 22.64 361 HIS B N 1
ATOM 5520 C CA . HIS B 1 361 ? 0.927 -22.922 -43.812 1 22.64 361 HIS B CA 1
ATOM 5521 C C . HIS B 1 361 ? 1.538 -23.766 -44.938 1 22.64 361 HIS B C 1
ATOM 5523 O O . HIS B 1 361 ? 2.463 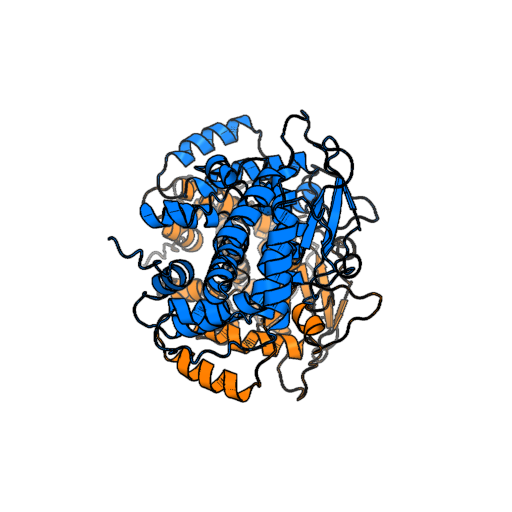-23.312 -45.625 1 22.64 361 HIS B O 1
ATOM 5529 N N . ASP B 1 362 ? 1.57 -25.109 -44.75 1 21.27 362 ASP B N 1
ATOM 5530 C CA . ASP B 1 362 ? 1.349 -25.828 -46 1 21.27 362 ASP B CA 1
ATOM 5531 C C . ASP B 1 362 ? -0.092 -25.672 -46.469 1 21.27 362 ASP B C 1
ATOM 5533 O O . ASP B 1 362 ? -1.021 -25.625 -45.656 1 21.27 362 ASP B O 1
#

Secondary structure (DSSP, 8-state):
------S--S-TTSHHHHHHHHHHHHHTT-SS-SS---TTSHHHHHHTTS-HHHHHHHHHHHHHT-SSHHHHHHHHHHHHHTTT-HHHHHHHHHHHHHHHHHHH--SS-------------S-HHHHHHHHHHHTTSSSS-HHHHHHHHHHHHHHHHTTTB-TTT-PEEHHHHHTTSS---TT--EE--EEEESS-THHHHHHHSS-HHHHHHHS---TTTTTHHHHHT-TTGGGSGGGEEEE-HHHHHHHHTTSEEEEEES-TT--EEEEEESSSS-HHHHT--SEEE----SSSS-SPPPPHHHHHHHHHHHHHHHHHSHHHHHHHHHHHHHHHHTT--SSTHHHHHHHHHH--------/------S--S-TTSHHHHHHHHHHHHHTT-SS-SS---TTSHHHHHHTTS-HHHHHHHHHHHHHT-SSHHHHHHHHHHHHHTTT-HHHHHHHHHHHHHHHHHHH--SS-------------S-HHHHHHHHHHHTTSSSS-HHHHHHHHHHHHHHHHTTTB-TTT-PEEHHHHHTTSS---TT--EE--EEEESS-THHHHHHHSS-HHHHHHHS---TTTTTHHHHHT-TTGGGSGGGEEEE-HHHHHHHHTTSEEEEEES-TT--EEEEEESSSS-HHHHT--SEEE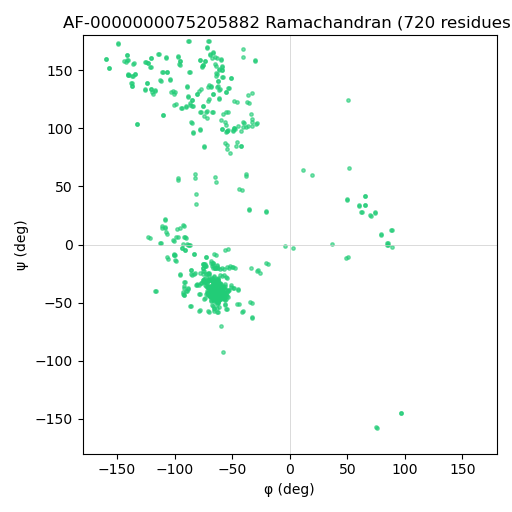----SSSS-SPPPPHHHHHHHHHHHHHHHHHSHHHHHHHHHHHHHHHHTT--SSTHHHHHHHHHH--------

Sequence (724 aa):
MPLPLPLNPFLPSSDEYVAYTSCLNLESLGSSWSMVVDEKESSRAAMFRFSPGVAARVLGHALIYSPSTKGKACLAEEISSCNGDNELLAGLSYLYIMAMMRIFKNPKGEIPTPTSVHSPQSSLQATADDIAALLSQPTASSSDAKKLVEAPQALARDNYRCILSGNVDTNSFDTGLTTVNETEKITDTQLGHIFDELMSDCIVGMTDAAHEKACLSSPYIYISVVEELNQNKIHCAQNTFTVSPEFHGPFGRLRISLQPIGHEDRNTYQINTYPPNRHAMYGLPERVSLTDASANGQIPLPSRRYFQLHDACAKISHLSGAGEVVEQLFRDLEDLKVLAEDGGSSDLLSLALLSRPMVQHDMPLPLPLNPFLPSSDEYVAYTSCLNLESLGSSWSMVVDEKESSRAAMFRFSPGVAARVLGHALIYSPSTKGKACLAEEISSCNGDNELLAGLSYLYIMAMMRIFKNPKGEIPTPTSVHSPQSSLQATADDIAALLSQPTASSSDAKKLVEAPQALARDNYRCILSGNVDTNSFDTGLTTVNETEKITDTQLGHIFDELMSDCIVGMTDAAHEKACLSSPYIYISVVEELNQNKIHCAQNTFTVSPEFHGPFGRLRISLQPIGHEDRNTYQINTYPPNRHAMYGLPERVSLTDASANGQIPLPSRRYFQLHDACAKISHLSGAGEVVEQLFRDLEDLKVLAEDGGSSDLLSLALLSRPMVQHD

Foldseek 3Di:
DAAFFDDQPDDPVDLLSVLLVLLVVLLVVDFADPDPPPCPPPQLVLLRLGGSNLLSLLLNLLLVQFLDPQLNNLSSVLSVVCVSPSSSSSVVSLLVLLLLLLQQAPLVVPLPPFADQQQPDDDPPVVVVVLVVVCPPPDPPLQNSLQNNLWVQQCQQQVQAAQWQRAHAPNCCVVVVHHDDPPHHYAHKGKAFLGDPCVQVVCPPLPPVCNVVSCCVPSRLVSVVCVVCHDSNSSAQQGIHIHGSVCRVCLSLLQWAWADDDDPPWQKTAIAGVVGDCQVVVNGDRMGGGAGNHPVRPRDHHHNSSRSSSNSSSCSCRNSVVSVSVSVVSVVLVVVVVVDPPPCSVVVVVCNSCVDPPPPPD/DAAFFDDQPDDPVDLLSVLLVLLVVQLVVDFADPDPPPCPPPQLVLLRLGGSNLLSLLLNLLLVQFLDPQLNNLSSVLSVVCVSPSSSSSVVSLLVLVLLLLQQAPLVVPLPPFQDQQQPPDDLVVLVVVLVVVCPPPDCPLQNSLQNNLWVQQCQQQVQAAQWQRAHAPNCCVVVVHHDDPPHHYAHKGKAFLGDPCVQVVCPPLPPVSNVVSCCVPSRLVSVVCVVCYDNNSSAQQGIHIHGSVCRVCLSLLQWAWDDDDDPPWQKTAIAGVVGDCQVVVNGDRMGGGAGNHPVRPRDHHHNSSRSSSNSSSCSCRNSVVSVSVSVVSVVLVVVVVVDPPPCSVVVVVCNSCVDPPPPDD

Radius of gyration: 28.13 Å; Cα contacts (8 Å, |Δi|>4): 1169; chains: 2; bounding box: 59×98×72 Å

Organism: Armillaria gallica (NCBI:txid47427)